Protein AF-A0A448YYV8-F1 (afdb_monomer)

Sequence (631 aa):
MNRRPPDSERPSLRMTTKNAIMIGSCMLLAFLQLKFAPPSPFLSDPEQTLPLPLTSSMMFEQYENGGLYKTHFEAPYTEYPCQPRKIHLSPSSDVDPGSNVFNATVSFNLDAKGVVQHSDVVTTVEYGLGNNTEGKIVIRYDNLNNNTITDDFTILRFNYTNPETGEFYQSDLIHHVLLKDLKAGRERYWYHIKVELVEQRLFSESAMIQPSVHSILLSQTNPNNNAPLRGSPLRDLERYGHATRSTNRMEEQPQSKTSGGDAAATVVVGETPVYEFTTPPLYGQPTSIALVGDLGQTKNSTRTMARILDAAKGVDHDDLSSDEPQGVGLVTNLFIAGDLSYSDGDPHRWDSWLDLAEPLLREVPFASIPGNHEIECNKVTRETFVPYESYFRNPNRIEKPIMIPPSEDYINHNYCTTPSEFLEGHYDYGNAYYSYKQGLVHAIFLNSYTSLMEGSRQRKWLVETALPSVDRSLTPWLVVVFHTPLYTTFLNHFNELNPTVMKESGLREVFQNHKVNLVLSGHDHAYLRTKPLMPDGSVAADGKVAPVFWTLGAGGNREGHATYINPFWQEKWVAKRNNDEFGFGLFFAPNRTHAHLRWMRDDDNGPTDGAASTKSMVVRDSVWIENYSLE

Solvent-accessible surface area (backbone atoms only — not comparable to full-atom values): 36597 Å² total; per-residue (Å²): 138,89,83,86,88,88,90,88,83,86,86,86,88,80,88,80,89,84,89,84,90,79,91,81,87,90,89,79,88,84,88,82,89,83,79,92,79,82,89,81,80,87,82,85,82,80,91,82,89,80,88,85,83,88,78,97,66,92,63,71,69,85,65,97,72,95,51,82,76,58,68,64,68,82,56,90,68,87,81,48,50,39,42,74,39,53,34,30,32,15,45,38,43,48,59,38,89,89,77,43,28,26,30,32,30,47,26,32,32,31,42,43,82,46,50,67,77,45,83,37,41,35,41,36,44,38,31,24,53,85,94,44,80,74,47,75,49,78,46,71,49,90,61,87,86,60,72,45,80,58,100,52,37,37,39,39,67,54,77,44,32,22,58,85,82,61,48,79,44,67,58,45,38,34,37,38,37,57,46,69,80,37,60,46,53,57,37,61,35,37,37,36,46,40,25,28,38,52,53,77,81,77,85,65,94,78,79,92,74,81,83,81,82,80,80,86,76,92,74,86,88,85,88,83,88,85,89,82,90,87,83,87,85,90,88,85,90,84,88,85,89,86,88,89,86,83,87,87,77,95,76,92,78,80,85,78,82,72,88,68,79,84,72,70,56,68,46,83,46,19,64,54,71,81,41,51,33,47,30,45,40,41,69,65,35,38,32,22,35,36,34,29,6,23,26,27,72,36,76,50,14,53,32,23,46,50,52,54,41,36,44,43,70,52,75,67,53,90,81,58,64,93,85,60,68,91,71,54,73,35,33,36,36,35,40,37,24,11,26,58,40,64,29,54,40,42,70,68,36,46,55,49,28,35,59,70,43,21,81,38,28,50,37,39,29,37,43,62,33,52,26,44,37,37,38,28,37,22,63,82,80,37,44,50,28,54,67,59,54,66,76,52,65,40,32,59,38,43,85,71,56,46,70,43,48,45,52,71,64,53,55,75,74,42,66,44,24,50,36,84,64,59,81,70,34,39,52,42,40,19,52,31,40,36,51,47,46,47,10,31,35,32,38,38,39,41,32,55,56,27,63,57,41,84,86,29,69,61,32,44,43,41,68,73,45,56,59,73,67,63,49,57,90,48,26,46,40,34,36,38,36,27,12,55,49,76,73,79,65,35,50,85,66,61,85,39,60,44,33,48,52,45,53,71,43,58,46,45,50,52,39,48,77,68,43,32,49,35,37,38,15,5,70,53,22,16,39,37,32,40,40,21,37,38,66,91,65,47,63,39,92,81,60,53,78,35,30,29,45,39,33,28,8,15,12,23,30,87,86,55,60,36,46,59,67,55,83,87,59,82,59,89,50,52,67,46,72,50,46,85,62,43,18,36,33,38,41,36,29,73,49,72,51,42,34,38,43,34,34,34,41,37,63,54,72,51,100,82,47,66,96,66,78,50,101,53,82,41,74,76,42,80,46,80,46,70,46,44,68,80,112

Structure (mmCIF, N/CA/C/O backbone):
data_AF-A0A448YYV8-F1
#
_entry.id   AF-A0A448YYV8-F1
#
loop_
_atom_site.group_PDB
_atom_site.id
_atom_site.type_symbol
_atom_site.label_atom_id
_atom_site.label_alt_id
_atom_site.label_comp_id
_atom_site.label_asym_id
_atom_site.label_entity_id
_atom_site.label_seq_id
_atom_site.pdbx_PDB_ins_code
_atom_site.Cartn_x
_atom_site.Cartn_y
_atom_site.Cartn_z
_atom_site.occupancy
_atom_site.B_iso_or_equiv
_atom_site.auth_seq_id
_atom_site.auth_comp_id
_atom_site.auth_asym_id
_atom_site.auth_atom_id
_atom_site.pdbx_PDB_model_num
ATOM 1 N N . MET A 1 1 ? 73.181 9.636 2.636 1.00 35.00 1 MET A N 1
ATOM 2 C CA . MET A 1 1 ? 73.584 10.063 1.275 1.00 35.00 1 MET A CA 1
ATOM 3 C C . MET A 1 1 ? 72.300 10.258 0.471 1.00 35.00 1 MET A C 1
ATOM 5 O O . MET A 1 1 ? 71.634 9.280 0.203 1.00 35.00 1 MET A O 1
ATOM 9 N N . ASN A 1 2 ? 71.698 11.445 0.503 1.00 34.28 2 ASN A N 1
ATOM 10 C CA . ASN A 1 2 ? 71.888 12.599 -0.391 1.00 34.28 2 ASN A CA 1
ATOM 11 C C . ASN A 1 2 ? 71.207 12.488 -1.777 1.00 34.28 2 ASN A C 1
ATOM 13 O O . ASN A 1 2 ? 71.717 11.798 -2.649 1.00 34.28 2 ASN A O 1
ATOM 17 N N . ARG A 1 3 ? 70.180 13.351 -1.936 1.00 32.91 3 ARG A N 1
ATOM 18 C CA . ARG A 1 3 ? 69.810 14.207 -3.095 1.00 32.91 3 ARG A CA 1
ATOM 19 C C . ARG A 1 3 ? 68.605 13.827 -3.988 1.00 32.91 3 ARG A C 1
ATOM 21 O O . ARG A 1 3 ? 68.630 12.850 -4.720 1.00 32.91 3 ARG A O 1
ATOM 28 N N . ARG A 1 4 ? 67.601 14.727 -3.964 1.00 35.47 4 ARG A N 1
ATOM 29 C CA . ARG A 1 4 ? 66.734 15.169 -5.092 1.00 35.47 4 ARG A CA 1
ATOM 30 C C . ARG A 1 4 ? 67.510 16.180 -5.999 1.00 35.47 4 ARG A C 1
ATOM 32 O O . ARG A 1 4 ? 68.612 16.552 -5.592 1.00 35.47 4 ARG A O 1
ATOM 39 N N . PRO A 1 5 ? 66.865 16.889 -6.961 1.00 63.84 5 PRO A N 1
ATOM 40 C CA . PRO A 1 5 ? 66.404 16.567 -8.331 1.00 63.84 5 PRO A CA 1
ATOM 41 C C . PRO A 1 5 ? 67.203 17.408 -9.386 1.00 63.84 5 PRO A C 1
ATOM 43 O O . PRO A 1 5 ? 68.310 17.826 -9.036 1.00 63.84 5 PRO A O 1
ATOM 46 N N . PRO A 1 6 ? 66.734 17.658 -10.643 1.00 55.56 6 PRO A N 1
ATOM 47 C CA . PRO A 1 6 ? 65.939 18.886 -10.914 1.00 55.56 6 PRO A CA 1
ATOM 48 C C . PRO A 1 6 ? 64.946 18.872 -12.120 1.00 55.56 6 PRO A C 1
ATOM 50 O O . PRO A 1 6 ? 64.943 17.956 -12.938 1.00 55.56 6 PRO A O 1
ATOM 53 N N . ASP A 1 7 ? 64.140 19.945 -12.196 1.00 39.94 7 ASP A N 1
ATOM 54 C CA . ASP A 1 7 ? 63.282 20.431 -13.302 1.00 39.94 7 ASP A CA 1
ATOM 55 C C . ASP A 1 7 ? 64.058 21.161 -14.426 1.00 39.94 7 ASP A C 1
ATOM 57 O O . ASP A 1 7 ? 65.080 21.782 -14.137 1.00 39.94 7 ASP A O 1
ATOM 61 N N . SER A 1 8 ? 63.489 21.202 -15.647 1.00 31.97 8 SER A N 1
ATOM 62 C CA . SER A 1 8 ? 63.403 22.338 -16.616 1.00 31.97 8 SER A CA 1
ATOM 63 C C . SER A 1 8 ? 62.790 21.808 -17.946 1.00 31.97 8 SER A C 1
ATOM 65 O O . SER A 1 8 ? 62.883 20.616 -18.207 1.00 31.97 8 SER A O 1
ATOM 67 N N . GLU A 1 9 ? 62.099 22.510 -18.858 1.00 32.16 9 GLU A N 1
ATOM 68 C CA . GLU A 1 9 ? 61.943 23.934 -19.180 1.00 32.16 9 GLU A CA 1
ATOM 69 C C . GLU A 1 9 ? 60.792 24.114 -20.220 1.00 32.16 9 GLU A C 1
ATOM 71 O O . GLU A 1 9 ? 60.531 23.224 -21.030 1.00 32.16 9 GLU A O 1
ATOM 76 N N . ARG A 1 10 ? 60.122 25.281 -20.237 1.00 30.75 10 ARG A N 1
ATOM 77 C CA . ARG A 1 10 ? 59.312 25.784 -21.379 1.00 30.75 10 ARG A CA 1
ATOM 78 C C . ARG A 1 10 ? 60.225 26.498 -22.391 1.00 30.75 10 ARG A C 1
ATOM 80 O O . ARG A 1 10 ? 61.291 26.963 -22.000 1.00 30.75 10 ARG A O 1
ATOM 87 N N . PRO A 1 11 ? 59.718 26.814 -23.600 1.00 38.25 11 PRO A N 1
ATOM 88 C CA . PRO A 1 11 ? 59.562 28.245 -23.876 1.00 38.25 11 PRO A CA 1
ATOM 89 C C . PRO A 1 11 ? 58.252 28.634 -24.577 1.00 38.25 11 PRO A C 1
ATOM 91 O O . PRO A 1 11 ? 57.704 27.944 -25.430 1.00 38.25 11 PRO A O 1
ATOM 94 N N . SER A 1 12 ? 57.788 29.820 -24.197 1.00 27.91 12 SER A N 1
ATOM 95 C CA . SER A 1 12 ? 56.799 30.660 -24.868 1.00 27.91 12 SER A CA 1
ATOM 96 C C . SER A 1 12 ? 57.452 31.522 -25.953 1.00 27.91 12 SER A C 1
ATOM 98 O O . SER A 1 12 ? 58.533 32.055 -25.707 1.00 27.91 12 SER A O 1
ATOM 100 N N . LEU A 1 13 ? 56.737 31.820 -27.043 1.00 27.06 13 LEU A N 1
ATOM 101 C CA . LEU A 1 13 ? 56.920 33.081 -27.767 1.00 27.06 13 LEU A CA 1
ATOM 102 C C . LEU A 1 13 ? 55.612 33.879 -27.754 1.00 27.06 13 LEU A C 1
ATOM 104 O O . LEU A 1 13 ? 54.529 33.353 -28.003 1.00 27.06 13 LEU A O 1
ATOM 108 N N . ARG A 1 14 ? 55.740 35.153 -27.391 1.00 27.31 14 ARG A N 1
ATOM 109 C CA . ARG A 1 14 ? 54.688 36.147 -27.175 1.00 27.31 14 ARG A CA 1
ATOM 110 C C . ARG A 1 14 ? 54.960 37.340 -28.100 1.00 27.31 14 ARG A C 1
ATOM 112 O O . ARG A 1 14 ? 56.117 37.597 -28.408 1.00 27.31 14 ARG A O 1
ATOM 119 N N . MET A 1 15 ? 53.900 38.127 -28.319 1.00 27.33 15 MET A N 1
ATOM 120 C CA . MET A 1 15 ? 53.893 39.583 -28.575 1.00 27.33 15 MET A CA 1
ATOM 121 C C . MET A 1 15 ? 54.168 40.051 -30.026 1.00 27.33 15 MET A C 1
ATOM 123 O O . MET A 1 15 ? 55.025 39.512 -30.702 1.00 27.33 15 MET A O 1
ATOM 127 N N . THR A 1 16 ? 53.471 41.052 -30.594 1.00 27.03 16 THR A N 1
ATOM 128 C CA . THR A 1 16 ? 52.740 42.180 -29.970 1.00 27.03 16 THR A CA 1
ATOM 129 C C . THR A 1 16 ? 51.878 42.965 -30.986 1.00 27.03 16 THR A C 1
ATOM 131 O O . THR A 1 16 ? 52.383 43.294 -32.047 1.00 27.03 16 THR A O 1
ATOM 134 N N . THR A 1 17 ? 50.635 43.312 -30.590 1.00 28.36 17 THR A N 1
ATOM 135 C CA . THR A 1 17 ? 49.956 44.650 -30.583 1.00 28.36 17 THR A CA 1
ATOM 136 C C . THR A 1 17 ? 50.016 45.587 -31.819 1.00 28.36 17 THR A C 1
ATOM 138 O O . THR A 1 17 ? 51.079 45.762 -32.386 1.00 28.36 17 THR A O 1
ATOM 141 N N . LYS A 1 18 ? 49.000 46.392 -32.199 1.00 28.38 18 LYS A N 1
ATOM 142 C CA . LYS A 1 18 ? 48.063 47.210 -31.388 1.00 28.38 18 LYS A CA 1
ATOM 143 C C . LYS A 1 18 ? 47.052 47.984 -32.279 1.00 28.38 18 LYS A C 1
ATOM 145 O O . LYS A 1 18 ? 47.373 48.291 -33.421 1.00 28.38 18 LYS A O 1
ATOM 150 N N . ASN A 1 19 ? 45.978 48.447 -31.617 1.00 26.48 19 ASN A N 1
ATOM 151 C CA . ASN A 1 19 ? 45.050 49.568 -31.903 1.00 26.48 19 ASN A CA 1
ATOM 152 C C . ASN A 1 19 ? 43.838 49.301 -32.820 1.00 26.48 19 ASN A C 1
ATOM 154 O O . ASN A 1 19 ? 44.006 48.704 -33.869 1.00 26.48 19 ASN A O 1
ATOM 158 N N . ALA A 1 20 ? 42.629 49.843 -32.616 1.00 26.48 20 ALA A N 1
ATOM 159 C CA . ALA A 1 20 ? 41.797 50.367 -31.507 1.00 26.48 20 ALA A CA 1
ATOM 160 C C . ALA A 1 20 ? 40.607 51.120 -32.175 1.00 26.48 20 ALA A C 1
ATOM 162 O O . ALA A 1 20 ? 40.745 51.500 -33.334 1.00 26.48 20 ALA A O 1
ATOM 163 N N . ILE A 1 21 ? 39.548 51.442 -31.400 1.00 24.80 21 ILE A N 1
ATOM 164 C CA . ILE A 1 21 ? 38.368 52.319 -31.686 1.00 24.80 21 ILE A CA 1
ATOM 165 C C . ILE A 1 21 ? 37.128 51.547 -32.196 1.00 24.80 21 ILE A C 1
ATOM 167 O O . ILE A 1 21 ? 37.267 50.739 -33.099 1.00 24.80 21 ILE A O 1
ATOM 171 N N . MET A 1 22 ? 35.868 51.780 -31.797 1.00 23.11 22 MET A N 1
ATOM 172 C CA . MET A 1 22 ? 35.141 52.260 -30.599 1.00 23.11 22 MET A CA 1
ATOM 173 C C . MET A 1 22 ? 33.631 52.173 -30.982 1.00 23.11 22 MET A C 1
ATOM 175 O O . MET A 1 22 ? 33.326 52.459 -32.135 1.00 23.11 22 MET A O 1
ATOM 179 N N . ILE A 1 23 ? 32.721 51.907 -30.019 1.00 23.66 23 ILE A N 1
ATOM 180 C CA . ILE A 1 23 ? 31.241 52.151 -30.055 1.00 23.66 23 ILE A CA 1
ATOM 181 C C . ILE A 1 23 ? 30.440 51.170 -30.958 1.00 23.66 23 ILE A C 1
ATOM 183 O O . ILE A 1 23 ? 30.859 50.879 -32.064 1.00 23.66 23 ILE A O 1
ATOM 187 N N . GLY A 1 24 ? 29.289 50.569 -30.628 1.00 22.03 24 GLY A N 1
ATOM 188 C CA . GLY A 1 24 ? 28.259 50.775 -29.606 1.00 22.03 24 GLY A CA 1
ATOM 189 C C . GLY A 1 24 ? 26.872 50.820 -30.287 1.00 22.03 24 GLY A C 1
ATOM 190 O O . GLY A 1 24 ? 26.624 51.744 -31.046 1.00 22.03 24 GLY A O 1
ATOM 191 N N . SER A 1 25 ? 26.003 49.847 -29.976 1.00 24.53 25 SER A N 1
ATOM 192 C CA . SER A 1 25 ? 24.521 49.845 -30.065 1.00 24.53 25 SER A CA 1
ATOM 193 C C . SER A 1 25 ? 23.761 50.079 -31.396 1.00 24.53 25 SER A C 1
ATOM 195 O O . SER A 1 25 ? 24.148 50.857 -32.255 1.00 24.53 25 SER A O 1
ATOM 197 N N . CYS A 1 26 ? 22.561 49.470 -31.431 1.00 21.34 26 CYS A N 1
ATOM 198 C CA . CYS A 1 26 ? 21.371 49.747 -32.262 1.00 21.34 26 CYS A CA 1
ATOM 199 C C . CYS A 1 26 ? 21.236 49.072 -33.644 1.00 21.34 26 CYS A C 1
ATOM 201 O O . CYS A 1 26 ? 21.791 49.525 -34.638 1.00 21.34 26 CYS A O 1
ATOM 203 N N . MET A 1 27 ? 20.295 48.121 -33.738 1.00 24.91 27 MET A N 1
ATOM 204 C CA . MET A 1 27 ? 19.340 48.088 -34.852 1.00 24.91 27 MET A CA 1
ATOM 205 C C . MET A 1 27 ? 17.918 47.836 -34.345 1.00 24.91 27 MET A C 1
ATOM 207 O O . MET A 1 27 ? 17.693 47.187 -33.328 1.00 24.91 27 MET A O 1
ATOM 211 N N . LEU A 1 28 ? 16.997 48.473 -35.055 1.00 24.36 28 LEU A N 1
ATOM 212 C CA . LEU A 1 28 ? 15.723 49.017 -34.622 1.00 24.36 28 LEU A CA 1
ATOM 213 C C . LEU A 1 28 ? 14.558 48.209 -35.220 1.00 24.36 28 LEU A C 1
ATOM 215 O O . LEU A 1 28 ? 14.632 47.770 -36.362 1.00 24.36 28 LEU A O 1
ATOM 219 N N . LEU A 1 29 ? 13.493 48.093 -34.425 1.00 23.33 29 LEU A N 1
ATOM 220 C CA . LEU A 1 29 ? 12.059 48.084 -34.754 1.00 23.33 29 LEU A CA 1
ATOM 221 C C . LEU A 1 29 ? 11.612 47.947 -36.225 1.00 23.33 29 LEU A C 1
ATOM 223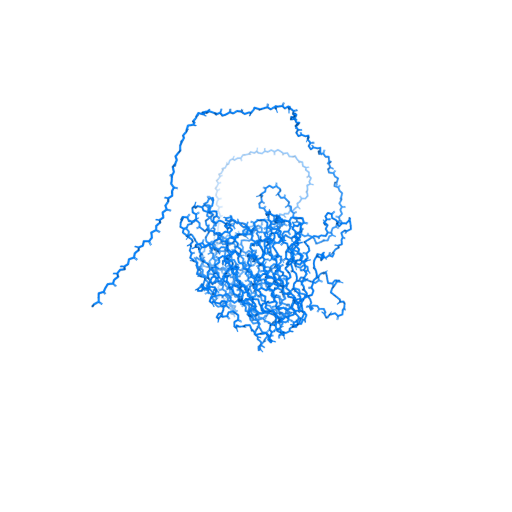 O O . LEU A 1 29 ? 11.897 48.801 -37.060 1.00 23.33 29 LEU A O 1
ATOM 227 N N . ALA A 1 30 ? 10.655 47.038 -36.435 1.00 24.75 30 ALA A N 1
ATOM 228 C CA . ALA A 1 30 ? 9.483 47.310 -37.265 1.00 24.75 30 ALA A CA 1
ATOM 229 C C . ALA A 1 30 ? 8.224 46.703 -36.613 1.00 24.75 30 ALA A C 1
ATOM 231 O O . ALA A 1 30 ? 8.079 45.490 -36.497 1.00 24.75 30 ALA A O 1
ATOM 232 N N . PHE A 1 31 ? 7.337 47.590 -36.155 1.00 24.31 31 PHE A N 1
ATOM 233 C CA . PHE A 1 31 ? 5.960 47.318 -35.743 1.00 24.31 31 PHE A CA 1
ATOM 234 C C . PHE A 1 31 ? 5.097 46.981 -36.966 1.00 24.31 31 PHE A C 1
ATOM 236 O O . PHE A 1 31 ? 5.187 47.692 -37.963 1.00 24.31 31 PHE A O 1
ATOM 243 N N . LEU A 1 32 ? 4.149 46.048 -36.836 1.00 23.88 32 LEU A N 1
ATOM 244 C CA . LEU A 1 32 ? 2.789 46.276 -37.332 1.00 23.88 32 LEU A CA 1
ATOM 245 C C . LEU A 1 32 ? 1.761 45.469 -36.521 1.00 23.88 32 LEU A C 1
ATOM 247 O O . LEU A 1 32 ? 1.995 44.339 -36.108 1.00 23.88 32 LEU A O 1
ATOM 251 N N . GLN A 1 33 ? 0.644 46.140 -36.263 1.00 25.89 33 GLN A N 1
ATOM 252 C CA . GLN A 1 33 ? -0.443 45.824 -35.343 1.00 25.89 33 GLN A CA 1
ATOM 253 C C . GLN A 1 33 ? -1.254 44.582 -35.728 1.00 25.89 33 GLN A C 1
ATOM 255 O O . GLN A 1 33 ? -1.593 44.431 -36.897 1.00 25.89 33 GLN A O 1
ATOM 260 N N . LEU A 1 34 ? -1.739 43.829 -34.733 1.00 25.61 34 LEU A N 1
ATOM 261 C CA . LEU A 1 34 ? -3.039 43.154 -34.801 1.00 25.61 34 LEU A CA 1
ATOM 262 C C . LEU A 1 34 ? -3.724 43.182 -33.426 1.00 25.61 34 LEU A C 1
ATOM 264 O O . LEU A 1 34 ? -3.087 43.156 -32.378 1.00 25.61 34 LEU A O 1
ATOM 268 N N . LYS A 1 35 ? -5.035 43.391 -33.494 1.00 25.50 35 LYS A N 1
ATOM 269 C CA . LYS A 1 35 ? -5.922 43.963 -32.481 1.00 25.50 35 LYS A CA 1
ATOM 270 C C . LYS A 1 35 ? -6.350 42.947 -31.419 1.00 25.50 35 LYS A C 1
ATOM 272 O O . LYS A 1 35 ? -6.603 41.790 -31.732 1.00 25.50 35 LYS A O 1
ATOM 277 N N . PHE A 1 36 ? -6.541 43.449 -30.200 1.00 26.28 36 PHE A N 1
ATOM 278 C CA . PHE A 1 36 ? -7.329 42.823 -29.141 1.00 26.28 36 PHE A CA 1
ATOM 279 C C . PHE A 1 36 ? -8.766 42.546 -29.612 1.00 26.28 36 PHE A C 1
ATOM 281 O O . PHE A 1 36 ? -9.425 43.445 -30.141 1.00 26.28 36 PHE A O 1
ATOM 288 N N . ALA A 1 37 ? -9.254 41.330 -29.363 1.00 26.22 37 ALA A N 1
ATOM 289 C CA . ALA A 1 37 ? -10.671 40.977 -29.385 1.00 26.22 37 ALA A CA 1
ATOM 290 C C . ALA A 1 37 ? -11.067 40.457 -27.983 1.00 26.22 37 ALA A C 1
ATOM 292 O O . ALA A 1 37 ? -10.312 39.667 -27.412 1.00 26.22 37 ALA A O 1
ATOM 293 N N . PRO A 1 38 ? -12.182 40.928 -27.394 1.00 29.38 38 PRO A N 1
ATOM 294 C CA . PRO A 1 38 ? -12.630 40.532 -26.056 1.00 29.38 38 PRO A CA 1
ATOM 295 C C . PRO A 1 38 ? -13.290 39.138 -26.050 1.00 29.38 38 PRO A C 1
ATOM 297 O O . PRO A 1 38 ? -13.708 38.662 -27.108 1.00 29.38 38 PRO A O 1
ATOM 300 N N . PRO A 1 39 ? -13.416 38.486 -24.876 1.00 29.52 39 PRO A N 1
ATOM 301 C CA . PRO A 1 39 ? -14.053 37.178 -24.759 1.00 29.52 39 PRO A CA 1
ATOM 302 C C . PRO A 1 39 ? -15.560 37.288 -25.024 1.00 29.52 39 PRO A C 1
ATOM 304 O O . PRO A 1 39 ? -16.235 38.165 -24.483 1.00 29.52 39 PRO A O 1
ATOM 307 N N . SER A 1 40 ? -16.092 36.405 -25.868 1.00 26.67 40 SER A N 1
ATOM 308 C CA . SER A 1 40 ? -17.534 36.268 -26.083 1.00 26.67 40 SER A CA 1
ATOM 309 C C . SER A 1 40 ? -18.197 35.495 -24.931 1.00 26.67 40 SER A C 1
ATOM 311 O O . SER A 1 40 ? -17.562 34.605 -24.363 1.00 26.67 40 SER A O 1
ATOM 313 N N . PRO A 1 41 ? -19.459 35.808 -24.586 1.00 28.66 41 PRO A N 1
ATOM 314 C CA . PRO A 1 41 ? -20.112 35.320 -23.380 1.00 28.66 41 PRO A CA 1
ATOM 315 C C . PRO A 1 41 ? -20.686 33.911 -23.556 1.00 28.66 41 PRO A C 1
ATOM 317 O O . PRO A 1 41 ? -21.188 33.556 -24.623 1.00 28.66 41 PRO A O 1
ATOM 320 N N . PHE A 1 42 ? -20.651 33.146 -22.465 1.00 25.80 42 PHE A N 1
ATOM 321 C CA . PHE A 1 42 ? -21.425 31.924 -22.272 1.00 25.80 42 PHE A CA 1
ATOM 322 C C . PHE A 1 42 ? -22.918 32.204 -22.497 1.00 25.80 42 PHE A C 1
ATOM 324 O O . PHE A 1 42 ? -23.508 33.052 -21.828 1.00 25.80 42 PHE A O 1
ATOM 331 N N . LEU A 1 43 ? -23.517 31.476 -23.439 1.00 24.58 43 LEU A N 1
ATOM 332 C CA . LEU A 1 43 ? -24.962 31.334 -23.567 1.00 24.58 43 LEU A CA 1
ATOM 333 C C . LEU A 1 43 ? -25.389 30.153 -22.695 1.00 24.58 43 LEU A C 1
ATOM 335 O O . LEU A 1 43 ? -25.079 29.002 -22.988 1.00 24.58 43 LEU A O 1
ATOM 339 N N . SER A 1 44 ? -26.066 30.483 -21.603 1.00 30.44 44 SER A N 1
ATOM 340 C CA . SER A 1 44 ? -26.916 29.593 -20.823 1.00 30.44 44 SER A CA 1
ATOM 341 C C . SER A 1 44 ? -28.192 29.284 -21.606 1.00 30.44 44 SER A C 1
ATOM 343 O O . SER A 1 44 ? -28.847 30.221 -22.061 1.00 30.44 44 SER A O 1
ATOM 345 N N . ASP A 1 45 ? -28.577 28.015 -21.696 1.00 24.95 45 ASP A N 1
ATOM 346 C CA . ASP A 1 45 ? -29.961 27.607 -21.961 1.00 24.95 45 ASP A CA 1
ATOM 347 C C . ASP A 1 45 ? -30.213 26.221 -21.327 1.00 24.95 45 ASP A C 1
ATOM 349 O O . ASP A 1 45 ? -29.248 25.536 -20.974 1.00 24.95 45 ASP A O 1
ATOM 353 N N . PRO A 1 46 ? -31.471 25.835 -21.047 1.00 27.89 46 PRO A N 1
ATOM 354 C CA . PRO A 1 46 ? -31.910 25.576 -19.685 1.00 27.89 46 PRO A CA 1
ATOM 355 C C . PRO A 1 46 ? -32.278 24.109 -19.441 1.00 27.89 46 PRO A C 1
ATOM 357 O O . PRO A 1 46 ? -32.385 23.291 -20.353 1.00 27.89 46 PRO A O 1
ATOM 360 N N . GLU A 1 47 ? -32.498 23.819 -18.161 1.00 32.09 47 GLU A N 1
ATOM 361 C CA . GLU A 1 47 ? -33.092 22.606 -17.606 1.00 32.09 47 GLU A CA 1
ATOM 362 C C . GLU A 1 47 ? -34.131 21.931 -18.520 1.00 32.09 47 GLU A C 1
ATOM 364 O O . GLU A 1 47 ? -35.176 22.496 -18.849 1.00 32.09 47 GLU A O 1
ATOM 369 N N . GLN A 1 48 ? -33.900 20.652 -18.813 1.00 25.08 48 GLN A N 1
ATOM 370 C CA . GLN A 1 48 ? -34.983 19.691 -18.992 1.00 25.08 48 GLN A CA 1
ATOM 371 C C . GLN A 1 48 ? -34.794 18.553 -17.997 1.00 25.08 48 GLN A C 1
ATOM 373 O O . GLN A 1 48 ? -34.073 17.586 -18.224 1.00 25.08 48 GLN A O 1
ATOM 378 N N . THR A 1 49 ? -35.464 18.708 -16.862 1.00 31.52 49 THR A N 1
ATOM 379 C CA . THR A 1 49 ? -35.735 17.657 -15.893 1.00 31.52 49 THR A CA 1
ATOM 380 C C . THR A 1 49 ? -36.858 16.770 -16.425 1.00 31.52 49 THR A C 1
ATOM 382 O O . THR A 1 49 ? -37.990 17.220 -16.576 1.00 31.52 49 THR A O 1
ATOM 385 N N . LEU A 1 50 ? -36.575 15.488 -16.668 1.00 24.67 50 LEU A N 1
ATOM 386 C CA . LEU A 1 50 ? -37.592 14.435 -16.625 1.00 24.67 50 LEU A CA 1
ATOM 387 C C . LEU A 1 50 ? -37.009 13.152 -16.003 1.00 24.67 50 LEU A C 1
ATOM 389 O O . LEU A 1 50 ? -35.823 12.875 -16.178 1.00 24.67 50 LEU A O 1
ATOM 393 N N . PRO A 1 51 ? -37.818 12.389 -15.245 1.00 34.50 51 PRO A N 1
ATOM 394 C CA . PRO A 1 51 ? -37.327 11.467 -14.229 1.00 34.50 51 PRO A CA 1
ATOM 395 C C . PRO A 1 51 ? -37.326 10.022 -14.729 1.00 34.50 51 PRO A C 1
ATOM 397 O O . PRO A 1 51 ? -38.308 9.598 -15.334 1.00 34.50 51 PRO A O 1
ATOM 400 N N . LEU A 1 52 ? -36.306 9.227 -14.391 1.00 24.67 52 LEU A N 1
ATOM 401 C CA . LEU A 1 52 ? -36.426 7.765 -14.415 1.00 24.67 52 LEU A CA 1
ATOM 402 C C . LEU A 1 52 ? -35.639 7.085 -13.274 1.00 24.67 52 LEU A C 1
ATOM 404 O O . LEU A 1 52 ? -34.682 7.661 -12.760 1.00 24.67 52 LEU A O 1
ATOM 408 N N . PRO A 1 53 ? -36.091 5.894 -12.831 1.00 27.02 53 PRO A N 1
ATOM 409 C CA . PRO A 1 53 ? -35.893 5.392 -11.476 1.00 27.02 53 PRO A CA 1
ATOM 410 C C . PRO A 1 53 ? -34.820 4.291 -11.347 1.00 27.02 53 PRO A C 1
ATOM 412 O O . PRO A 1 53 ? -34.611 3.510 -12.266 1.00 27.02 53 PRO A O 1
ATOM 415 N N . LEU A 1 54 ? -34.255 4.214 -10.132 1.00 32.59 54 LEU A N 1
ATOM 416 C CA . LEU A 1 54 ? -33.729 3.049 -9.389 1.00 32.59 54 LEU A CA 1
ATOM 417 C C . LEU A 1 54 ? -32.778 2.059 -10.097 1.00 32.59 54 LEU A C 1
ATOM 419 O O . LEU A 1 54 ? -33.235 1.217 -10.856 1.00 32.59 54 LEU A O 1
ATOM 423 N N . THR A 1 55 ? -31.512 2.020 -9.646 1.00 26.42 55 THR A N 1
ATOM 424 C CA . THR A 1 55 ? -30.920 0.904 -8.860 1.00 26.42 55 THR A CA 1
ATOM 425 C C . THR A 1 55 ? -29.568 1.326 -8.255 1.00 26.42 55 THR A C 1
ATOM 427 O O . THR A 1 55 ? -28.688 1.732 -9.001 1.00 26.42 55 THR A O 1
ATOM 430 N N . SER A 1 56 ? -29.419 1.207 -6.925 1.00 33.88 56 SER A N 1
ATOM 431 C CA . SER A 1 56 ? -28.164 1.173 -6.136 1.00 33.88 56 SER A CA 1
ATOM 432 C C . SER A 1 56 ? -26.943 1.907 -6.727 1.00 33.88 56 SER A C 1
ATOM 434 O O . SER A 1 56 ? -25.989 1.274 -7.174 1.00 33.88 56 SER A O 1
ATOM 436 N N . SER A 1 57 ? -26.935 3.237 -6.673 1.00 31.22 57 SER A N 1
ATOM 437 C CA . SER A 1 57 ? -25.744 4.050 -6.937 1.00 31.22 57 SER A CA 1
ATOM 438 C C . SER A 1 57 ? -25.515 4.993 -5.761 1.00 31.22 57 SER A C 1
ATOM 440 O O . SER A 1 57 ? -26.449 5.678 -5.340 1.00 31.22 57 SER A O 1
ATOM 442 N N . MET A 1 58 ? -24.289 5.036 -5.230 1.00 35.34 58 MET A N 1
ATOM 443 C CA . MET A 1 58 ? -23.863 6.127 -4.352 1.00 35.34 58 MET A CA 1
ATOM 444 C C . MET A 1 58 ? -24.150 7.456 -5.068 1.00 35.34 58 MET A C 1
ATOM 446 O O . MET A 1 58 ? -23.699 7.662 -6.194 1.00 35.34 58 MET A O 1
ATOM 450 N N . MET A 1 59 ? -24.944 8.328 -4.452 1.00 28.56 59 MET A N 1
ATOM 451 C CA . MET A 1 59 ? -25.213 9.670 -4.970 1.00 28.56 59 MET A CA 1
ATOM 452 C C . MET A 1 59 ? -24.225 10.626 -4.297 1.00 28.56 59 MET A C 1
ATOM 454 O O . MET A 1 59 ? -24.129 10.637 -3.074 1.00 28.56 59 MET A O 1
ATOM 458 N N . PHE A 1 60 ? -23.490 11.418 -5.077 1.00 40.22 60 PHE A N 1
ATOM 459 C CA . PHE A 1 60 ? -22.543 12.418 -4.574 1.00 40.22 60 PHE A CA 1
ATOM 460 C C . PHE A 1 60 ? -22.845 13.772 -5.226 1.00 40.22 60 PHE A C 1
ATOM 462 O O . PHE A 1 60 ? -22.928 13.851 -6.452 1.00 40.22 60 PHE A O 1
ATOM 469 N N . GLU A 1 61 ? -23.007 14.832 -4.429 1.00 30.94 61 GLU A N 1
ATOM 470 C CA . GLU A 1 61 ? -23.132 16.205 -4.941 1.00 30.94 61 GLU A CA 1
ATOM 471 C C . GLU A 1 61 ? -21.774 16.916 -5.011 1.00 30.94 61 GLU A C 1
ATOM 473 O O . GLU A 1 61 ? -20.830 16.626 -4.281 1.00 30.94 61 GLU A O 1
ATOM 478 N N . GLN A 1 62 ? -21.683 17.841 -5.962 1.00 35.47 62 GLN A N 1
ATOM 479 C CA . GLN A 1 62 ? -20.478 18.526 -6.412 1.00 35.47 62 GLN A CA 1
ATOM 480 C C . GLN A 1 62 ? -20.326 19.881 -5.717 1.00 35.47 62 GLN A C 1
ATOM 482 O O . GLN A 1 62 ? -21.260 20.676 -5.718 1.00 35.47 62 GLN A O 1
ATOM 487 N N . TYR A 1 63 ? -19.119 20.198 -5.244 1.00 34.66 63 TYR A N 1
ATOM 488 C CA . TYR A 1 63 ? -18.691 21.587 -5.071 1.00 34.66 63 TYR A CA 1
ATOM 489 C C . TYR A 1 63 ? -17.513 21.869 -6.008 1.00 34.66 63 TYR A C 1
ATOM 491 O O . TYR A 1 63 ? -16.365 21.526 -5.733 1.00 34.66 63 TYR A O 1
ATOM 499 N N . GLU A 1 64 ? -17.804 22.496 -7.148 1.00 34.59 64 GLU A N 1
ATOM 500 C CA . GLU A 1 64 ? -16.792 23.144 -7.984 1.00 34.59 64 GLU A CA 1
ATOM 501 C C . GLU A 1 64 ? -16.314 24.417 -7.283 1.00 34.59 64 GLU A C 1
ATOM 503 O O . GLU A 1 64 ? -16.995 25.438 -7.326 1.00 34.59 64 GLU A O 1
ATOM 508 N N . ASN A 1 65 ? -15.188 24.306 -6.570 1.00 30.58 65 ASN A N 1
ATOM 509 C CA . ASN A 1 65 ? -14.195 25.350 -6.258 1.00 30.58 65 ASN A CA 1
ATOM 510 C C . ASN A 1 65 ? -13.450 24.973 -4.973 1.00 30.58 65 ASN A C 1
ATOM 512 O O . ASN A 1 65 ? -13.725 25.528 -3.914 1.00 30.58 65 ASN A O 1
ATOM 516 N N . GLY A 1 66 ? -12.529 24.004 -5.046 1.00 36.88 66 GLY A N 1
ATOM 517 C CA . GLY A 1 66 ? -11.587 23.718 -3.951 1.00 36.88 66 GLY A CA 1
ATOM 518 C C . GLY A 1 66 ? -12.207 23.381 -2.585 1.00 36.88 66 GLY A C 1
ATOM 519 O O . GLY A 1 66 ? -11.499 23.420 -1.585 1.00 36.88 66 GLY A O 1
ATOM 520 N N . GLY A 1 67 ? -13.506 23.076 -2.526 1.00 30.94 67 GLY A N 1
ATOM 521 C CA . GLY A 1 67 ? -14.210 22.717 -1.301 1.00 30.94 67 GLY A CA 1
ATOM 522 C C . GLY A 1 67 ? -14.045 21.237 -0.968 1.00 30.94 67 GLY A C 1
ATOM 523 O O . GLY A 1 67 ? -13.938 20.404 -1.868 1.00 30.94 67 GLY A O 1
ATOM 524 N N . LEU A 1 68 ? -14.041 20.922 0.330 1.00 38.31 68 LEU A N 1
ATOM 525 C CA . LEU A 1 68 ? -14.157 19.561 0.861 1.00 38.31 68 LEU A CA 1
ATOM 526 C C . LEU A 1 68 ? -15.291 18.812 0.141 1.00 38.31 68 LEU A C 1
ATOM 528 O O . LEU A 1 68 ? -16.421 19.305 0.085 1.00 38.31 68 LEU A O 1
ATOM 532 N N . TYR A 1 69 ? -15.003 17.619 -0.389 1.00 42.09 69 TYR A N 1
ATOM 533 C CA . TYR A 1 69 ? -16.052 16.718 -0.858 1.00 42.09 69 TYR A CA 1
ATOM 534 C C . TYR A 1 69 ? -16.873 16.288 0.357 1.00 42.09 69 TYR A C 1
ATOM 536 O O . TYR A 1 69 ? -16.426 15.488 1.174 1.00 42.09 69 TYR A O 1
ATOM 544 N N . LYS A 1 70 ? -18.087 16.825 0.483 1.00 32.94 70 LYS A N 1
ATOM 545 C CA . LYS A 1 70 ? -19.098 16.222 1.345 1.00 32.94 70 LYS A CA 1
ATOM 546 C C . LYS A 1 70 ? -19.646 15.012 0.608 1.00 32.94 70 LYS A C 1
ATOM 548 O O . LYS A 1 70 ? -20.272 15.149 -0.441 1.00 32.94 70 LYS A O 1
ATOM 553 N N . THR A 1 71 ? -19.402 13.824 1.141 1.00 34.88 71 THR A N 1
ATOM 554 C CA . THR A 1 71 ? -20.177 12.657 0.741 1.00 34.88 71 THR A CA 1
ATOM 555 C C . THR A 1 71 ? -21.643 12.940 1.085 1.00 34.88 71 THR A C 1
ATOM 557 O O . THR A 1 71 ? -21.945 13.450 2.165 1.00 34.88 71 THR A O 1
ATOM 560 N N . HIS A 1 72 ? -22.579 12.622 0.185 1.00 30.92 72 HIS A N 1
ATOM 561 C CA . HIS A 1 72 ? -24.008 12.561 0.525 1.00 30.92 72 HIS A CA 1
ATOM 562 C C . HIS A 1 72 ? -24.271 11.282 1.330 1.00 30.92 72 HIS A C 1
ATOM 564 O O . HIS A 1 72 ? -25.047 10.409 0.963 1.00 30.92 72 HIS A O 1
ATOM 570 N N . PHE A 1 73 ? -23.569 11.169 2.452 1.00 34.12 73 PHE A N 1
ATOM 571 C CA . PHE A 1 73 ? -24.040 10.472 3.629 1.00 34.12 73 PHE A CA 1
ATOM 572 C C . PHE A 1 73 ? -24.391 11.541 4.670 1.00 34.12 73 PHE A C 1
ATOM 574 O O . PHE A 1 73 ? -23.915 11.516 5.800 1.00 34.12 73 PHE A O 1
ATOM 581 N N . GLU A 1 74 ? -25.346 12.420 4.343 1.00 29.95 74 GLU A N 1
ATOM 582 C CA . GLU A 1 74 ? -26.356 12.768 5.350 1.00 29.95 74 GLU A CA 1
ATOM 583 C C . GLU A 1 74 ? -27.245 11.536 5.563 1.00 29.95 74 GLU A C 1
ATOM 585 O O . GLU A 1 74 ? -28.447 11.518 5.313 1.00 29.95 74 GLU A O 1
ATOM 590 N N . ALA A 1 75 ? -26.637 10.446 6.022 1.00 29.64 75 ALA A N 1
ATOM 591 C CA . ALA A 1 75 ? -27.399 9.549 6.847 1.00 29.64 75 ALA A CA 1
ATOM 592 C C . ALA A 1 75 ? -27.710 10.318 8.146 1.00 29.64 75 ALA A C 1
ATOM 594 O O . ALA A 1 75 ? -26.927 11.189 8.538 1.00 29.64 75 ALA A O 1
ATOM 595 N N . PRO A 1 76 ? -28.843 10.054 8.810 1.00 30.25 76 PRO A N 1
ATOM 596 C CA . PRO A 1 76 ? -29.336 10.830 9.952 1.00 30.25 76 PRO A CA 1
ATOM 597 C C . PRO A 1 76 ? -28.472 10.679 11.229 1.00 30.25 76 PRO A C 1
ATOM 599 O O . PRO A 1 76 ? -28.972 10.746 12.344 1.00 30.25 76 PRO A O 1
ATOM 602 N N . TYR A 1 77 ? -27.163 10.459 11.097 1.00 41.38 77 TYR A N 1
ATOM 603 C CA . TYR A 1 77 ? -26.211 10.156 12.163 1.00 41.38 77 TYR A CA 1
ATOM 604 C C . TYR A 1 77 ? -25.624 11.400 12.841 1.00 41.38 77 TYR A C 1
ATOM 606 O O . TYR A 1 77 ? -24.521 11.342 13.380 1.00 41.38 77 TYR A O 1
ATOM 614 N N . THR A 1 78 ? -26.331 12.530 12.829 1.00 36.56 78 THR A N 1
ATOM 615 C CA . THR A 1 78 ? -25.933 13.736 13.571 1.00 36.56 78 THR A CA 1
ATOM 616 C C . THR A 1 78 ? -26.257 13.666 15.068 1.00 36.56 78 THR A C 1
ATOM 618 O O . THR A 1 78 ? -25.901 14.592 15.790 1.00 36.56 78 THR A O 1
ATOM 621 N N . GLU A 1 79 ? -26.876 12.587 15.566 1.00 44.81 79 GLU A N 1
ATOM 622 C CA . GLU A 1 79 ? -27.306 12.504 16.974 1.00 44.81 79 GLU A CA 1
ATOM 623 C C . GLU A 1 79 ? -26.458 11.607 17.894 1.00 44.81 79 GLU A C 1
ATOM 625 O O . GLU A 1 79 ? -26.629 11.700 19.109 1.00 44.81 79 GLU A O 1
ATOM 630 N N . TYR A 1 80 ? -25.512 10.799 17.388 1.00 53.53 80 TYR A N 1
ATOM 631 C CA . TYR A 1 80 ? -24.768 9.855 18.241 1.00 53.53 80 TYR A CA 1
ATOM 632 C C . TYR A 1 80 ? -23.239 10.027 18.168 1.00 53.53 80 TYR A C 1
ATOM 634 O O . TYR A 1 80 ? -22.620 9.598 17.193 1.00 53.53 80 TYR A O 1
ATOM 642 N N . PRO A 1 81 ? -22.613 10.608 19.213 1.00 61.22 81 PRO A N 1
ATOM 643 C CA . PRO A 1 81 ? -21.175 10.874 19.259 1.00 61.22 81 PRO A CA 1
ATOM 644 C C . PRO A 1 81 ? -20.270 9.634 19.147 1.00 61.22 81 PRO A C 1
ATOM 646 O O . PRO A 1 81 ? -19.074 9.768 18.951 1.00 61.22 81 PRO A O 1
ATOM 649 N N . CYS A 1 82 ? -20.785 8.418 19.321 1.00 76.12 82 CYS A N 1
ATOM 650 C CA . CYS A 1 82 ? -19.948 7.227 19.500 1.00 76.12 82 CYS A CA 1
ATOM 651 C C . CYS A 1 82 ? -20.019 6.237 18.326 1.00 76.12 82 CYS A C 1
ATOM 653 O O . CYS A 1 82 ? -19.647 5.077 18.491 1.00 76.12 82 CYS A O 1
ATOM 655 N N . GLN A 1 83 ? -20.501 6.659 17.154 1.00 87.12 83 GLN A N 1
ATOM 656 C CA . GLN A 1 83 ? -20.598 5.793 15.977 1.00 87.12 83 GLN A CA 1
ATOM 657 C C . GLN A 1 83 ? -19.203 5.471 15.397 1.00 87.12 83 GLN A C 1
ATOM 659 O O . GLN A 1 83 ? -18.497 6.409 15.022 1.00 87.12 83 GLN A O 1
ATOM 664 N N . PRO A 1 84 ? -18.817 4.185 15.248 1.00 92.56 84 PRO A N 1
ATOM 665 C CA . PRO A 1 84 ? -17.597 3.806 14.532 1.00 92.56 84 PRO A CA 1
ATOM 666 C C . PRO A 1 84 ? -17.626 4.270 13.072 1.00 92.56 84 PRO A C 1
ATOM 668 O O . PRO A 1 84 ? -18.628 4.072 12.379 1.00 92.56 84 PRO A O 1
ATOM 671 N N . ARG A 1 85 ? -16.528 4.886 12.620 1.00 93.12 85 ARG A N 1
ATOM 672 C CA . ARG A 1 85 ? -16.327 5.414 11.256 1.00 93.12 85 ARG A CA 1
ATOM 673 C C . ARG A 1 85 ? -14.882 5.227 10.804 1.00 93.12 85 ARG A C 1
ATOM 675 O O . ARG A 1 85 ? -14.042 4.837 11.614 1.00 93.12 85 ARG A O 1
ATOM 682 N N . LYS A 1 86 ? -14.584 5.554 9.543 1.00 95.69 86 LYS A N 1
ATOM 683 C CA . LYS A 1 86 ? -13.239 5.492 8.944 1.00 95.69 86 LYS A CA 1
ATOM 684 C C . LYS A 1 86 ? -12.683 4.065 8.998 1.00 95.69 86 LYS A C 1
ATOM 686 O O . LYS A 1 86 ? -11.493 3.844 9.232 1.00 95.69 86 LYS A O 1
ATOM 691 N N . ILE A 1 87 ? -13.586 3.092 8.848 1.00 98.25 87 ILE A N 1
ATOM 692 C CA . ILE A 1 87 ? -13.300 1.676 9.077 1.00 98.25 87 ILE A CA 1
ATOM 693 C C . ILE A 1 87 ? -12.426 1.147 7.947 1.00 98.25 87 ILE A C 1
ATOM 695 O O . ILE A 1 87 ? -12.752 1.300 6.771 1.00 98.25 87 ILE A O 1
ATOM 699 N N . HIS A 1 88 ? -11.325 0.495 8.303 1.00 98.31 88 HIS A N 1
ATOM 700 C CA . HIS A 1 88 ? -10.432 -0.109 7.328 1.00 98.31 88 HIS A CA 1
ATOM 701 C C . HIS A 1 88 ? -9.699 -1.336 7.877 1.00 98.31 88 HIS A C 1
ATOM 703 O O . HIS A 1 88 ? -9.456 -1.453 9.081 1.00 98.31 88 HIS A O 1
ATOM 709 N N . LEU A 1 89 ? -9.357 -2.259 6.978 1.00 97.81 89 LEU A N 1
ATOM 710 C CA . LEU A 1 89 ? -8.713 -3.532 7.287 1.00 97.81 89 LEU A CA 1
ATOM 711 C C . LEU A 1 89 ? -7.299 -3.601 6.720 1.00 97.81 89 LEU A C 1
ATOM 713 O O . LEU A 1 89 ? -7.054 -3.236 5.571 1.00 97.81 89 LEU A O 1
ATOM 717 N N . SER A 1 90 ? -6.387 -4.184 7.487 1.00 97.38 90 SER A N 1
ATOM 718 C CA . SER A 1 90 ? -5.057 -4.559 7.011 1.00 97.38 90 SER A CA 1
ATOM 719 C C . SER A 1 90 ? -4.689 -5.965 7.489 1.00 97.38 90 SER A C 1
ATOM 721 O O . SER A 1 90 ? -5.078 -6.366 8.590 1.00 97.38 90 SER A O 1
ATOM 723 N N . PRO A 1 91 ? -3.932 -6.753 6.707 1.00 96.38 91 PRO A N 1
ATOM 724 C CA . PRO A 1 91 ? -3.279 -7.936 7.251 1.00 96.38 91 PRO A CA 1
ATOM 725 C C . PRO A 1 91 ? -2.295 -7.516 8.352 1.00 96.38 91 PRO A C 1
ATOM 727 O O . PRO A 1 91 ? -1.575 -6.533 8.195 1.00 96.38 91 PRO A O 1
ATOM 730 N N . SER A 1 92 ? -2.228 -8.263 9.453 1.00 95.00 92 SER A N 1
ATOM 731 C CA . SER A 1 92 ? -1.266 -8.002 10.537 1.00 95.00 92 SER A CA 1
ATOM 732 C C . SER A 1 92 ? -0.072 -8.947 10.472 1.00 95.00 92 SER A C 1
ATOM 734 O O . SER A 1 92 ? 1.038 -8.547 10.820 1.00 95.00 92 SER A O 1
ATOM 736 N N . SER A 1 93 ? -0.289 -10.189 10.027 1.00 95.38 93 SER A N 1
ATOM 737 C CA . SER A 1 93 ? 0.738 -11.228 9.938 1.00 95.38 93 SER A CA 1
ATOM 738 C C . SER A 1 93 ? 0.676 -11.991 8.622 1.00 95.38 93 SER A C 1
ATOM 740 O O . SER A 1 93 ? -0.379 -12.079 7.993 1.00 95.38 93 SER A O 1
ATOM 742 N N . ASP A 1 94 ? 1.793 -12.626 8.267 1.00 96.06 94 ASP A N 1
ATOM 743 C CA . ASP A 1 94 ? 1.828 -13.695 7.265 1.00 96.06 94 ASP A CA 1
ATOM 744 C C . ASP A 1 94 ? 0.867 -14.843 7.639 1.00 96.06 94 ASP A C 1
ATOM 746 O O . ASP A 1 94 ? 0.525 -15.032 8.812 1.00 96.06 94 ASP A O 1
ATOM 750 N N . VAL A 1 95 ? 0.457 -15.626 6.637 1.00 95.00 95 VAL A N 1
ATOM 751 C CA . VAL A 1 95 ? -0.214 -16.914 6.869 1.00 95.00 95 VAL A CA 1
ATOM 752 C C . VAL A 1 95 ? 0.799 -17.897 7.450 1.00 95.00 95 VAL A C 1
ATOM 754 O O . VAL A 1 95 ? 1.831 -18.157 6.842 1.00 95.00 95 VAL A O 1
ATOM 757 N N . ASP A 1 96 ? 0.517 -18.486 8.605 1.00 93.00 96 ASP A N 1
ATOM 758 C CA . ASP A 1 96 ? 1.368 -19.523 9.175 1.00 93.00 96 ASP A CA 1
ATOM 759 C C . ASP A 1 96 ? 1.278 -20.809 8.323 1.00 93.00 96 ASP A C 1
ATOM 761 O O . ASP A 1 96 ? 0.184 -21.355 8.144 1.00 93.00 96 ASP A O 1
ATOM 765 N N . PRO A 1 97 ? 2.400 -21.333 7.789 1.00 87.88 97 PRO A N 1
ATOM 766 C CA . PRO A 1 97 ? 2.380 -22.474 6.872 1.00 87.88 97 PRO A CA 1
ATOM 767 C C . PRO A 1 97 ? 1.987 -23.798 7.547 1.00 87.88 97 PRO A C 1
ATOM 769 O O . PRO A 1 97 ? 1.658 -24.756 6.848 1.00 87.88 97 PRO A O 1
ATOM 772 N N . GLY A 1 98 ? 2.059 -23.890 8.880 1.00 88.94 98 GLY A N 1
ATOM 773 C CA . GLY A 1 98 ? 1.725 -25.104 9.625 1.00 88.94 98 GLY A CA 1
ATOM 774 C C . GLY A 1 98 ? 0.254 -25.175 10.030 1.00 88.94 98 GLY A C 1
ATOM 775 O O . GLY A 1 98 ? -0.348 -26.247 9.987 1.00 88.94 98 GLY A O 1
ATOM 776 N N . SER A 1 99 ? -0.326 -24.040 10.415 1.00 92.69 99 SER A N 1
ATOM 777 C CA . SER A 1 99 ? -1.694 -23.934 10.932 1.00 92.69 99 SER A CA 1
ATOM 778 C C . SER A 1 99 ? -2.693 -23.333 9.940 1.00 92.69 99 SER A C 1
ATOM 780 O O . SER A 1 99 ? -3.893 -23.509 10.133 1.00 92.69 99 SER A O 1
ATOM 782 N N . ASN A 1 100 ? -2.230 -22.696 8.855 1.00 94.69 100 ASN A N 1
ATOM 783 C CA . ASN A 1 100 ? -3.051 -21.936 7.899 1.00 94.69 100 ASN A CA 1
ATOM 784 C C . ASN A 1 100 ? -3.813 -20.765 8.538 1.00 94.69 100 ASN A C 1
ATOM 786 O O . ASN A 1 100 ? -4.888 -20.378 8.074 1.00 94.69 100 ASN A O 1
ATOM 790 N N . VAL A 1 101 ? -3.259 -20.220 9.613 1.00 95.69 101 VAL A N 1
ATOM 791 C CA . VAL A 1 101 ? -3.840 -19.127 10.384 1.00 95.69 101 VAL A CA 1
ATOM 792 C C . VAL A 1 101 ? -3.102 -17.827 10.084 1.00 95.69 101 VAL A C 1
ATOM 794 O O . VAL A 1 101 ? -1.896 -17.839 9.852 1.00 95.69 101 VAL A O 1
ATOM 797 N N . PHE A 1 102 ? -3.808 -16.702 10.093 1.00 95.75 102 PHE A N 1
ATOM 798 C CA . PHE A 1 102 ? -3.209 -15.370 10.038 1.00 95.75 102 PHE A CA 1
ATOM 799 C C . PHE A 1 102 ? -3.989 -14.392 10.926 1.00 95.75 102 PHE A C 1
ATOM 801 O O . PHE A 1 102 ? -5.103 -14.683 11.359 1.00 95.75 102 PHE A O 1
ATOM 808 N N . ASN A 1 103 ? -3.410 -13.221 11.174 1.00 97.06 103 ASN A N 1
ATOM 809 C CA . ASN A 1 103 ? -4.058 -12.144 11.913 1.00 97.06 103 ASN A CA 1
ATOM 810 C C . ASN A 1 103 ? -4.348 -10.952 10.993 1.00 97.06 103 ASN A C 1
ATOM 812 O O . ASN A 1 103 ? -3.586 -10.678 10.058 1.00 97.06 103 ASN A O 1
ATOM 816 N N . ALA A 1 104 ? -5.415 -10.216 11.294 1.00 97.69 104 ALA A N 1
ATOM 817 C CA . ALA A 1 104 ? -5.786 -8.975 10.616 1.00 97.69 104 ALA A CA 1
ATOM 818 C C . ALA A 1 104 ? -6.098 -7.876 11.636 1.00 97.69 104 ALA A C 1
ATOM 820 O O . ALA A 1 104 ? -6.519 -8.160 12.752 1.00 97.69 104 ALA A O 1
ATOM 821 N N . THR A 1 105 ? -5.920 -6.616 11.257 1.00 98.06 105 THR A N 1
ATOM 822 C CA . THR A 1 105 ? -6.256 -5.467 12.094 1.00 98.06 105 THR A CA 1
ATOM 823 C C . THR A 1 105 ? -7.481 -4.792 11.503 1.00 98.06 105 THR A C 1
ATOM 825 O O . THR A 1 105 ? -7.455 -4.387 10.341 1.00 98.06 105 THR A O 1
ATOM 828 N N . VAL A 1 106 ? -8.529 -4.621 12.308 1.00 98.44 106 VAL A N 1
ATOM 829 C CA . VAL A 1 106 ? -9.602 -3.671 12.000 1.00 98.44 106 VAL A CA 1
ATOM 830 C C . VAL A 1 106 ? -9.308 -2.358 12.700 1.00 98.44 106 VAL A C 1
ATOM 832 O O . VAL A 1 106 ? -9.081 -2.320 13.911 1.00 98.44 106 VAL A O 1
ATOM 835 N N . SER A 1 107 ? -9.284 -1.283 11.924 1.00 98.44 107 SER A N 1
ATOM 836 C CA . SER A 1 107 ? -9.052 0.063 12.426 1.00 98.44 107 SER A CA 1
ATOM 837 C C . SER A 1 107 ? -10.277 0.930 12.197 1.00 98.44 107 SER A C 1
ATOM 839 O O . SER A 1 107 ? -10.967 0.760 11.195 1.00 98.44 107 SER A O 1
ATOM 841 N N . PHE A 1 108 ? -10.572 1.821 13.136 1.00 97.12 108 PHE A N 1
ATOM 842 C CA . PHE A 1 108 ? -11.719 2.725 13.074 1.00 97.12 108 PHE A CA 1
ATOM 843 C C . PHE A 1 108 ? -11.522 3.903 14.023 1.00 97.12 108 PHE A C 1
ATOM 845 O O . PHE A 1 108 ? -10.667 3.872 14.908 1.00 97.12 108 PHE A O 1
ATOM 852 N N . ASN A 1 109 ? -12.356 4.921 13.863 1.00 93.62 109 ASN A N 1
ATOM 853 C CA . ASN A 1 109 ? -12.335 6.120 14.677 1.00 93.62 109 ASN A CA 1
ATOM 854 C C . ASN A 1 109 ? -13.621 6.258 15.490 1.00 93.62 109 ASN A C 1
ATOM 856 O O . ASN A 1 109 ? -14.707 5.920 15.012 1.00 93.62 109 ASN A O 1
ATOM 860 N N . LEU A 1 110 ? -13.490 6.822 16.692 1.00 88.94 110 LEU A N 1
ATOM 861 C CA . LEU A 1 110 ? -14.603 7.297 17.515 1.00 88.94 110 LEU A CA 1
ATOM 862 C C . LEU A 1 110 ? -14.399 8.773 17.868 1.00 88.94 110 LEU A C 1
ATOM 864 O O . LEU A 1 110 ? -13.298 9.151 18.283 1.00 88.94 110 LEU A O 1
ATOM 868 N N . ASP A 1 111 ? -15.455 9.591 17.766 1.00 82.12 111 ASP A N 1
ATOM 869 C CA . ASP A 1 111 ? -15.381 11.014 18.125 1.00 82.12 111 ASP A CA 1
ATOM 870 C C . ASP A 1 111 ? -14.969 11.159 19.592 1.00 82.12 111 ASP A C 1
ATOM 872 O O . ASP A 1 111 ? -15.668 10.771 20.536 1.00 82.12 111 ASP A O 1
ATOM 876 N N . ALA A 1 112 ? -13.798 11.754 19.783 1.00 66.88 112 ALA A N 1
ATOM 877 C CA . ALA A 1 112 ? -13.225 11.928 21.099 1.00 66.88 112 ALA A CA 1
ATOM 878 C C . ALA A 1 112 ? -14.070 12.865 21.975 1.00 66.88 112 ALA A C 1
ATOM 880 O O . ALA A 1 112 ? -14.150 12.652 23.179 1.00 66.88 112 ALA A O 1
ATOM 881 N N . LYS A 1 113 ? -14.737 13.886 21.421 1.00 64.94 113 LYS A N 1
ATOM 882 C CA . LYS A 1 113 ? -15.574 14.804 22.218 1.00 64.94 113 LYS A CA 1
ATOM 883 C C . LYS A 1 113 ? -16.810 14.108 22.779 1.00 64.94 113 LYS A C 1
ATOM 885 O O . LYS A 1 113 ? -17.285 14.499 23.846 1.00 64.94 113 LYS A O 1
ATOM 890 N N . GLY A 1 114 ? -17.287 13.094 22.065 1.00 59.16 114 GLY A N 1
ATOM 891 C CA . GLY A 1 114 ? -18.365 12.204 22.457 1.00 59.16 114 GLY A CA 1
ATOM 892 C C . GLY A 1 114 ? -17.971 11.184 23.514 1.00 59.16 114 GLY A C 1
ATOM 893 O O . GLY A 1 114 ? -18.602 11.084 24.561 1.00 59.16 114 GLY A O 1
ATOM 894 N N . VAL A 1 115 ? -16.885 10.457 23.255 1.00 58.16 115 VAL A N 1
ATOM 895 C CA . VAL A 1 115 ? -16.410 9.363 24.113 1.00 58.16 115 VAL A CA 1
ATOM 896 C C . VAL A 1 115 ? -15.783 9.890 25.412 1.00 58.16 115 VAL A C 1
ATOM 898 O O . VAL A 1 115 ? -16.003 9.311 26.471 1.00 58.16 115 VAL A O 1
ATOM 901 N N . VAL A 1 116 ? -15.047 11.012 25.370 1.00 55.28 116 VAL A N 1
ATOM 902 C CA . VAL A 1 116 ? -14.293 11.546 26.527 1.00 55.28 116 VAL A CA 1
ATOM 903 C C . VAL A 1 116 ? -15.197 12.106 27.638 1.00 55.28 116 VAL A C 1
ATOM 905 O O . VAL A 1 116 ? -14.766 12.224 28.784 1.00 55.28 116 VAL A O 1
ATOM 908 N N . GLN A 1 117 ? -16.459 12.432 27.336 1.00 55.03 117 GLN A N 1
ATOM 909 C CA . GLN A 1 117 ? -17.414 12.941 28.332 1.00 55.03 117 GLN A CA 1
ATOM 910 C C . GLN A 1 117 ? -18.013 11.854 29.234 1.00 55.03 117 GLN A C 1
ATOM 912 O O . GLN A 1 117 ? -18.648 12.185 30.236 1.00 55.03 117 GLN A O 1
ATOM 917 N N . HIS A 1 118 ? -17.806 10.575 28.916 1.00 57.38 118 HIS A N 1
ATOM 918 C CA . HIS A 1 118 ? -18.362 9.460 29.672 1.00 57.38 118 HIS A CA 1
ATOM 919 C C . HIS A 1 118 ? -17.245 8.660 30.346 1.00 57.38 118 HIS A C 1
ATOM 921 O O . HIS A 1 118 ? -16.290 8.238 29.702 1.00 57.38 118 HIS A O 1
ATOM 927 N N . SER A 1 119 ? -17.368 8.442 31.658 1.00 55.78 119 SER A N 1
ATOM 928 C CA . SER A 1 119 ? -16.372 7.729 32.468 1.00 55.78 119 SER A CA 1
ATOM 929 C C . SER A 1 119 ? -16.292 6.228 32.181 1.00 55.78 119 SER A C 1
ATOM 931 O O . SER A 1 119 ? -15.378 5.582 32.676 1.00 55.78 119 SER A O 1
ATOM 933 N N . ASP A 1 120 ? -17.229 5.671 31.403 1.00 72.94 120 ASP A N 1
ATOM 934 C CA . ASP A 1 120 ? -17.396 4.224 31.257 1.00 72.94 120 ASP A CA 1
ATOM 935 C C . ASP A 1 120 ? -17.902 3.830 29.857 1.00 72.94 120 ASP A C 1
ATOM 937 O O . ASP A 1 120 ? -18.978 3.249 29.694 1.00 72.94 120 ASP A O 1
ATOM 941 N N . VAL A 1 121 ? -17.131 4.161 28.819 1.00 79.00 121 VAL A N 1
ATOM 942 C CA . VAL A 1 121 ? -17.372 3.630 27.467 1.00 79.00 121 VAL A CA 1
ATOM 943 C C . VAL A 1 121 ? -16.824 2.204 27.376 1.00 79.00 121 VAL 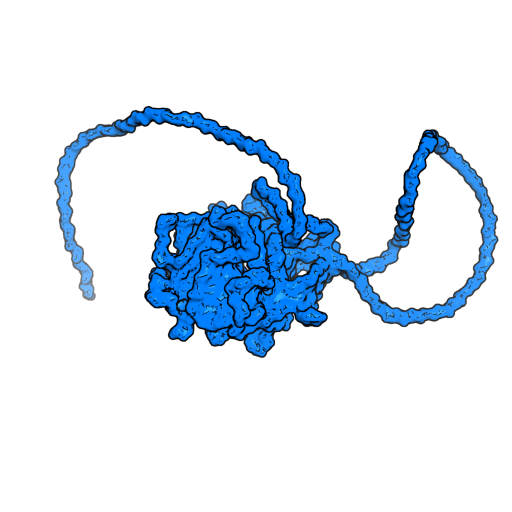A C 1
ATOM 945 O O . VAL A 1 121 ? -15.795 1.872 27.969 1.00 79.00 121 VAL A O 1
ATOM 948 N N . VAL A 1 122 ? -17.513 1.339 26.641 1.00 86.44 122 VAL A N 1
ATOM 949 C CA . VAL A 1 122 ? -17.068 -0.011 26.304 1.00 86.44 122 VAL A CA 1
ATOM 950 C C . VAL A 1 122 ? -17.224 -0.212 24.808 1.00 86.44 122 VAL A C 1
ATOM 952 O O . VAL A 1 122 ? -18.330 -0.131 24.283 1.00 86.44 122 VAL A O 1
ATOM 955 N N . THR A 1 123 ? -16.122 -0.516 24.132 1.00 90.06 123 THR A N 1
ATOM 956 C CA . THR A 1 123 ? -16.128 -0.854 22.706 1.00 90.06 123 THR A CA 1
ATOM 957 C C . THR A 1 123 ? -15.893 -2.344 22.548 1.00 90.06 123 THR A C 1
ATOM 959 O O . THR A 1 123 ? -14.918 -2.885 23.063 1.00 90.06 123 THR A O 1
ATOM 962 N N . THR A 1 124 ? -16.792 -3.016 21.844 1.00 94.62 124 THR A N 1
ATOM 963 C CA . THR A 1 124 ? -16.724 -4.442 21.552 1.00 94.62 124 THR A CA 1
ATOM 964 C C . THR A 1 124 ? -16.539 -4.644 20.055 1.00 94.62 124 THR A C 1
ATOM 966 O O . THR A 1 124 ? -17.326 -4.129 19.265 1.00 94.62 124 THR A O 1
ATOM 969 N N . VAL A 1 125 ? -15.530 -5.425 19.675 1.00 97.56 125 VAL A N 1
ATOM 970 C CA . VAL A 1 125 ? -15.348 -5.923 18.307 1.00 97.56 125 VAL A CA 1
ATOM 971 C C . VAL A 1 125 ? -15.562 -7.428 18.320 1.00 97.56 125 VAL A C 1
ATOM 973 O O . VAL A 1 125 ? -14.830 -8.153 18.993 1.00 97.56 125 VAL A O 1
ATOM 976 N N . GLU A 1 126 ? -16.568 -7.891 17.591 1.00 97.69 126 GLU A N 1
ATOM 977 C CA . GLU A 1 126 ? -16.871 -9.310 17.400 1.00 97.69 126 GLU A CA 1
ATOM 978 C C . GLU A 1 126 ? -16.593 -9.704 15.957 1.00 97.69 126 GLU A C 1
ATOM 980 O O . GLU A 1 126 ? -16.828 -8.920 15.039 1.00 97.69 126 GLU A O 1
ATOM 985 N N . TYR A 1 127 ? -16.094 -10.919 15.758 1.00 98.06 127 TYR A N 1
ATOM 986 C CA . TYR A 1 127 ? -15.855 -11.478 14.435 1.00 98.06 127 TYR A CA 1
ATOM 987 C C . TYR A 1 127 ? -16.037 -12.988 14.441 1.00 98.06 127 TYR A C 1
ATOM 989 O O . TYR A 1 127 ? -15.961 -13.653 15.482 1.00 98.06 127 TYR A O 1
ATOM 997 N N . GLY A 1 128 ? -16.280 -13.539 13.260 1.00 97.25 128 GLY A N 1
ATOM 998 C CA . GLY A 1 128 ? -16.549 -14.954 13.139 1.00 97.25 128 GLY A CA 1
ATOM 999 C C . GLY A 1 128 ? -16.669 -15.456 11.713 1.00 97.25 128 GLY A C 1
ATOM 1000 O O . GLY A 1 128 ? -16.641 -14.690 10.750 1.00 97.25 128 GLY A O 1
ATOM 1001 N N . LEU A 1 129 ? -16.814 -16.774 11.606 1.00 95.44 129 LEU A N 1
ATOM 1002 C CA . LEU A 1 129 ? -16.942 -17.498 10.350 1.00 95.44 129 LEU A CA 1
ATOM 1003 C C . LEU A 1 129 ? -18.301 -18.204 10.295 1.00 95.44 129 LEU A C 1
ATOM 1005 O O . LEU A 1 129 ? -18.702 -18.927 11.215 1.00 95.44 129 LEU A O 1
ATOM 1009 N N . GLY A 1 130 ? -19.035 -17.996 9.200 1.00 91.69 130 GLY A N 1
ATOM 1010 C CA . GLY A 1 130 ? -20.413 -18.473 9.081 1.00 91.69 130 GLY A CA 1
ATOM 1011 C C . GLY A 1 130 ? -21.296 -17.896 10.192 1.00 91.69 130 GLY A C 1
ATOM 1012 O O . GLY A 1 130 ? -21.316 -16.692 10.403 1.00 91.69 130 GLY A O 1
ATOM 1013 N N . ASN A 1 131 ? -22.003 -18.751 10.934 1.00 88.69 131 ASN A N 1
ATOM 1014 C CA . ASN A 1 131 ? -22.877 -18.315 12.035 1.00 88.69 131 ASN A CA 1
ATOM 1015 C C . ASN A 1 131 ? -22.187 -18.317 13.411 1.00 88.69 131 ASN A C 1
ATOM 1017 O O . ASN A 1 131 ? -22.845 -18.064 14.419 1.00 88.69 131 ASN A O 1
ATOM 1021 N N . ASN A 1 132 ? -20.897 -18.656 13.477 1.00 90.94 132 ASN A N 1
ATOM 1022 C CA . ASN A 1 132 ? -20.173 -18.795 14.737 1.00 90.94 132 ASN A CA 1
ATOM 1023 C C . ASN A 1 132 ? -19.391 -17.521 15.040 1.00 90.94 132 ASN A C 1
ATOM 1025 O O . ASN A 1 132 ? -18.660 -17.040 14.180 1.00 90.94 132 ASN A O 1
ATOM 1029 N N . THR A 1 133 ? -19.487 -17.018 16.269 1.00 93.38 133 THR A N 1
ATOM 1030 C CA . THR A 1 133 ? -18.549 -16.019 16.796 1.00 93.38 133 THR A CA 1
ATOM 1031 C C . THR A 1 133 ? -17.251 -16.724 17.174 1.00 93.38 133 THR A C 1
ATOM 1033 O O . THR A 1 133 ? -17.266 -17.611 18.028 1.00 93.38 133 THR A O 1
ATOM 1036 N N . GLU A 1 134 ? -16.140 -16.346 16.545 1.00 92.38 134 GLU A N 1
ATOM 1037 C CA . GLU A 1 134 ? -14.819 -16.929 16.820 1.00 92.38 134 GLU A CA 1
ATOM 1038 C C . GLU A 1 134 ? -14.006 -16.064 17.785 1.00 92.38 134 GLU A C 1
ATOM 1040 O O . GLU A 1 134 ? -13.260 -16.596 18.605 1.00 92.38 134 GLU A O 1
ATOM 1045 N N . GLY A 1 135 ? -14.209 -14.745 17.760 1.00 93.75 135 GLY A N 1
ATOM 1046 C CA . GLY A 1 135 ? -13.515 -13.832 18.655 1.00 93.75 135 GLY A CA 1
ATOM 1047 C C . GLY A 1 135 ? -14.348 -12.629 19.074 1.00 93.75 135 GLY A C 1
ATOM 1048 O O . GLY A 1 135 ? -15.272 -12.192 18.385 1.00 93.75 135 GLY A O 1
ATOM 1049 N N . LYS A 1 136 ? -14.003 -12.107 20.252 1.00 95.00 136 LYS A N 1
ATOM 1050 C CA . LYS A 1 136 ? -14.608 -10.926 20.865 1.00 95.00 136 LYS A CA 1
ATOM 1051 C C . LYS A 1 136 ? -13.547 -10.162 21.647 1.00 95.00 136 LYS A C 1
ATOM 1053 O O . LYS A 1 136 ? -13.044 -10.671 22.647 1.00 95.00 136 LYS A O 1
ATOM 1058 N N . ILE A 1 137 ? -13.240 -8.941 21.223 1.00 94.38 137 ILE A N 1
ATOM 1059 C CA . ILE A 1 137 ? -12.362 -8.020 21.949 1.00 94.38 137 ILE A CA 1
ATOM 1060 C C . ILE A 1 137 ? -13.246 -6.987 22.637 1.00 94.38 137 ILE A C 1
ATOM 1062 O O . ILE A 1 137 ? -14.115 -6.395 22.002 1.00 94.38 137 ILE A O 1
ATOM 1066 N N . VAL A 1 138 ? -13.021 -6.772 23.933 1.00 90.50 138 VAL A N 1
ATOM 1067 C CA . VAL A 1 138 ? -13.731 -5.770 24.736 1.00 90.50 138 VAL A CA 1
ATOM 1068 C C . VAL A 1 138 ? -12.724 -4.754 25.254 1.00 90.50 138 VAL A C 1
ATOM 1070 O O . VAL A 1 138 ? -11.801 -5.099 25.988 1.00 90.50 138 VAL A O 1
ATOM 1073 N N . ILE A 1 139 ? -12.932 -3.495 24.897 1.00 87.94 139 ILE A N 1
ATOM 1074 C CA . ILE A 1 139 ? -12.076 -2.364 25.236 1.00 87.94 139 ILE A CA 1
ATOM 1075 C C . ILE A 1 139 ? -12.820 -1.501 26.250 1.00 87.94 139 ILE A C 1
ATOM 1077 O O . ILE A 1 139 ? -13.906 -1.000 25.959 1.00 87.94 139 ILE A O 1
ATOM 1081 N N . ARG A 1 140 ? -12.241 -1.333 27.442 1.00 82.19 140 ARG A N 1
ATOM 1082 C CA . ARG A 1 140 ? -12.753 -0.446 28.498 1.00 82.19 140 ARG A CA 1
ATOM 1083 C C . ARG A 1 140 ? -11.861 0.784 28.596 1.00 82.19 140 ARG A C 1
ATOM 1085 O O . ARG A 1 140 ? -10.638 0.655 28.585 1.00 82.19 140 ARG A O 1
ATOM 1092 N N . TYR A 1 141 ? -12.466 1.964 28.670 1.00 74.31 141 TYR A N 1
ATOM 1093 C CA . TYR A 1 141 ? -11.731 3.227 28.706 1.00 74.31 141 TYR A CA 1
ATOM 1094 C C . TYR A 1 141 ? -11.602 3.701 30.155 1.00 74.31 141 TYR A C 1
ATOM 1096 O O . TYR A 1 141 ? -12.412 4.488 30.624 1.00 74.31 141 TYR A O 1
ATOM 1104 N N . ASP A 1 142 ? -10.567 3.244 30.861 1.00 60.09 142 ASP A N 1
ATOM 1105 C CA . ASP A 1 142 ? -10.391 3.587 32.283 1.00 60.09 142 ASP A CA 1
ATOM 1106 C C . ASP A 1 142 ? -9.716 4.963 32.494 1.00 60.09 142 ASP A C 1
ATOM 1108 O O . ASP A 1 142 ? -9.671 5.479 33.612 1.00 60.09 142 ASP A O 1
ATOM 1112 N N . ASN A 1 143 ? -9.174 5.584 31.434 1.00 53.06 143 ASN A N 1
ATOM 1113 C CA . ASN A 1 143 ? -8.679 6.967 31.439 1.00 53.06 143 ASN A CA 1
ATOM 1114 C C . ASN A 1 143 ? -8.360 7.439 30.006 1.00 53.06 143 ASN A C 1
ATOM 1116 O O . ASN A 1 143 ? -7.360 7.035 29.416 1.00 53.06 143 ASN A O 1
ATOM 1120 N N . LEU A 1 144 ? -9.187 8.315 29.435 1.00 53.59 144 LEU A N 1
ATOM 1121 C CA . LEU A 1 144 ? -9.157 8.694 28.009 1.00 53.59 144 LEU A CA 1
ATOM 1122 C C . LEU A 1 144 ? -7.984 9.600 27.581 1.00 53.59 144 LEU A C 1
ATOM 1124 O O . LEU A 1 144 ? -7.918 10.033 26.432 1.00 53.59 144 LEU A O 1
ATOM 1128 N N . ASN A 1 145 ? -7.065 9.906 28.498 1.00 50.59 145 ASN A N 1
ATOM 1129 C CA . ASN A 1 145 ? -6.014 10.899 28.280 1.00 50.59 145 ASN A CA 1
ATOM 1130 C C . ASN A 1 145 ? -4.695 10.328 27.734 1.00 50.59 145 ASN A C 1
ATOM 1132 O O . ASN A 1 145 ? -3.831 11.117 27.364 1.00 50.59 145 ASN A O 1
ATOM 1136 N N . ASN A 1 146 ? -4.528 9.001 27.662 1.00 56.69 146 ASN A N 1
ATOM 1137 C CA . ASN A 1 146 ? -3.270 8.377 27.239 1.00 56.69 146 ASN A CA 1
ATOM 1138 C C . ASN A 1 146 ? -3.463 7.328 26.138 1.00 56.69 146 ASN A C 1
ATOM 1140 O O . ASN A 1 146 ? -4.416 6.546 26.158 1.00 56.69 146 ASN A O 1
ATOM 1144 N N . ASN A 1 147 ? -2.485 7.261 25.228 1.00 70.69 147 ASN A N 1
ATOM 1145 C CA . ASN A 1 147 ? -2.360 6.165 24.273 1.00 70.69 147 ASN A CA 1
ATOM 1146 C C . ASN A 1 147 ? -2.257 4.838 25.037 1.00 70.69 147 ASN A C 1
ATOM 1148 O O . ASN A 1 147 ? -1.438 4.696 25.948 1.00 70.69 147 ASN A O 1
ATOM 1152 N N . THR A 1 148 ? -3.089 3.873 24.661 1.00 78.38 148 THR A N 1
ATOM 1153 C CA . THR A 1 148 ? -3.145 2.548 25.284 1.00 78.38 148 THR A CA 1
ATOM 1154 C C . THR A 1 148 ? -2.696 1.522 24.262 1.00 78.38 148 THR A C 1
ATOM 1156 O O . THR A 1 148 ? -3.259 1.461 23.177 1.00 78.38 148 THR A O 1
ATOM 1159 N N . ILE A 1 149 ? -1.685 0.725 24.596 1.00 77.38 149 ILE A N 1
ATOM 1160 C CA . ILE A 1 149 ? -1.171 -0.347 23.739 1.00 77.38 149 ILE A CA 1
ATOM 1161 C C . ILE A 1 149 ? -1.246 -1.643 24.540 1.00 77.38 149 ILE A C 1
ATOM 1163 O O . ILE A 1 149 ? -0.705 -1.723 25.643 1.00 77.38 149 ILE A O 1
ATOM 1167 N N . THR A 1 150 ? -1.928 -2.639 23.985 1.00 85.06 150 THR A N 1
ATOM 1168 C CA . THR A 1 150 ? -2.043 -4.001 24.519 1.00 85.06 150 THR A CA 1
ATOM 1169 C C . THR A 1 150 ? -1.696 -5.010 23.424 1.00 85.06 150 THR A C 1
ATOM 1171 O O . THR A 1 150 ? -1.492 -4.630 22.271 1.00 85.06 150 THR A O 1
ATOM 1174 N N . ASP A 1 151 ? -1.676 -6.299 23.763 1.00 81.12 151 ASP A N 1
ATOM 1175 C CA . ASP A 1 151 ? -1.469 -7.375 22.785 1.00 81.12 151 ASP A CA 1
ATOM 1176 C C . ASP A 1 151 ? -2.663 -7.571 21.828 1.00 81.12 151 ASP A C 1
ATOM 1178 O O . ASP A 1 151 ? -2.536 -8.289 20.836 1.00 81.12 151 ASP A O 1
ATOM 1182 N N . ASP A 1 152 ? -3.829 -6.992 22.137 1.00 86.75 152 ASP A N 1
ATOM 1183 C CA . ASP A 1 152 ? -5.081 -7.178 21.386 1.00 86.75 152 ASP A CA 1
ATOM 1184 C C . ASP A 1 152 ? -5.532 -5.909 20.661 1.00 86.75 152 ASP A C 1
ATOM 1186 O O . ASP A 1 152 ? -6.241 -5.977 19.659 1.00 86.75 152 ASP A O 1
ATOM 1190 N N . PHE A 1 153 ? -5.155 -4.737 21.166 1.00 90.88 153 PHE A N 1
ATOM 1191 C CA . PHE A 1 153 ? -5.555 -3.469 20.578 1.00 90.88 153 PHE A CA 1
ATOM 1192 C C . PHE A 1 153 ? -4.610 -2.322 20.930 1.00 90.88 153 PHE A C 1
ATOM 1194 O O . PHE A 1 153 ? -3.956 -2.311 21.977 1.00 90.88 153 PHE A O 1
ATOM 1201 N N . THR A 1 154 ? -4.615 -1.306 20.072 1.00 91.19 154 THR A N 1
ATOM 1202 C CA . THR A 1 154 ? -4.048 0.013 20.344 1.00 91.19 154 THR A CA 1
ATOM 1203 C C . THR A 1 154 ? -5.127 1.085 20.232 1.00 91.19 154 THR A C 1
ATOM 1205 O O . THR A 1 154 ? -5.943 1.051 19.316 1.00 91.19 154 THR A O 1
ATOM 1208 N N . ILE A 1 155 ? -5.107 2.050 21.150 1.00 89.50 155 ILE A N 1
ATOM 1209 C CA . ILE A 1 155 ? -5.865 3.299 21.066 1.00 89.50 155 ILE A CA 1
ATOM 1210 C C . ILE A 1 155 ? -4.874 4.446 21.098 1.00 89.50 155 ILE A C 1
ATOM 1212 O O . ILE A 1 155 ? -4.048 4.521 22.012 1.00 89.50 155 ILE A O 1
ATOM 1216 N N . LEU A 1 156 ? -4.970 5.349 20.131 1.00 90.69 156 LEU A N 1
ATOM 1217 C CA . LEU A 1 156 ? -4.125 6.531 20.085 1.00 90.69 156 LEU A CA 1
ATOM 1218 C C . LEU A 1 156 ? -4.879 7.760 19.591 1.00 90.69 156 LEU A C 1
ATOM 1220 O O . LEU A 1 156 ? -5.952 7.670 18.995 1.00 90.69 156 LEU A O 1
ATOM 1224 N N . ARG A 1 157 ? -4.282 8.920 19.850 1.00 88.56 157 ARG A N 1
ATOM 1225 C CA . ARG A 1 157 ? -4.604 10.190 19.198 1.00 88.56 157 ARG A CA 1
ATOM 1226 C C . ARG A 1 157 ? -3.305 10.893 18.869 1.00 88.56 157 ARG A C 1
ATOM 1228 O O . ARG A 1 157 ? -2.317 10.735 19.591 1.00 88.56 157 ARG A O 1
ATOM 1235 N N . PHE A 1 158 ? -3.327 11.713 17.834 1.00 89.62 158 PHE A N 1
ATOM 1236 C CA . PHE A 1 158 ? -2.205 12.583 17.525 1.00 89.62 158 PHE A CA 1
ATOM 1237 C C . PHE A 1 158 ? -2.655 14.037 17.458 1.00 89.62 158 PHE A C 1
ATOM 1239 O O . PHE A 1 158 ? -3.816 14.355 17.192 1.00 89.62 158 PHE A O 1
ATOM 1246 N N . ASN A 1 159 ? -1.699 14.918 17.728 1.00 90.06 159 ASN A N 1
ATOM 1247 C CA . ASN A 1 159 ? -1.846 16.343 17.511 1.00 90.06 159 ASN A CA 1
ATOM 1248 C C . ASN A 1 159 ? -1.041 16.707 16.270 1.00 90.06 159 ASN A C 1
ATOM 1250 O O . ASN A 1 159 ? 0.112 16.297 16.127 1.00 90.06 159 ASN A O 1
ATOM 1254 N N . TYR A 1 160 ? -1.629 17.520 15.410 1.00 87.88 160 TYR A N 1
ATOM 1255 C CA . TYR A 1 160 ? -0.981 18.022 14.217 1.00 87.88 160 TYR A CA 1
ATOM 1256 C C . TYR A 1 160 ? -1.192 19.525 14.138 1.00 87.88 160 TYR A C 1
ATOM 1258 O O . TYR A 1 160 ? -2.276 20.024 14.420 1.00 87.88 160 TYR A O 1
ATOM 1266 N N . THR A 1 161 ? -0.137 20.263 13.813 1.00 86.38 161 THR A N 1
ATOM 1267 C CA . THR A 1 161 ? -0.255 21.699 13.554 1.00 86.38 161 THR A CA 1
ATOM 1268 C C . THR A 1 161 ? 0.036 21.926 12.089 1.00 86.38 161 THR A C 1
ATOM 1270 O O . THR A 1 161 ? 1.163 21.662 11.661 1.00 86.38 161 THR A O 1
ATOM 1273 N N . ASN A 1 162 ? -0.964 22.422 11.359 1.00 81.88 162 ASN A N 1
ATOM 1274 C CA . ASN A 1 162 ? -0.837 22.742 9.946 1.00 81.88 162 ASN A CA 1
ATOM 1275 C C . ASN A 1 162 ? 0.362 23.696 9.758 1.00 81.88 162 ASN A C 1
ATOM 1277 O O . ASN A 1 162 ? 0.407 24.763 10.388 1.00 81.88 162 ASN A O 1
ATOM 1281 N N . PRO A 1 163 ? 1.360 23.324 8.942 1.00 72.00 163 PRO A N 1
ATOM 1282 C CA . PRO A 1 163 ? 2.581 24.109 8.787 1.00 72.00 163 PRO A CA 1
ATOM 1283 C C . PRO A 1 163 ? 2.342 25.474 8.134 1.00 72.00 163 PRO A C 1
ATOM 1285 O O . PRO A 1 163 ? 3.006 26.454 8.498 1.00 72.00 163 PRO A O 1
ATOM 1288 N N . GLU A 1 164 ? 1.352 25.572 7.251 1.00 76.19 164 GLU A N 1
ATOM 1289 C CA . GLU A 1 164 ? 1.006 26.788 6.519 1.00 76.19 164 GLU A CA 1
ATOM 1290 C C . GLU A 1 164 ? 0.145 27.730 7.362 1.00 76.19 164 GLU A C 1
ATOM 1292 O O . GLU A 1 164 ? 0.512 28.886 7.589 1.00 76.19 164 GLU A O 1
ATOM 1297 N N . THR A 1 165 ? -0.986 27.236 7.869 1.00 81.25 165 THR A N 1
ATOM 1298 C CA . THR A 1 165 ? -1.987 28.068 8.556 1.00 81.25 165 THR A CA 1
ATOM 1299 C C . THR A 1 165 ? -1.708 28.222 10.050 1.00 81.25 165 THR A C 1
ATOM 1301 O O . THR A 1 165 ? -2.176 29.176 10.672 1.00 81.25 165 THR A O 1
ATOM 1304 N N . GLY A 1 166 ? -0.936 27.304 10.644 1.00 81.25 166 GLY A N 1
ATOM 1305 C CA . GLY A 1 166 ? -0.769 27.202 12.094 1.00 81.25 166 GLY A CA 1
ATOM 1306 C C . GLY A 1 166 ? -2.001 26.651 12.816 1.00 81.25 166 GLY A C 1
ATOM 1307 O O . GLY A 1 166 ? -2.046 26.700 14.045 1.00 81.25 166 GLY A O 1
ATOM 1308 N N . GLU A 1 167 ? -3.002 26.155 12.083 1.00 84.88 167 GLU A N 1
ATOM 1309 C CA . GLU A 1 167 ? -4.184 25.530 12.668 1.00 84.88 167 GLU A CA 1
ATOM 1310 C C . GLU A 1 167 ? -3.788 24.307 13.494 1.00 84.88 167 GLU A C 1
ATOM 1312 O O . GLU A 1 167 ? -3.073 23.420 13.026 1.00 84.88 167 GLU A O 1
ATOM 1317 N N . PHE A 1 168 ? -4.270 24.266 14.734 1.00 89.00 168 PHE A N 1
ATOM 1318 C CA . PHE A 1 168 ? -4.125 23.104 15.591 1.00 89.00 168 PHE A CA 1
ATOM 1319 C C . PHE A 1 168 ? -5.259 22.117 15.327 1.00 89.00 168 PHE A C 1
ATOM 1321 O O . PHE A 1 168 ? -6.435 22.458 15.456 1.00 89.00 168 PHE A O 1
ATOM 1328 N N . TYR A 1 169 ? -4.881 20.878 15.056 1.00 89.44 169 TYR A N 1
ATOM 1329 C CA . TYR A 1 169 ? -5.771 19.746 14.894 1.00 89.44 169 TYR A CA 1
ATOM 1330 C C . TYR A 1 169 ? -5.419 18.654 15.897 1.00 89.44 169 TYR A C 1
ATOM 1332 O O . TYR A 1 169 ? -4.252 18.384 16.191 1.00 89.44 169 TYR A O 1
ATOM 1340 N N . GLN A 1 170 ? -6.454 17.988 16.388 1.00 89.81 170 GLN A N 1
ATOM 1341 C CA . GLN A 1 170 ? -6.326 16.782 17.182 1.00 89.81 170 GLN A CA 1
ATOM 1342 C C . GLN A 1 170 ? -7.283 15.743 16.617 1.00 89.81 170 GLN A C 1
ATOM 1344 O O . GLN A 1 170 ? -8.477 16.018 16.505 1.00 89.81 170 GLN A O 1
ATOM 1349 N N . SER A 1 171 ? -6.760 14.557 16.313 1.00 90.69 171 SER A N 1
ATOM 1350 C CA . SER A 1 171 ? -7.554 13.479 15.727 1.00 90.69 171 SER A CA 1
ATOM 1351 C C . SER A 1 171 ? -8.664 13.002 16.664 1.00 90.69 171 SER A C 1
ATOM 1353 O O . SER A 1 171 ? -8.603 13.179 17.889 1.00 90.69 171 SER A O 1
ATOM 1355 N N . ASP A 1 172 ? -9.639 12.299 16.101 1.00 88.88 172 ASP A N 1
ATOM 1356 C CA . ASP A 1 172 ? -10.508 11.386 16.850 1.00 88.88 172 ASP A CA 1
ATOM 1357 C C . ASP A 1 172 ? -9.690 10.290 17.562 1.00 88.88 172 ASP A C 1
ATOM 1359 O O . ASP A 1 172 ? -8.480 10.152 17.339 1.00 88.88 172 ASP A O 1
ATOM 1363 N N . LEU A 1 173 ? -10.333 9.513 18.442 1.00 89.31 173 LEU A N 1
ATOM 1364 C CA . LEU A 1 173 ? -9.718 8.304 18.995 1.00 89.31 173 LEU A CA 1
ATOM 1365 C C . LEU A 1 173 ? -9.587 7.276 17.874 1.00 89.31 173 LEU A C 1
ATOM 1367 O O . LEU A 1 173 ? -10.602 6.861 17.326 1.00 89.31 173 LEU A O 1
ATOM 1371 N N . ILE A 1 174 ? -8.356 6.876 17.565 1.00 93.38 174 ILE A N 1
ATOM 1372 C CA . ILE A 1 174 ? -8.056 5.857 16.560 1.00 93.38 174 ILE A CA 1
ATOM 1373 C C . ILE A 1 174 ? -7.881 4.525 17.280 1.00 93.38 174 ILE A C 1
ATOM 1375 O O . ILE A 1 174 ? -7.042 4.397 18.177 1.00 93.38 174 ILE A O 1
ATOM 1379 N N . HIS A 1 175 ? -8.677 3.542 16.882 1.00 94.56 175 HIS A N 1
ATOM 1380 C CA . HIS A 1 175 ? -8.643 2.170 17.364 1.00 94.56 175 HIS A CA 1
ATOM 1381 C C . HIS A 1 175 ? -7.974 1.296 16.323 1.00 94.56 175 HIS A C 1
ATOM 1383 O O . HIS A 1 175 ? -8.320 1.360 15.151 1.00 94.56 175 HIS A O 1
ATOM 1389 N N . HIS A 1 176 ? -7.073 0.431 16.770 1.00 96.94 176 HIS A N 1
ATOM 1390 C CA . HIS A 1 176 ? -6.563 -0.689 15.993 1.00 96.94 176 HIS A CA 1
ATOM 1391 C C . HIS A 1 176 ? -6.806 -1.953 16.796 1.00 96.94 176 HIS A C 1
ATOM 1393 O O . HIS A 1 176 ? -6.228 -2.103 17.873 1.00 96.94 176 HIS A O 1
ATOM 1399 N N . VAL A 1 177 ? -7.662 -2.840 16.307 1.00 97.69 177 VAL A N 1
ATOM 1400 C CA . VAL A 1 177 ? -8.061 -4.058 17.013 1.00 97.69 177 VAL A CA 1
ATOM 1401 C C . VAL A 1 177 ? -7.595 -5.270 16.226 1.00 97.69 177 VAL A C 1
ATOM 1403 O O . VAL A 1 177 ? -7.920 -5.422 15.049 1.00 97.69 177 VAL A O 1
ATOM 1406 N N . LEU A 1 178 ? -6.813 -6.120 16.884 1.00 97.25 178 LEU A N 1
ATOM 1407 C CA . LEU A 1 178 ? -6.229 -7.314 16.298 1.00 97.25 178 LEU A CA 1
ATOM 1408 C C . LEU A 1 178 ? -7.251 -8.456 16.313 1.00 97.25 178 LEU A C 1
ATOM 1410 O O . LEU A 1 178 ? -7.638 -8.961 17.367 1.00 97.25 178 LEU A O 1
ATOM 1414 N N . LEU A 1 179 ? -7.665 -8.873 15.124 1.00 97.75 179 LEU A N 1
ATOM 1415 C CA . LEU A 1 179 ? -8.429 -10.086 14.873 1.00 97.75 179 LEU A CA 1
ATOM 1416 C C . LEU A 1 179 ? -7.430 -11.243 14.779 1.00 97.75 179 LEU A C 1
ATOM 1418 O O . LEU A 1 179 ? -6.574 -11.264 13.888 1.00 97.75 179 LEU A O 1
ATOM 1422 N N . LYS A 1 180 ? -7.499 -12.163 15.740 1.00 95.56 180 LYS A N 1
ATOM 1423 C CA . LYS A 1 180 ? -6.528 -13.242 15.917 1.00 95.56 180 LYS A CA 1
ATOM 1424 C C . LYS A 1 180 ? -7.068 -14.554 15.387 1.00 95.56 180 LYS A C 1
ATOM 1426 O O . LYS A 1 180 ? -8.275 -14.770 15.335 1.00 95.56 180 LYS A O 1
ATOM 1431 N N . ASP A 1 181 ? -6.137 -15.431 15.053 1.00 95.75 181 ASP A N 1
ATOM 1432 C CA . ASP A 1 181 ? -6.404 -16.832 14.769 1.00 95.75 181 ASP A CA 1
ATOM 1433 C C . ASP A 1 181 ? -7.378 -17.069 13.596 1.00 95.75 181 ASP A C 1
ATOM 1435 O O . ASP A 1 181 ? -8.106 -18.061 13.556 1.00 95.75 181 ASP A O 1
ATOM 1439 N N . LEU A 1 182 ? -7.375 -16.166 12.608 1.00 97.31 182 LEU A N 1
ATOM 1440 C CA . LEU A 1 182 ? -8.260 -16.242 11.449 1.00 97.31 182 LEU A CA 1
ATOM 1441 C C . LEU A 1 182 ? -7.796 -17.330 10.486 1.00 97.31 182 LEU A C 1
ATOM 1443 O O . LEU A 1 182 ? -6.621 -17.404 10.116 1.00 97.31 182 LEU A O 1
ATOM 1447 N N . LYS A 1 183 ? -8.737 -18.128 9.987 1.00 96.69 183 LYS A N 1
ATOM 1448 C CA . LYS A 1 183 ? -8.447 -19.138 8.974 1.00 96.69 183 LYS A CA 1
ATOM 1449 C C . LYS A 1 183 ? -8.210 -18.485 7.607 1.00 96.69 183 LYS A C 1
ATOM 1451 O O . LYS A 1 183 ? -9.088 -17.829 7.041 1.00 96.69 183 LYS A O 1
ATOM 1456 N N . ALA A 1 184 ? -7.022 -18.691 7.048 1.00 95.50 184 ALA A N 1
ATOM 1457 C CA . ALA A 1 184 ? -6.711 -18.296 5.679 1.00 95.50 184 ALA A CA 1
ATOM 1458 C C . ALA A 1 184 ? -7.345 -19.261 4.656 1.00 95.50 184 ALA A C 1
ATOM 1460 O O . ALA A 1 184 ? -7.848 -20.333 4.996 1.00 95.50 184 ALA A O 1
ATOM 1461 N N . GLY A 1 185 ? -7.289 -18.898 3.375 1.00 93.12 185 GLY A N 1
ATOM 1462 C CA . GLY A 1 185 ? -7.800 -19.713 2.272 1.00 93.12 185 GLY A CA 1
ATOM 1463 C C . GLY A 1 185 ? -9.090 -19.202 1.641 1.00 93.12 185 GLY A C 1
ATOM 1464 O O . GLY A 1 185 ? -9.882 -20.020 1.182 1.00 93.12 185 GLY A O 1
ATOM 1465 N N . ARG A 1 186 ? -9.269 -17.876 1.555 1.00 92.44 186 ARG A N 1
ATOM 1466 C CA . ARG A 1 186 ? -10.475 -17.223 1.005 1.00 92.44 186 ARG A CA 1
ATOM 1467 C C . ARG A 1 186 ? -11.747 -17.485 1.812 1.00 92.44 186 ARG A C 1
ATOM 1469 O O . ARG A 1 186 ? -12.841 -17.572 1.259 1.00 92.44 186 ARG A O 1
ATOM 1476 N N . GLU A 1 187 ? -11.603 -17.603 3.122 1.00 93.31 187 GLU A N 1
ATOM 1477 C CA . GLU A 1 187 ? -12.745 -17.673 4.028 1.00 93.31 187 GLU A CA 1
ATOM 1478 C C . GLU A 1 187 ? -13.394 -16.288 4.134 1.00 93.31 187 GLU A C 1
ATOM 1480 O O . GLU A 1 187 ? -12.701 -15.269 4.122 1.00 93.31 187 GLU A O 1
ATOM 1485 N N . ARG A 1 188 ? -14.726 -16.240 4.231 1.00 93.81 188 ARG A N 1
ATOM 1486 C CA . ARG A 1 188 ? -15.474 -14.985 4.395 1.00 93.81 188 ARG A CA 1
ATOM 1487 C C . ARG A 1 188 ? -15.786 -14.778 5.869 1.00 93.81 188 ARG A C 1
ATOM 1489 O O . ARG A 1 188 ? -16.688 -15.423 6.403 1.00 93.81 188 ARG A O 1
ATOM 1496 N N . TYR A 1 189 ? -15.028 -13.898 6.508 1.00 97.12 189 TYR A N 1
ATOM 1497 C CA . TYR A 1 189 ? -15.230 -13.535 7.904 1.00 97.12 189 TYR A CA 1
ATOM 1498 C C . TYR A 1 189 ? -16.175 -12.352 8.004 1.00 97.12 189 TYR A C 1
ATOM 1500 O O . TYR A 1 189 ? -16.029 -11.380 7.262 1.00 97.12 189 TYR A O 1
ATOM 1508 N N . TRP A 1 190 ? -17.109 -12.425 8.947 1.00 97.81 190 TRP A N 1
ATOM 1509 C CA . TRP A 1 190 ? -17.901 -11.275 9.349 1.00 97.81 190 TRP A CA 1
ATOM 1510 C C . TRP A 1 190 ? -17.265 -10.587 10.555 1.00 97.81 190 TRP A C 1
ATOM 1512 O O . TRP A 1 190 ? -16.603 -11.235 11.369 1.00 97.81 190 TRP A O 1
ATOM 1522 N N . TYR A 1 191 ? -17.487 -9.282 10.688 1.00 98.25 191 TYR A N 1
ATOM 1523 C CA . TYR A 1 191 ? -17.149 -8.530 11.891 1.00 98.25 191 TYR A CA 1
ATOM 1524 C C . TYR A 1 191 ? -18.169 -7.427 12.178 1.00 98.25 191 TYR A C 1
ATOM 1526 O O . TYR A 1 191 ? -18.911 -6.977 11.300 1.00 98.25 191 TYR A O 1
ATOM 1534 N N . HIS A 1 192 ? -18.219 -7.019 13.441 1.00 96.25 192 HIS A N 1
ATOM 1535 C CA . HIS A 1 192 ? -19.195 -6.083 13.972 1.00 96.25 192 HIS A CA 1
ATOM 1536 C C . HIS A 1 192 ? -18.584 -5.271 15.120 1.00 96.25 192 HIS A C 1
ATOM 1538 O O . HIS A 1 192 ? -17.900 -5.831 15.981 1.00 96.25 192 HIS A O 1
ATOM 1544 N N . ILE A 1 193 ? -18.827 -3.957 15.136 1.00 96.75 193 ILE A N 1
ATOM 1545 C CA . ILE A 1 193 ? -18.303 -3.040 16.152 1.00 96.75 193 ILE A CA 1
ATOM 1546 C C . ILE A 1 193 ? -19.475 -2.409 16.897 1.00 96.75 193 ILE A C 1
ATOM 1548 O O . ILE A 1 193 ? -20.327 -1.755 16.297 1.00 96.75 193 ILE A O 1
ATOM 1552 N N . LYS A 1 194 ? -19.476 -2.563 18.220 1.00 93.06 194 LYS A N 1
ATOM 1553 C CA . LYS A 1 194 ? -20.507 -2.048 19.120 1.00 93.06 194 LYS A CA 1
ATOM 1554 C C . LYS A 1 194 ? -19.885 -1.173 20.200 1.00 93.06 194 LYS A C 1
ATOM 1556 O O . LYS A 1 194 ? -18.912 -1.576 20.831 1.00 93.06 194 LYS A O 1
ATOM 1561 N N . VAL A 1 195 ? -20.464 -0.006 20.447 1.00 89.00 195 VAL A N 1
ATOM 1562 C CA . VAL A 1 195 ? -20.028 0.951 21.467 1.00 89.00 195 VAL A CA 1
ATOM 1563 C C . VAL A 1 195 ? -21.163 1.184 22.455 1.00 89.00 195 VAL A C 1
ATOM 1565 O O . VAL A 1 195 ? -22.283 1.543 22.084 1.00 89.00 195 VAL A O 1
ATOM 1568 N N . GLU A 1 196 ? -20.871 0.968 23.732 1.00 86.56 196 GLU A N 1
ATOM 1569 C CA . GLU A 1 196 ? -21.838 0.997 24.823 1.00 86.56 196 GLU A CA 1
ATOM 1570 C C . GLU A 1 196 ? -21.368 1.923 25.947 1.00 86.56 196 GLU A C 1
ATOM 1572 O O . GLU A 1 196 ? -20.185 1.972 26.272 1.00 86.56 196 GLU A O 1
ATOM 1577 N N . LEU A 1 197 ? -22.304 2.629 26.577 1.00 79.69 197 LEU A N 1
ATOM 1578 C CA . LEU A 1 197 ? -22.085 3.290 27.861 1.00 79.69 197 LEU A CA 1
ATOM 1579 C C . LEU A 1 197 ? -22.501 2.345 28.979 1.00 79.69 197 LEU A C 1
ATOM 1581 O O . LEU A 1 197 ? -23.624 1.836 28.968 1.00 79.69 197 LEU A O 1
ATOM 1585 N N . VAL A 1 198 ? -21.622 2.128 29.952 1.00 74.00 198 VAL A N 1
ATOM 1586 C CA . VAL A 1 198 ? -21.966 1.416 31.184 1.00 74.00 198 VAL A CA 1
ATOM 1587 C C . VAL A 1 198 ? -22.502 2.444 32.168 1.00 74.00 198 VAL A C 1
ATOM 1589 O O . VAL A 1 198 ? -21.780 3.326 32.623 1.00 74.00 198 VAL A O 1
ATOM 1592 N N . GLU A 1 199 ? -23.784 2.351 32.504 1.00 63.81 199 GLU A N 1
ATOM 1593 C CA . GLU A 1 199 ? -24.383 3.259 33.471 1.00 63.81 199 GLU A CA 1
ATOM 1594 C C . GLU A 1 199 ? -23.854 2.911 34.874 1.00 63.81 199 GLU A C 1
ATOM 1596 O O . GLU A 1 199 ? -24.256 1.916 35.488 1.00 63.81 199 GLU A O 1
ATOM 1601 N N . GLN A 1 200 ? -22.925 3.714 35.404 1.00 52.66 200 GLN A N 1
ATOM 1602 C CA . GLN A 1 200 ? -22.622 3.667 36.831 1.00 52.66 200 GLN A CA 1
ATOM 1603 C C . GLN A 1 200 ? -23.871 4.136 37.576 1.00 52.66 200 GLN A C 1
ATOM 1605 O O . GLN A 1 200 ? -24.246 5.306 37.504 1.00 52.66 200 GLN A O 1
ATOM 1610 N N . ARG A 1 201 ? -24.540 3.231 38.303 1.00 41.50 201 ARG A N 1
ATOM 1611 C CA . ARG A 1 201 ? -25.632 3.621 39.202 1.00 41.50 201 ARG A CA 1
ATOM 1612 C C . ARG A 1 201 ? -25.088 4.605 40.241 1.00 41.50 201 ARG A C 1
ATOM 1614 O O . ARG A 1 201 ? -24.553 4.192 41.268 1.00 41.50 201 ARG A O 1
ATOM 1621 N N . LEU A 1 202 ? -25.297 5.901 40.025 1.00 34.62 202 LEU A N 1
ATOM 1622 C CA . LEU A 1 202 ? -25.302 6.897 41.090 1.00 34.62 202 LEU A CA 1
ATOM 1623 C C . LEU A 1 202 ? -26.545 6.648 41.954 1.00 34.62 202 LEU A C 1
ATOM 1625 O O . LEU A 1 202 ? -27.533 7.372 41.892 1.00 34.62 202 LEU A O 1
ATOM 1629 N N . PHE A 1 203 ? -26.509 5.611 42.790 1.00 36.31 203 PHE A N 1
ATOM 1630 C CA . PHE A 1 203 ? -27.346 5.598 43.982 1.00 36.31 203 PHE A CA 1
ATOM 1631 C C . PHE A 1 203 ? -26.729 6.565 44.994 1.00 36.31 203 PHE A C 1
ATOM 1633 O O . PHE A 1 203 ? -26.048 6.165 45.933 1.00 36.31 203 PHE A O 1
ATOM 1640 N N . SER A 1 204 ? -26.982 7.858 44.809 1.00 30.06 204 SER A N 1
ATOM 1641 C CA . SER A 1 204 ? -27.079 8.772 45.940 1.00 30.06 204 SER A CA 1
ATOM 1642 C C . SER A 1 204 ? -28.509 9.283 45.983 1.00 30.06 204 SER A C 1
ATOM 1644 O O . SER A 1 204 ? -28.975 9.934 45.050 1.00 30.06 204 SER A O 1
ATOM 1646 N N . GLU A 1 205 ? -29.209 8.932 47.054 1.00 40.72 205 GLU A N 1
ATOM 1647 C CA . GLU A 1 205 ? -30.522 9.445 47.419 1.00 40.72 205 GLU A CA 1
ATOM 1648 C C . GLU A 1 205 ? -30.636 10.952 47.145 1.00 40.72 205 GLU A C 1
ATOM 1650 O O . GLU A 1 205 ? -29.931 11.740 47.773 1.00 40.72 205 GLU A O 1
ATOM 1655 N N . SER A 1 206 ? -31.534 11.363 46.243 1.00 34.00 206 SER A N 1
ATOM 1656 C CA . SER A 1 206 ? -32.500 12.459 46.447 1.00 34.00 206 SER A CA 1
ATOM 1657 C C . SER A 1 206 ? -33.211 12.857 45.150 1.00 34.00 206 SER A C 1
ATOM 1659 O O . SER A 1 206 ? -32.593 13.019 44.107 1.00 34.00 206 SER A O 1
ATOM 1661 N N . ALA A 1 207 ? -34.513 13.118 45.299 1.00 29.73 207 ALA A N 1
ATOM 1662 C CA . ALA A 1 207 ? -35.455 13.714 44.348 1.00 29.73 207 ALA A CA 1
ATOM 1663 C C . ALA A 1 207 ? -36.065 12.785 43.280 1.00 29.73 207 ALA A C 1
ATOM 1665 O O . ALA A 1 207 ? -35.675 12.749 42.118 1.00 29.73 207 ALA A O 1
ATOM 1666 N N . MET A 1 208 ? -37.166 12.137 43.681 1.00 28.67 208 MET A N 1
ATOM 1667 C CA . MET A 1 208 ? -38.283 11.855 42.780 1.00 28.67 208 MET A CA 1
ATOM 1668 C C . MET A 1 208 ? -38.659 13.124 41.999 1.00 28.67 208 MET A C 1
ATOM 1670 O O . MET A 1 208 ? -39.181 14.074 42.580 1.00 28.67 208 MET A O 1
ATOM 1674 N N . ILE A 1 209 ? -38.483 13.101 40.682 1.00 30.06 209 ILE A N 1
ATOM 1675 C CA . ILE A 1 209 ? -39.302 13.888 39.761 1.00 30.06 209 ILE A CA 1
ATOM 1676 C C . ILE A 1 209 ? -39.957 12.878 38.823 1.00 30.06 209 ILE A C 1
ATOM 1678 O O . ILE A 1 209 ? -39.304 12.287 37.968 1.00 30.06 209 ILE A O 1
ATOM 1682 N N . GLN A 1 210 ? -41.250 12.631 39.029 1.00 25.97 210 GLN A N 1
ATOM 1683 C CA . GLN A 1 210 ? -42.059 11.888 38.067 1.00 25.97 210 GLN A CA 1
ATOM 1684 C C . GLN A 1 210 ? -42.231 12.736 36.795 1.00 25.97 210 GLN A C 1
ATOM 1686 O O . GLN A 1 210 ? -42.621 13.901 36.913 1.00 25.97 210 GLN A O 1
ATOM 1691 N N . PRO A 1 211 ? -42.015 12.188 35.588 1.00 29.12 211 PRO A N 1
ATOM 1692 C CA . PRO A 1 211 ? -42.401 12.869 34.363 1.00 29.12 211 PRO A CA 1
ATOM 1693 C C . PRO A 1 211 ? -43.919 12.747 34.175 1.00 29.12 211 PRO A C 1
ATOM 1695 O O . PRO A 1 211 ? -44.474 11.650 34.096 1.00 29.12 211 PRO A O 1
ATOM 1698 N N . SER A 1 212 ? -44.607 13.885 34.102 1.00 27.12 212 SER A N 1
ATOM 1699 C CA . SER A 1 212 ? -45.987 13.943 33.632 1.00 27.12 212 SER A CA 1
ATOM 1700 C C . SER A 1 212 ? -46.011 13.664 32.129 1.00 27.12 212 SER A C 1
ATOM 1702 O O . SER A 1 212 ? -45.531 14.447 31.311 1.00 27.12 212 SER A O 1
ATOM 1704 N N . VAL A 1 213 ? -46.578 12.520 31.758 1.00 28.64 213 VAL A N 1
ATOM 1705 C CA . VAL A 1 213 ? -46.850 12.157 30.367 1.00 28.64 213 VAL A CA 1
ATOM 1706 C C . VAL A 1 213 ? -47.902 13.125 29.814 1.00 28.64 213 VAL A C 1
ATOM 1708 O O . VAL A 1 213 ? -49.071 13.062 30.187 1.00 28.64 213 VAL A O 1
ATOM 1711 N N . HIS A 1 214 ? -47.494 14.035 28.926 1.00 27.00 214 HIS A N 1
ATOM 1712 C CA . HIS A 1 214 ? -48.417 14.758 28.052 1.00 27.00 214 HIS A CA 1
ATOM 1713 C C . HIS A 1 214 ? -48.844 13.817 26.920 1.00 27.00 214 HIS A C 1
ATOM 1715 O O . HIS A 1 214 ? -48.116 13.608 25.954 1.00 27.00 214 HIS A O 1
ATOM 1721 N N . SER A 1 215 ? -50.039 13.241 27.035 1.00 28.70 215 SER A N 1
ATOM 1722 C CA . SER A 1 215 ? -50.716 12.588 25.917 1.00 28.70 215 SER A CA 1
ATOM 1723 C C . SER A 1 215 ? -51.239 13.654 24.950 1.00 28.70 215 SER A C 1
ATOM 1725 O O . SER A 1 215 ? -52.194 14.367 25.265 1.00 28.70 215 SER A O 1
ATOM 1727 N N . ILE A 1 216 ? -50.626 13.762 23.771 1.00 26.77 216 ILE A N 1
ATOM 1728 C CA .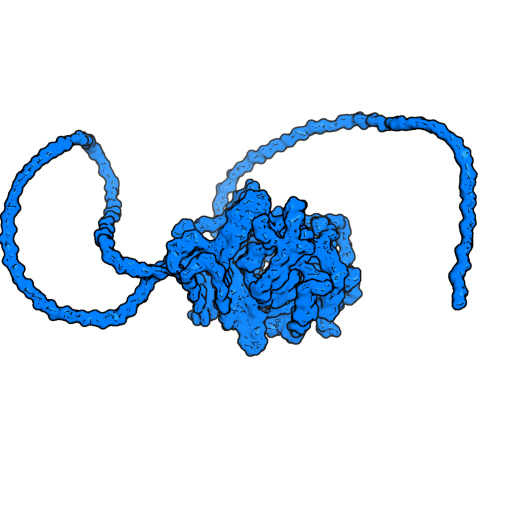 ILE A 1 216 ? -51.162 14.526 22.640 1.00 26.77 216 ILE A CA 1
ATOM 1729 C C . ILE A 1 216 ? -52.301 13.700 22.035 1.00 26.77 216 ILE A C 1
ATOM 1731 O O . ILE A 1 216 ? -52.068 12.702 21.357 1.00 26.77 216 ILE A O 1
ATOM 1735 N N . LEU A 1 217 ? -53.542 14.106 22.306 1.00 27.67 217 LEU A N 1
ATOM 1736 C CA . LEU A 1 217 ? -54.721 13.613 21.600 1.00 27.67 217 LEU A CA 1
ATOM 1737 C C . LEU A 1 217 ? -55.022 14.570 20.440 1.00 27.67 217 LEU A C 1
ATOM 1739 O O . LEU A 1 217 ? -55.370 15.731 20.648 1.00 27.67 217 LEU A O 1
ATOM 1743 N N . LEU A 1 218 ? -54.876 14.069 19.214 1.00 26.28 218 LEU A N 1
ATOM 1744 C CA . LEU A 1 218 ? -55.353 14.710 17.991 1.00 26.28 218 LEU A CA 1
ATOM 1745 C C . LEU A 1 218 ? -56.887 14.797 18.030 1.00 26.28 218 LEU A C 1
ATOM 1747 O O . LEU A 1 218 ? -57.563 13.777 17.909 1.00 26.28 218 LEU A O 1
ATOM 1751 N N . SER A 1 219 ? -57.442 16.005 18.158 1.00 27.28 219 SER A N 1
ATOM 1752 C CA . SER A 1 219 ? -58.858 16.265 17.876 1.00 27.28 219 SER A CA 1
ATOM 1753 C C . SER A 1 219 ? -58.997 17.152 16.644 1.00 27.28 219 SER A C 1
ATOM 1755 O O . SER A 1 219 ? -58.422 18.239 16.579 1.00 27.28 219 SER A O 1
ATOM 1757 N N . GLN A 1 220 ? -59.777 16.668 15.681 1.00 28.53 220 GLN A N 1
ATOM 1758 C CA . GLN A 1 220 ? -60.132 17.354 14.445 1.00 28.53 220 GLN A CA 1
ATOM 1759 C C . GLN A 1 220 ? -60.807 18.711 14.693 1.00 28.53 220 GLN A C 1
ATOM 1761 O O . GLN A 1 220 ? -61.557 18.911 15.647 1.00 28.53 220 GLN A O 1
ATOM 1766 N N . THR A 1 221 ? -60.526 19.631 13.780 1.00 26.45 221 THR A N 1
ATOM 1767 C CA . THR A 1 221 ? -61.011 21.005 13.695 1.00 26.45 221 THR A CA 1
ATOM 1768 C C . THR A 1 221 ? -62.471 21.099 13.235 1.00 26.45 221 THR A C 1
ATOM 1770 O O . THR A 1 221 ? -62.863 20.440 12.277 1.00 26.45 221 THR A O 1
ATOM 1773 N N . ASN A 1 222 ? -63.250 22.003 13.845 1.00 27.47 222 ASN A N 1
ATOM 1774 C CA . ASN A 1 222 ? -64.044 23.028 13.140 1.00 27.47 222 ASN A CA 1
ATOM 1775 C C . ASN A 1 222 ? -64.570 24.097 14.133 1.00 27.47 222 ASN A C 1
ATOM 1777 O O . ASN A 1 222 ? -64.652 23.811 15.326 1.00 27.47 222 ASN A O 1
ATOM 1781 N N . PRO A 1 223 ? -64.873 25.340 13.700 1.00 43.88 223 PRO A N 1
ATOM 1782 C CA . PRO A 1 223 ? -64.479 26.539 14.427 1.00 43.88 223 PRO A CA 1
ATOM 1783 C C . PRO A 1 223 ? -65.695 27.365 14.878 1.00 43.88 223 PRO A C 1
ATOM 1785 O O . PRO A 1 223 ? -66.806 27.186 14.382 1.00 43.88 223 PRO A O 1
ATOM 1788 N N . ASN A 1 224 ? -65.473 28.303 15.801 1.00 28.31 224 ASN A N 1
ATOM 1789 C CA . ASN A 1 224 ? -65.884 29.713 15.692 1.00 28.31 224 ASN A CA 1
ATOM 1790 C C . ASN A 1 224 ? -65.989 30.397 17.067 1.00 28.31 224 ASN A C 1
ATOM 1792 O O . ASN A 1 224 ? -66.762 29.990 17.925 1.00 28.31 224 ASN A O 1
ATOM 1796 N N . ASN A 1 225 ? -65.263 31.518 17.165 1.00 28.92 225 ASN A N 1
ATOM 1797 C CA . ASN A 1 225 ? -65.683 32.805 17.732 1.00 28.92 225 ASN A CA 1
ATOM 1798 C C . ASN A 1 225 ? -66.161 32.873 19.196 1.00 28.92 225 ASN A C 1
ATOM 1800 O O . ASN A 1 225 ? -67.318 32.604 19.490 1.00 28.92 225 ASN A O 1
ATOM 1804 N N . ASN A 1 226 ? -65.345 33.453 20.088 1.00 29.36 226 ASN A N 1
ATOM 1805 C CA . ASN A 1 226 ? -65.321 34.905 20.369 1.00 29.36 226 ASN A CA 1
ATOM 1806 C C . ASN A 1 226 ? -64.800 35.238 21.787 1.00 29.36 226 ASN A C 1
ATOM 1808 O O . ASN A 1 226 ? -65.379 34.825 22.783 1.00 29.36 226 ASN A O 1
ATOM 1812 N N . ALA A 1 227 ? -63.830 36.161 21.806 1.00 31.22 227 ALA A N 1
ATOM 1813 C CA . ALA A 1 227 ? -63.648 37.268 22.760 1.00 31.22 227 ALA A CA 1
ATOM 1814 C C . ALA A 1 227 ? -63.102 37.027 24.198 1.00 31.22 227 ALA A C 1
ATOM 1816 O O . ALA A 1 227 ? -63.267 35.954 24.770 1.00 31.22 227 ALA A O 1
ATOM 1817 N N . PRO A 1 228 ? -62.412 38.041 24.785 1.00 33.31 228 PRO A N 1
ATOM 1818 C CA . PRO A 1 228 ? -61.339 37.815 25.758 1.00 33.31 228 PRO A CA 1
ATOM 1819 C C . PRO A 1 228 ? -61.510 38.505 27.135 1.00 33.31 228 PRO A C 1
ATOM 1821 O O . PRO A 1 228 ? -62.223 39.491 27.274 1.00 33.31 228 PRO A O 1
ATOM 1824 N N . LEU A 1 229 ? -60.714 38.021 28.102 1.00 27.42 229 LEU A N 1
ATOM 1825 C CA . LEU A 1 229 ? -60.055 38.736 29.219 1.00 27.42 229 LEU A CA 1
ATOM 1826 C C . LEU A 1 229 ? -60.893 39.579 30.210 1.00 27.42 229 LEU A C 1
ATOM 1828 O O . LEU A 1 229 ? -61.415 40.629 29.851 1.00 27.42 229 LEU A O 1
ATOM 1832 N N . ARG A 1 230 ? -60.773 39.260 31.515 1.00 26.69 230 ARG A N 1
ATOM 1833 C CA . ARG A 1 230 ? -60.196 40.128 32.584 1.00 26.69 230 ARG A CA 1
ATOM 1834 C C . ARG A 1 230 ? -60.572 39.650 33.996 1.00 26.69 230 ARG A C 1
ATOM 1836 O O . ARG A 1 230 ? -61.715 39.287 34.230 1.00 26.69 230 ARG A O 1
ATOM 1843 N N . GLY A 1 231 ? -59.646 39.829 34.947 1.00 26.70 231 GLY A N 1
ATOM 1844 C CA . GLY A 1 231 ? -59.993 40.137 36.344 1.00 26.70 231 GLY A CA 1
ATOM 1845 C C . GLY A 1 231 ? -59.339 39.271 37.425 1.00 26.70 231 GLY A C 1
ATOM 1846 O O . GLY A 1 231 ? -59.907 38.283 37.864 1.00 26.70 231 GLY A O 1
ATOM 1847 N N . SER A 1 232 ? -58.167 39.692 37.891 1.00 24.53 232 SER A N 1
ATOM 1848 C CA . SER A 1 232 ? -57.578 39.410 39.214 1.00 24.53 232 SER A CA 1
ATOM 1849 C C . SER A 1 232 ? -58.376 40.109 40.352 1.00 24.53 232 SER A C 1
ATOM 1851 O O . SER A 1 232 ? -59.244 40.922 40.035 1.00 24.53 232 SER A O 1
ATOM 1853 N N . PRO A 1 233 ? -58.007 40.024 41.654 1.00 42.88 233 PRO A N 1
ATOM 1854 C CA . PRO A 1 233 ? -57.554 38.899 42.495 1.00 42.88 233 PRO A CA 1
ATOM 1855 C C . PRO A 1 233 ? -58.213 38.904 43.920 1.00 42.88 233 PRO A C 1
ATOM 1857 O O . PRO A 1 233 ? -59.034 39.760 44.228 1.00 42.88 233 PRO A O 1
ATOM 1860 N N . LEU A 1 234 ? -57.716 38.025 44.811 1.00 25.80 234 LEU A N 1
ATOM 1861 C CA . LEU A 1 234 ? -57.669 38.108 46.294 1.00 25.80 234 LEU A CA 1
ATOM 1862 C C . LEU A 1 234 ? -58.823 37.551 47.171 1.00 25.80 234 LEU A C 1
ATOM 1864 O O . LEU A 1 234 ? -59.932 38.069 47.189 1.00 25.80 234 LEU A O 1
ATOM 1868 N N . ARG A 1 235 ? -58.370 36.659 48.076 1.00 25.84 235 ARG A N 1
ATOM 1869 C CA . ARG A 1 235 ? -58.550 36.616 49.548 1.00 25.84 235 ARG A CA 1
ATOM 1870 C C . ARG A 1 235 ? -59.594 35.690 50.205 1.00 25.84 235 ARG A C 1
ATOM 1872 O O . ARG A 1 235 ? -60.788 35.786 49.974 1.00 25.84 235 ARG A O 1
ATOM 1879 N N . ASP A 1 236 ? -59.028 34.944 51.164 1.00 25.52 236 ASP A N 1
ATOM 1880 C CA . ASP A 1 236 ? -59.485 34.709 52.542 1.00 25.52 236 ASP A CA 1
ATOM 1881 C C . ASP A 1 236 ? -60.400 33.506 52.886 1.00 25.52 236 ASP A C 1
ATOM 1883 O O . ASP A 1 236 ? -61.594 33.490 52.632 1.00 25.52 236 ASP A O 1
ATOM 1887 N N . LEU A 1 237 ? -59.763 32.573 53.621 1.00 25.33 237 LEU A N 1
ATOM 1888 C CA . LEU A 1 237 ? -60.104 32.104 54.980 1.00 25.33 237 LEU A CA 1
ATOM 1889 C C . LEU A 1 237 ? -61.221 31.057 55.238 1.00 25.33 237 LEU A C 1
ATOM 1891 O O . LEU A 1 237 ? -62.384 31.226 54.907 1.00 25.33 237 LEU A O 1
ATOM 1895 N N . GLU A 1 238 ? -60.796 30.070 56.047 1.00 25.30 238 GLU A N 1
ATOM 1896 C CA . GLU A 1 238 ? -61.503 29.327 57.116 1.00 25.30 238 GLU A CA 1
ATOM 1897 C C . GLU A 1 238 ? -62.043 27.884 56.920 1.00 25.30 238 GLU A C 1
ATOM 1899 O O . GLU A 1 238 ? -63.109 27.645 56.372 1.00 25.30 238 GLU A O 1
ATOM 1904 N N . ARG A 1 239 ? -61.335 26.977 57.631 1.00 24.67 239 ARG A N 1
ATOM 1905 C CA . ARG A 1 239 ? -61.779 26.034 58.697 1.00 24.67 239 ARG A CA 1
ATOM 1906 C C . ARG A 1 239 ? -62.509 24.712 58.385 1.00 24.67 239 ARG A C 1
ATOM 1908 O O . ARG A 1 239 ? -63.258 24.569 57.435 1.00 24.67 239 ARG A O 1
ATOM 1915 N N . TYR A 1 240 ? -62.326 23.826 59.385 1.00 26.58 240 TYR A N 1
ATOM 1916 C CA . TYR A 1 240 ? -62.831 22.465 59.661 1.00 26.58 240 TYR A CA 1
ATOM 1917 C C . TYR A 1 240 ? -61.958 21.346 59.058 1.00 26.58 240 TYR A C 1
ATOM 1919 O O . TYR A 1 240 ? -61.849 21.232 57.852 1.00 26.58 240 TYR A O 1
ATOM 1927 N N . GLY A 1 241 ? -61.238 20.485 59.788 1.00 22.70 241 GLY A N 1
ATOM 1928 C CA . GLY A 1 241 ? -61.279 20.082 61.194 1.00 22.70 241 GLY A CA 1
ATOM 1929 C C . GLY A 1 241 ? -62.022 18.753 61.353 1.00 22.70 241 GLY A C 1
ATOM 1930 O O . GLY A 1 241 ? -63.238 18.786 61.413 1.00 22.70 241 GLY A O 1
ATOM 1931 N N . HIS A 1 242 ? -61.305 17.621 61.431 1.00 26.48 242 HIS A N 1
ATOM 1932 C CA . HIS A 1 242 ? -61.590 16.492 62.338 1.00 26.48 242 HIS A CA 1
ATOM 1933 C C . HIS A 1 242 ? -60.500 15.407 62.255 1.00 26.48 242 HIS A C 1
ATOM 1935 O O . HIS A 1 242 ? -60.094 14.974 61.182 1.00 26.48 242 HIS A O 1
ATOM 1941 N N . ALA A 1 243 ? -60.037 14.976 63.428 1.00 24.70 243 ALA A N 1
ATOM 1942 C CA . ALA A 1 243 ? -59.130 13.855 63.637 1.00 24.70 243 ALA A CA 1
ATOM 1943 C C . ALA A 1 243 ? -59.907 12.537 63.785 1.00 24.70 243 ALA A C 1
ATOM 1945 O O . ALA A 1 243 ? -60.999 12.537 64.351 1.00 24.70 243 ALA A O 1
ATOM 1946 N N . THR A 1 244 ? -59.303 11.407 63.410 1.00 25.97 244 THR A N 1
ATOM 1947 C CA . THR A 1 244 ? -59.346 10.171 64.216 1.00 25.97 244 THR A CA 1
ATOM 1948 C C . THR A 1 244 ? -58.272 9.176 63.778 1.00 25.97 244 THR A C 1
ATOM 1950 O O . THR A 1 244 ? -57.886 9.086 62.619 1.00 25.97 244 THR A O 1
ATOM 1953 N N . ARG A 1 245 ? -57.753 8.476 64.784 1.00 25.83 245 ARG A N 1
ATOM 1954 C CA . ARG A 1 245 ? -56.615 7.558 64.801 1.00 25.83 245 ARG A CA 1
ATOM 1955 C C . ARG A 1 245 ? -57.164 6.129 64.772 1.00 25.83 245 ARG A C 1
ATOM 1957 O O . ARG A 1 245 ? -58.049 5.836 65.572 1.00 25.83 245 ARG A O 1
ATOM 1964 N N . SER A 1 246 ? -56.599 5.227 63.971 1.00 24.42 246 SER A N 1
ATOM 1965 C CA . SER A 1 246 ? -56.683 3.786 64.250 1.00 24.42 246 SER A CA 1
ATOM 1966 C C . SER A 1 246 ? -55.374 3.082 63.908 1.00 24.42 246 SER A C 1
ATOM 1968 O O . SER A 1 246 ? -54.812 3.254 62.832 1.00 24.42 246 SER A O 1
ATOM 1970 N N . THR A 1 247 ? -54.899 2.323 64.885 1.00 28.09 247 THR A N 1
ATOM 1971 C CA . THR A 1 247 ? -53.717 1.460 64.905 1.00 28.09 247 THR A CA 1
ATOM 1972 C C . THR A 1 247 ? -53.956 0.122 64.198 1.00 28.09 247 THR A C 1
ATOM 1974 O O . THR A 1 247 ? -55.111 -0.243 63.989 1.00 28.09 247 THR A O 1
ATOM 1977 N N . ASN A 1 248 ? -52.853 -0.626 64.009 1.00 25.36 248 ASN A N 1
ATOM 1978 C CA . ASN A 1 248 ? -52.695 -2.066 63.691 1.00 25.36 248 ASN A CA 1
ATOM 1979 C C . ASN A 1 248 ? -52.172 -2.300 62.264 1.00 25.36 248 ASN A C 1
ATOM 1981 O O . ASN A 1 248 ? -52.670 -1.685 61.336 1.00 25.36 248 ASN A O 1
ATOM 1985 N N . ARG A 1 249 ? -51.216 -3.187 61.972 1.00 25.02 249 ARG A N 1
ATOM 1986 C CA . ARG A 1 249 ? -50.350 -4.115 62.728 1.00 25.02 249 ARG A CA 1
ATOM 1987 C C . ARG A 1 249 ? -49.368 -4.660 61.673 1.00 25.02 249 ARG A C 1
ATOM 1989 O O . ARG A 1 249 ? -49.785 -4.871 60.540 1.00 25.02 249 ARG A O 1
ATOM 1996 N N . MET A 1 250 ? -48.094 -4.844 62.018 1.00 27.64 250 MET A N 1
ATOM 1997 C CA . MET A 1 250 ? -47.132 -5.523 61.141 1.00 27.64 250 MET A CA 1
ATOM 1998 C C . MET A 1 250 ? -47.522 -6.996 60.984 1.00 27.64 250 MET A C 1
ATOM 2000 O O . MET A 1 250 ? -47.697 -7.681 61.991 1.00 27.64 250 MET A O 1
ATOM 2004 N N . GLU A 1 251 ? -47.596 -7.468 59.743 1.00 26.50 251 GLU A N 1
ATOM 2005 C CA . GLU A 1 251 ? -47.448 -8.878 59.382 1.00 26.50 251 GLU A CA 1
ATOM 2006 C C . GLU A 1 251 ? -46.401 -8.964 58.265 1.00 26.50 251 GLU A C 1
ATOM 2008 O O . GLU A 1 251 ? -46.592 -8.456 57.162 1.00 26.50 251 GLU A O 1
ATOM 2013 N N . GLU A 1 252 ? -45.258 -9.561 58.605 1.00 31.48 252 GLU A N 1
ATOM 2014 C CA . GLU A 1 252 ? -44.259 -10.061 57.664 1.00 31.48 252 GLU A CA 1
ATOM 2015 C C . GLU A 1 252 ? -44.861 -11.202 56.841 1.00 31.48 252 GLU A C 1
ATOM 2017 O O . GLU A 1 252 ? -45.396 -12.144 57.420 1.00 31.48 252 GLU A O 1
ATOM 2022 N N . GLN A 1 253 ? -44.692 -11.159 55.516 1.00 24.30 253 GLN A N 1
ATOM 2023 C CA . GLN A 1 253 ? -44.717 -12.318 54.616 1.00 24.30 253 GLN A CA 1
ATOM 2024 C C . GLN A 1 253 ? -43.754 -12.071 53.433 1.00 24.30 253 GLN A C 1
ATOM 2026 O O . GLN A 1 253 ? -43.396 -10.928 53.156 1.00 24.30 253 GLN A O 1
ATOM 2031 N N . PRO A 1 254 ? -43.207 -13.138 52.828 1.00 27.25 254 PRO A N 1
ATOM 2032 C CA . PRO A 1 254 ? -41.765 -13.370 52.800 1.00 27.25 254 PRO A CA 1
ATOM 2033 C C . PRO A 1 254 ? -41.045 -12.724 51.614 1.00 27.25 254 PRO A C 1
ATOM 2035 O O . PRO A 1 254 ? -41.528 -12.723 50.484 1.00 27.25 254 PRO A O 1
ATOM 2038 N N . GLN A 1 255 ? -39.811 -12.277 51.869 1.00 24.84 255 GLN A N 1
ATOM 2039 C CA . GLN A 1 255 ? -38.830 -11.983 50.829 1.00 24.84 255 GLN A CA 1
ATOM 2040 C C . GLN A 1 255 ? -38.575 -13.237 49.982 1.00 24.84 255 GLN A C 1
ATOM 2042 O O . GLN A 1 255 ? -37.889 -14.166 50.417 1.00 24.84 255 GLN A O 1
ATOM 2047 N N . SER A 1 256 ? -39.046 -13.240 48.735 1.00 25.48 256 SER A N 1
ATOM 2048 C CA . SER A 1 256 ? -38.401 -14.032 47.695 1.00 25.48 256 SER A CA 1
ATOM 2049 C C . SER A 1 256 ? -37.040 -13.395 47.421 1.00 25.48 256 SER A C 1
ATOM 2051 O O . SER A 1 256 ? -36.946 -12.361 46.760 1.00 25.48 256 SER A O 1
ATOM 2053 N N . LYS A 1 257 ? -35.971 -13.997 47.948 1.00 28.34 257 LYS A N 1
ATOM 2054 C CA . LYS A 1 257 ? -34.609 -13.744 47.471 1.00 28.34 257 LYS A CA 1
ATOM 2055 C C . LYS A 1 257 ? -34.513 -14.236 46.028 1.00 28.34 257 LYS A C 1
ATOM 2057 O O . LYS A 1 257 ? -34.127 -15.373 45.780 1.00 28.34 257 LYS A O 1
ATOM 2062 N N . THR A 1 258 ? -34.856 -13.382 45.074 1.00 26.91 258 THR A N 1
ATOM 2063 C CA . THR A 1 258 ? -34.289 -13.488 43.734 1.00 26.91 258 THR A CA 1
ATOM 2064 C C . THR A 1 258 ? -32.846 -13.025 43.843 1.00 26.91 258 THR A C 1
ATOM 2066 O O . THR A 1 258 ? -32.571 -11.839 44.008 1.00 26.91 258 THR A O 1
ATOM 2069 N N . SER A 1 259 ? -31.919 -13.976 43.793 1.00 32.78 259 SER A N 1
ATOM 2070 C CA . SER A 1 259 ? -30.524 -13.727 43.446 1.00 32.78 259 SER A CA 1
ATOM 2071 C C . SER A 1 259 ? -30.463 -13.267 41.984 1.00 32.78 259 SER A C 1
ATOM 2073 O O . SER A 1 259 ? -30.132 -14.045 41.093 1.00 32.78 259 SER A O 1
ATOM 2075 N N . GLY A 1 260 ? -30.877 -12.030 41.724 1.00 29.70 260 GLY A N 1
ATOM 2076 C CA . GLY A 1 260 ? -30.578 -11.333 40.484 1.00 29.70 260 GLY A CA 1
ATOM 2077 C C . GLY A 1 260 ? -29.246 -10.634 40.684 1.00 29.70 260 GLY A C 1
ATOM 2078 O O . GLY A 1 260 ? -29.166 -9.706 41.483 1.00 29.70 260 GLY A O 1
ATOM 2079 N N . GLY A 1 261 ? -28.193 -11.120 40.030 1.00 33.00 261 GLY A N 1
ATOM 2080 C CA . GLY A 1 261 ? -26.972 -10.336 39.896 1.00 33.00 261 GLY A CA 1
ATOM 2081 C C . GLY A 1 261 ? -27.329 -9.028 39.199 1.00 33.00 261 GLY A C 1
ATOM 2082 O O . GLY A 1 261 ? -27.939 -9.052 38.132 1.00 33.00 261 GLY A O 1
ATOM 2083 N N . ASP A 1 262 ? -27.002 -7.905 39.830 1.00 37.62 262 ASP A N 1
ATOM 2084 C CA . ASP A 1 262 ? -27.117 -6.575 39.240 1.00 37.62 262 ASP A CA 1
ATOM 2085 C C . ASP A 1 262 ? -26.175 -6.493 38.028 1.00 37.62 262 ASP A C 1
ATOM 2087 O O . ASP A 1 262 ? -24.999 -6.154 38.156 1.00 37.62 262 ASP A O 1
ATOM 2091 N N . ALA A 1 263 ? -26.670 -6.842 36.840 1.00 49.66 263 ALA A N 1
ATOM 2092 C CA . ALA A 1 263 ? -26.017 -6.457 35.599 1.00 49.66 263 ALA A CA 1
ATOM 2093 C C . ALA A 1 263 ? -26.170 -4.936 35.464 1.00 49.66 263 ALA A C 1
ATOM 2095 O O . ALA A 1 263 ? -27.290 -4.419 35.497 1.00 49.66 263 ALA A O 1
ATOM 2096 N N . ALA A 1 264 ? -25.051 -4.214 35.373 1.00 58.03 264 ALA A N 1
ATOM 2097 C CA . ALA A 1 264 ? -25.070 -2.797 35.030 1.00 58.03 264 ALA A CA 1
ATOM 2098 C C . ALA A 1 264 ? -25.839 -2.622 33.711 1.00 58.03 264 ALA A C 1
ATOM 2100 O O . ALA A 1 264 ? -25.623 -3.387 32.769 1.00 58.03 264 ALA A O 1
ATOM 2101 N N . ALA A 1 265 ? -26.763 -1.663 33.659 1.00 66.69 265 ALA A N 1
ATOM 2102 C CA . ALA A 1 265 ? -27.463 -1.356 32.421 1.00 66.69 265 ALA A CA 1
ATOM 2103 C C . ALA A 1 265 ? -26.450 -0.772 31.426 1.00 66.69 265 ALA A C 1
ATOM 2105 O O . ALA A 1 265 ? -25.681 0.124 31.781 1.00 66.69 265 ALA A O 1
ATOM 2106 N N . THR A 1 266 ? -26.423 -1.305 30.205 1.00 74.50 266 THR A N 1
ATOM 2107 C CA . THR A 1 266 ? -25.633 -0.742 29.108 1.00 74.50 266 THR A CA 1
ATOM 2108 C C . THR A 1 266 ? -26.553 -0.068 28.100 1.00 74.50 266 THR A C 1
ATOM 2110 O O . THR A 1 266 ? -27.637 -0.571 27.797 1.00 74.50 266 THR A O 1
ATOM 2113 N N . VAL A 1 267 ? -26.131 1.086 27.587 1.00 81.75 267 VAL A N 1
ATOM 2114 C CA . VAL A 1 267 ? -26.833 1.817 26.525 1.00 81.75 267 VAL A CA 1
ATOM 2115 C C . VAL A 1 267 ? -25.964 1.798 25.279 1.00 81.75 267 VAL A C 1
ATOM 2117 O O . VAL A 1 267 ? -24.818 2.238 25.326 1.00 81.75 267 VAL A O 1
ATOM 2120 N N . VAL A 1 268 ? -26.500 1.295 24.166 1.00 84.81 268 VAL A N 1
ATOM 2121 C CA . VAL A 1 268 ? -25.802 1.318 22.874 1.00 84.81 268 VAL A CA 1
ATOM 2122 C C . VAL A 1 268 ? -25.796 2.747 22.346 1.00 84.81 268 VAL A C 1
ATOM 2124 O O . VAL A 1 268 ? -26.851 3.361 22.204 1.00 84.81 268 VAL A O 1
ATOM 2127 N N . VAL A 1 269 ? -24.604 3.270 22.078 1.00 82.50 269 VAL A N 1
ATOM 2128 C CA . VAL A 1 269 ? -24.379 4.651 21.616 1.00 82.50 269 VAL A CA 1
ATOM 2129 C C . VAL A 1 269 ? -23.678 4.724 20.260 1.00 82.50 269 VAL A C 1
ATOM 2131 O O . VAL A 1 269 ? -23.516 5.810 19.712 1.00 82.50 269 VAL A O 1
ATOM 2134 N N . GLY A 1 270 ? -23.275 3.580 19.714 1.00 87.50 270 GLY A N 1
ATOM 2135 C CA . GLY A 1 270 ? -22.772 3.437 18.354 1.00 87.50 270 GLY A CA 1
ATOM 2136 C C . GLY A 1 270 ? -22.709 1.965 17.978 1.00 87.50 270 GLY A C 1
ATOM 2137 O O . GLY A 1 270 ? -22.358 1.129 18.807 1.00 87.50 270 GLY A O 1
ATOM 2138 N N . GLU A 1 271 ? -23.081 1.627 16.750 1.00 92.06 271 GLU A N 1
ATOM 2139 C CA . GLU A 1 271 ? -23.112 0.235 16.296 1.00 92.06 271 GLU A CA 1
ATOM 2140 C C . GLU A 1 271 ? -22.990 0.180 14.773 1.00 92.06 271 GLU A C 1
ATOM 2142 O O . GLU A 1 271 ? -23.639 0.950 14.060 1.00 92.06 271 GLU A O 1
ATOM 2147 N N . THR A 1 272 ? -22.127 -0.687 14.251 1.00 94.69 272 THR A N 1
ATOM 2148 C CA . THR A 1 272 ? -22.015 -0.896 12.802 1.00 94.69 272 THR A CA 1
ATOM 2149 C C . THR A 1 272 ? -23.050 -1.916 12.330 1.00 94.69 272 THR A C 1
ATOM 2151 O O . THR A 1 272 ? -23.488 -2.757 13.105 1.00 94.69 272 THR A O 1
ATOM 2154 N N . PRO A 1 273 ? -23.429 -1.948 11.043 1.00 94.56 273 PRO A N 1
ATOM 2155 C CA . PRO A 1 273 ? -23.933 -3.193 10.477 1.00 94.56 273 PRO A CA 1
ATOM 2156 C C . PRO A 1 273 ? -22.840 -4.279 10.523 1.00 94.56 273 PRO A C 1
ATOM 2158 O O . PRO A 1 273 ? -21.668 -4.009 10.810 1.00 94.56 273 PRO A O 1
ATOM 2161 N N . VAL A 1 274 ? -23.226 -5.518 10.223 1.00 95.31 274 VAL A N 1
ATOM 2162 C CA . VAL A 1 274 ? -22.265 -6.604 10.013 1.00 95.31 274 VAL A CA 1
ATOM 2163 C C . VAL A 1 274 ? -21.560 -6.382 8.677 1.00 95.31 274 VAL A C 1
ATOM 2165 O O . VAL A 1 274 ? -22.214 -6.273 7.638 1.00 95.31 274 VAL A O 1
ATOM 2168 N N . TYR A 1 275 ? -20.235 -6.320 8.717 1.00 96.50 275 TYR A N 1
ATOM 2169 C CA . TYR A 1 275 ? -19.377 -6.244 7.539 1.00 96.50 275 TYR A CA 1
ATOM 2170 C C . TYR A 1 275 ? -18.699 -7.583 7.284 1.00 96.50 275 TYR A C 1
ATOM 2172 O O . TYR A 1 275 ? -18.601 -8.411 8.186 1.00 96.50 275 TYR A O 1
ATOM 2180 N N . GLU A 1 276 ? -18.213 -7.788 6.061 1.00 95.06 276 GLU A N 1
ATOM 2181 C CA . GLU A 1 276 ? -17.515 -9.008 5.667 1.00 95.06 276 GLU A CA 1
ATOM 2182 C C . GLU A 1 276 ? -16.229 -8.683 4.906 1.00 95.06 276 GLU A C 1
ATOM 2184 O O . GLU A 1 276 ? -16.173 -7.710 4.156 1.00 95.06 276 GLU A O 1
ATOM 2189 N N . PHE A 1 277 ? -15.220 -9.538 5.056 1.00 95.38 277 PHE A N 1
ATOM 2190 C CA . PHE A 1 277 ? -14.007 -9.519 4.241 1.00 95.38 277 PHE A CA 1
ATOM 2191 C C . PHE A 1 277 ? -13.556 -10.944 3.912 1.00 95.38 277 PHE A C 1
ATOM 2193 O O . PHE A 1 277 ? -13.947 -11.911 4.571 1.00 95.38 277 PHE A O 1
ATOM 2200 N N . THR A 1 278 ? -12.731 -11.075 2.873 1.00 94.00 278 THR A N 1
ATOM 2201 C CA . THR A 1 278 ? -12.197 -12.371 2.429 1.00 94.00 278 THR A CA 1
ATOM 2202 C C . THR A 1 278 ? -10.744 -12.525 2.868 1.00 94.00 278 THR A C 1
ATOM 2204 O O . THR A 1 278 ? -9.921 -11.647 2.616 1.00 94.00 278 THR A O 1
ATOM 2207 N N . THR A 1 279 ? -10.413 -13.642 3.516 1.00 95.25 279 THR A N 1
ATOM 2208 C CA . THR A 1 279 ? -9.054 -13.924 4.003 1.00 95.25 279 THR A CA 1
ATOM 2209 C C . THR A 1 279 ? -8.092 -14.249 2.851 1.00 95.25 279 THR A C 1
ATOM 2211 O O . THR A 1 279 ? -8.526 -14.719 1.793 1.00 95.25 279 THR A O 1
ATOM 2214 N N . PRO A 1 280 ? -6.773 -14.010 3.003 1.00 94.69 280 PRO A N 1
ATOM 2215 C CA . PRO A 1 280 ? -5.807 -14.248 1.937 1.00 94.69 280 PRO A CA 1
ATOM 2216 C C . PRO A 1 280 ? -5.776 -15.724 1.504 1.00 94.69 280 PRO A C 1
ATOM 2218 O O . PRO A 1 280 ? -6.103 -16.619 2.290 1.00 94.69 280 PRO A O 1
ATOM 2221 N N . PRO A 1 281 ? -5.356 -16.017 0.262 1.00 94.50 281 PRO A N 1
ATOM 2222 C CA . PRO A 1 281 ? -5.129 -17.384 -0.196 1.00 94.50 281 PRO A CA 1
ATOM 2223 C C . PRO A 1 281 ? -4.016 -18.081 0.602 1.00 94.50 281 PRO A C 1
ATOM 2225 O O . PRO A 1 281 ? -3.046 -17.449 1.032 1.00 94.50 281 PRO A O 1
ATOM 2228 N N . LEU A 1 282 ? -4.122 -19.408 0.737 1.00 95.00 282 LEU A N 1
ATOM 2229 C CA . LEU A 1 282 ? -3.050 -20.230 1.314 1.00 95.00 282 LEU A CA 1
ATOM 2230 C C . LEU A 1 282 ? -1.828 -20.256 0.400 1.00 95.00 282 LEU A C 1
ATOM 2232 O O . LEU A 1 282 ? -1.959 -20.123 -0.819 1.00 95.00 282 LEU A O 1
ATOM 2236 N N . TYR A 1 283 ? -0.649 -20.512 0.970 1.00 95.00 283 TYR A N 1
ATOM 2237 C CA . TYR A 1 283 ? 0.570 -20.649 0.178 1.00 95.00 283 TYR A CA 1
ATOM 2238 C C . TYR A 1 283 ? 0.424 -21.664 -0.958 1.00 95.00 283 TYR A C 1
ATOM 2240 O O . TYR A 1 283 ? -0.200 -22.716 -0.814 1.00 95.00 283 TYR A O 1
ATOM 2248 N N . GLY A 1 284 ? 0.988 -21.322 -2.116 1.00 89.44 284 GLY A N 1
ATOM 2249 C CA . GLY A 1 284 ? 0.888 -22.138 -3.326 1.00 89.44 284 GLY A CA 1
ATOM 2250 C C . GLY A 1 284 ? -0.437 -22.018 -4.092 1.00 89.44 284 GLY A C 1
ATOM 2251 O O . GLY A 1 284 ? -0.514 -22.521 -5.213 1.00 89.44 284 GLY A O 1
ATOM 2252 N N . GLN A 1 285 ? -1.462 -21.351 -3.550 1.00 92.69 285 GLN A N 1
ATOM 2253 C CA . GLN A 1 285 ? -2.724 -21.131 -4.263 1.00 92.69 285 GLN A CA 1
ATOM 2254 C C . GLN A 1 285 ? -2.665 -19.909 -5.190 1.00 92.69 285 GLN A C 1
ATOM 2256 O O . GLN A 1 285 ? -1.979 -18.933 -4.871 1.00 92.69 285 GLN A O 1
ATOM 2261 N N . PRO A 1 286 ? -3.454 -19.903 -6.286 1.00 93.62 286 PRO A N 1
ATOM 2262 C CA . PRO A 1 286 ? -3.617 -18.738 -7.150 1.00 93.62 286 PRO A CA 1
ATOM 2263 C C . PRO A 1 286 ? -3.816 -17.446 -6.355 1.00 93.62 286 PRO A C 1
ATOM 2265 O O . PRO A 1 286 ? -4.440 -17.467 -5.295 1.00 93.62 286 PRO A O 1
ATOM 2268 N N . THR A 1 287 ? -3.276 -16.326 -6.819 1.00 94.44 287 THR A N 1
ATOM 2269 C CA . THR A 1 287 ? -3.276 -15.062 -6.065 1.00 94.44 287 THR A CA 1
ATOM 2270 C C . THR A 1 287 ? -3.648 -13.903 -6.971 1.00 94.44 287 THR A C 1
ATOM 2272 O O . THR A 1 287 ? -3.040 -13.748 -8.026 1.00 94.44 287 THR A O 1
ATOM 2275 N N . SER A 1 288 ? -4.621 -13.093 -6.551 1.00 94.19 288 SER A N 1
ATOM 2276 C CA . SER A 1 288 ? -5.078 -11.898 -7.264 1.00 94.19 288 SER A CA 1
ATOM 2277 C C . SER A 1 288 ? -5.000 -10.686 -6.334 1.00 94.19 288 SER A C 1
ATOM 2279 O O . SER A 1 288 ? -5.482 -10.748 -5.201 1.00 94.19 288 SER A O 1
ATOM 2281 N N . ILE A 1 289 ? -4.349 -9.613 -6.784 1.00 96.19 289 ILE A N 1
ATOM 2282 C CA . ILE A 1 289 ? -4.075 -8.406 -5.990 1.00 96.19 289 ILE A CA 1
ATOM 2283 C C . ILE A 1 289 ? -4.371 -7.176 -6.850 1.00 96.19 289 ILE A C 1
ATOM 2285 O O . ILE A 1 289 ? -3.875 -7.076 -7.977 1.00 96.19 289 ILE A O 1
ATOM 2289 N N . ALA A 1 290 ? -5.150 -6.237 -6.311 1.00 96.94 290 ALA A N 1
ATOM 2290 C CA . ALA A 1 290 ? -5.324 -4.914 -6.902 1.00 96.94 290 ALA A CA 1
ATOM 2291 C C . ALA A 1 290 ? -4.184 -3.985 -6.467 1.00 96.94 290 ALA A C 1
ATOM 2293 O O . ALA A 1 290 ? -3.699 -4.068 -5.340 1.00 96.94 290 ALA A O 1
ATOM 2294 N N . LEU A 1 291 ? -3.745 -3.113 -7.366 1.00 97.88 291 LEU A N 1
ATOM 2295 C CA . LEU A 1 291 ? -2.556 -2.281 -7.210 1.00 97.88 291 LEU A CA 1
ATOM 2296 C C . LEU A 1 291 ? -2.876 -0.858 -7.672 1.00 97.88 291 LEU A C 1
ATOM 2298 O O . LEU A 1 291 ? -3.372 -0.677 -8.782 1.00 97.88 291 LEU A O 1
ATOM 2302 N N . VAL A 1 292 ? -2.576 0.154 -6.869 1.00 98.44 292 VAL A N 1
ATOM 2303 C CA . VAL A 1 292 ? -2.824 1.562 -7.219 1.00 98.44 292 VAL A CA 1
ATOM 2304 C C . VAL A 1 292 ? -1.846 2.462 -6.468 1.00 98.44 292 VAL A C 1
ATOM 2306 O O . VAL A 1 292 ? -1.366 2.078 -5.410 1.00 98.44 292 VAL A O 1
ATOM 2309 N N . GLY A 1 293 ? -1.527 3.638 -6.987 1.00 98.19 293 GLY A N 1
ATOM 2310 C CA . GLY A 1 293 ? -0.908 4.729 -6.231 1.00 98.19 293 GLY A CA 1
ATOM 2311 C C . GLY A 1 293 ? -1.731 5.999 -6.405 1.00 98.19 293 GLY A C 1
ATOM 2312 O O . GLY A 1 293 ? -2.585 6.050 -7.296 1.00 98.19 293 GLY A O 1
ATOM 2313 N N . ASP A 1 294 ? -1.476 7.012 -5.576 1.00 98.44 294 ASP A N 1
ATOM 2314 C CA . ASP A 1 294 ? -1.847 8.392 -5.911 1.00 98.44 294 ASP A CA 1
ATOM 2315 C C . ASP A 1 294 ? -3.371 8.568 -6.048 1.00 98.44 294 ASP A C 1
ATOM 2317 O O . ASP A 1 294 ? -3.898 9.160 -7.002 1.00 98.44 294 ASP A O 1
ATOM 2321 N N . LEU A 1 295 ? -4.108 7.969 -5.104 1.00 97.50 295 LEU A N 1
ATOM 2322 C CA . LEU A 1 295 ? -5.569 7.905 -5.132 1.00 97.50 295 LEU A CA 1
ATOM 2323 C C . LEU A 1 295 ? -6.178 9.291 -4.952 1.00 97.50 295 LEU A C 1
ATOM 2325 O O . LEU A 1 295 ? -7.012 9.703 -5.757 1.00 97.50 295 LEU A O 1
ATOM 2329 N N . GLY A 1 296 ? -5.796 10.001 -3.891 1.00 96.62 296 GLY A N 1
ATOM 2330 C CA . GLY A 1 296 ? -6.441 11.243 -3.480 1.00 96.62 296 GLY A CA 1
ATOM 2331 C C . GLY A 1 296 ? -7.945 11.097 -3.241 1.00 96.62 296 GLY A C 1
ATOM 2332 O O . GLY A 1 296 ? -8.464 10.012 -2.983 1.00 96.62 296 GLY A O 1
ATOM 2333 N N . GLN A 1 297 ? -8.651 12.225 -3.303 1.00 94.81 297 GLN A N 1
ATOM 2334 C CA . GLN A 1 297 ? -10.070 12.334 -2.948 1.00 94.81 297 GLN A CA 1
ATOM 2335 C C . GLN A 1 297 ? -10.850 13.181 -3.959 1.00 94.81 297 GLN A C 1
ATOM 2337 O O . GLN A 1 297 ? -11.276 14.304 -3.688 1.00 94.81 297 GLN A O 1
ATOM 2342 N N . THR A 1 298 ? -11.001 12.650 -5.167 1.00 90.38 298 THR A N 1
ATOM 2343 C CA . THR A 1 298 ? -11.780 13.249 -6.255 1.00 90.38 298 THR A CA 1
ATOM 2344 C C . THR A 1 298 ? -12.851 12.282 -6.760 1.00 90.38 298 THR A C 1
ATOM 2346 O O . THR A 1 298 ? -12.900 11.118 -6.364 1.00 90.38 298 THR A O 1
ATOM 2349 N N . LYS A 1 299 ? -13.681 12.740 -7.709 1.00 86.88 299 LYS A N 1
ATOM 2350 C CA . LYS A 1 299 ? -14.605 11.865 -8.447 1.00 86.88 299 LYS A CA 1
ATOM 2351 C C . LYS A 1 299 ? -13.884 10.681 -9.107 1.00 86.88 299 LYS A C 1
ATOM 2353 O O . LYS A 1 299 ? -14.425 9.581 -9.108 1.00 86.88 299 LYS A O 1
ATOM 2358 N N . ASN A 1 300 ? -12.675 10.886 -9.634 1.00 88.69 300 ASN A N 1
ATOM 2359 C CA . ASN A 1 300 ? -11.894 9.821 -10.269 1.00 88.69 300 ASN A CA 1
ATOM 2360 C C . ASN A 1 300 ? -11.405 8.816 -9.221 1.00 88.69 300 ASN A C 1
ATOM 2362 O O . ASN A 1 300 ? -11.558 7.617 -9.419 1.00 88.69 300 ASN A O 1
ATOM 2366 N N . SER A 1 301 ? -10.950 9.295 -8.057 1.00 91.56 301 SER A N 1
ATOM 2367 C CA . SER A 1 301 ? -10.591 8.441 -6.916 1.00 91.56 301 SER A CA 1
ATOM 2368 C C . SER A 1 301 ? -11.743 7.513 -6.530 1.00 91.56 301 SER A C 1
ATOM 2370 O O . SER A 1 301 ? -11.549 6.308 -6.386 1.00 91.56 301 SER A O 1
ATOM 2372 N N . THR A 1 302 ? -12.965 8.051 -6.427 1.00 87.94 302 THR A N 1
ATOM 2373 C CA . THR A 1 302 ? -14.162 7.259 -6.108 1.00 87.94 302 THR A CA 1
ATOM 2374 C C . THR A 1 302 ? -14.447 6.196 -7.164 1.00 87.94 302 THR A C 1
ATOM 2376 O O . THR A 1 302 ? -14.765 5.063 -6.811 1.00 87.94 302 THR A O 1
ATOM 2379 N N . ARG A 1 303 ? -14.321 6.534 -8.454 1.00 88.62 303 ARG A N 1
ATOM 2380 C CA . ARG A 1 303 ? -14.508 5.572 -9.549 1.00 88.62 303 ARG A CA 1
ATOM 2381 C C . ARG A 1 303 ? -13.464 4.460 -9.486 1.00 88.62 303 ARG A C 1
ATOM 2383 O O . ARG A 1 303 ? -13.843 3.292 -9.479 1.00 88.62 303 ARG A O 1
ATOM 2390 N N . THR A 1 304 ? -12.185 4.801 -9.333 1.00 92.31 304 THR A N 1
ATOM 2391 C CA . THR A 1 304 ? -11.097 3.824 -9.178 1.00 92.31 304 THR A CA 1
ATOM 2392 C C . THR A 1 304 ? -11.351 2.892 -7.990 1.00 92.31 304 THR A C 1
ATOM 2394 O O . THR A 1 304 ? -11.315 1.672 -8.149 1.00 92.31 304 THR A O 1
ATOM 2397 N N . MET A 1 305 ? -11.683 3.439 -6.814 1.00 93.88 305 MET A N 1
ATOM 2398 C CA . MET A 1 305 ? -11.984 2.650 -5.612 1.00 93.88 305 MET A CA 1
ATOM 2399 C C . MET A 1 305 ? -13.200 1.731 -5.805 1.00 93.88 305 MET A C 1
ATOM 2401 O O . MET A 1 305 ? -13.157 0.564 -5.413 1.00 93.88 305 MET A O 1
ATOM 2405 N N . ALA A 1 306 ? -14.266 2.223 -6.444 1.00 88.25 306 ALA A N 1
ATOM 2406 C CA . ALA A 1 306 ? -15.448 1.422 -6.749 1.00 88.25 306 ALA A CA 1
ATOM 2407 C C . ALA A 1 306 ? -15.117 0.255 -7.691 1.00 88.25 306 ALA A C 1
ATOM 2409 O O . ALA A 1 306 ? -15.540 -0.868 -7.437 1.00 88.25 306 ALA A O 1
ATOM 2410 N N . ARG A 1 307 ? -14.289 0.478 -8.722 1.00 86.69 307 ARG A N 1
ATOM 2411 C CA . ARG A 1 307 ? -13.864 -0.591 -9.641 1.00 86.69 307 ARG A CA 1
ATOM 2412 C C . ARG A 1 307 ? -12.962 -1.634 -8.985 1.00 86.69 307 ARG A C 1
ATOM 2414 O O . ARG A 1 307 ? -13.044 -2.812 -9.327 1.00 86.69 307 ARG A O 1
ATOM 2421 N N . ILE A 1 308 ? -12.135 -1.235 -8.020 1.00 90.69 308 ILE A N 1
ATOM 2422 C CA . ILE A 1 308 ? -11.377 -2.188 -7.196 1.00 90.69 308 ILE A CA 1
ATOM 2423 C C . ILE A 1 308 ? -12.340 -3.040 -6.358 1.00 90.69 308 ILE A C 1
ATOM 2425 O O . ILE A 1 308 ? -12.179 -4.260 -6.289 1.00 90.69 308 ILE A O 1
ATOM 2429 N N . LEU A 1 309 ? -13.363 -2.422 -5.757 1.00 89.69 309 LEU A N 1
ATOM 2430 C CA . LEU A 1 309 ? -14.373 -3.138 -4.977 1.00 89.69 309 LEU A CA 1
ATOM 2431 C C . LEU A 1 309 ? -15.186 -4.110 -5.848 1.00 89.69 309 LEU A C 1
ATOM 2433 O O . LEU A 1 309 ? -15.413 -5.246 -5.433 1.00 89.69 309 LEU A O 1
ATOM 2437 N N . ASP A 1 310 ? -15.564 -3.711 -7.066 1.00 84.00 310 ASP A N 1
ATOM 2438 C CA . ASP A 1 310 ? -16.230 -4.583 -8.045 1.00 84.00 310 ASP A CA 1
ATOM 2439 C C . ASP A 1 310 ? -15.370 -5.819 -8.367 1.00 84.00 310 ASP A C 1
ATOM 2441 O O . ASP A 1 310 ? -15.873 -6.949 -8.374 1.00 84.00 310 ASP A O 1
ATOM 2445 N N . ALA A 1 311 ? -14.058 -5.626 -8.559 1.00 82.50 311 ALA A N 1
ATOM 2446 C CA . ALA A 1 311 ? -13.104 -6.710 -8.802 1.00 82.50 311 ALA A CA 1
ATOM 2447 C C . ALA A 1 311 ? -12.947 -7.652 -7.591 1.00 82.50 311 ALA A C 1
ATOM 2449 O O . ALA A 1 311 ? -12.780 -8.861 -7.764 1.00 82.50 311 ALA A O 1
ATOM 2450 N N . ALA A 1 312 ? -13.038 -7.129 -6.365 1.00 86.44 312 ALA A N 1
ATOM 2451 C CA . ALA A 1 312 ? -13.036 -7.934 -5.141 1.00 86.44 312 ALA A CA 1
ATOM 2452 C C . ALA A 1 312 ? -14.355 -8.693 -4.920 1.00 86.44 312 ALA A C 1
ATOM 2454 O O . ALA A 1 312 ? -14.356 -9.780 -4.345 1.00 86.44 312 ALA A O 1
ATOM 2455 N N . LYS A 1 313 ? -15.476 -8.156 -5.415 1.00 82.62 313 LYS A N 1
ATOM 2456 C CA . LYS A 1 313 ? -16.802 -8.796 -5.362 1.00 82.62 313 LYS A CA 1
ATOM 2457 C C . LYS A 1 313 ? -17.067 -9.755 -6.524 1.00 82.62 313 LYS A C 1
ATOM 2459 O O . LYS A 1 313 ? -18.069 -10.466 -6.503 1.00 82.62 313 LYS A O 1
ATOM 2464 N N . GLY A 1 314 ? -16.186 -9.786 -7.524 1.00 73.44 314 GLY A N 1
ATOM 2465 C CA . GLY A 1 314 ? -16.327 -10.632 -8.709 1.00 73.44 314 GLY A CA 1
ATOM 2466 C C . GLY A 1 314 ? -17.478 -10.217 -9.628 1.00 73.44 314 GLY A C 1
ATOM 2467 O O . GLY A 1 314 ? -18.018 -11.064 -10.335 1.00 73.44 314 GLY A O 1
ATOM 2468 N N . VAL A 1 315 ? -17.865 -8.936 -9.608 1.00 56.31 315 VAL A N 1
ATOM 2469 C CA . VAL A 1 315 ? -19.034 -8.393 -10.331 1.00 56.31 315 VAL A CA 1
ATOM 2470 C C . VAL A 1 315 ? -18.818 -8.339 -11.855 1.00 56.31 315 VAL A C 1
ATOM 2472 O O . VAL A 1 315 ? -19.784 -8.185 -12.593 1.00 56.31 315 VAL A O 1
ATOM 2475 N N . ASP A 1 316 ? -17.588 -8.549 -12.336 1.00 51.31 316 ASP A N 1
ATOM 2476 C CA . ASP A 1 316 ? -17.214 -8.358 -13.747 1.00 51.31 316 ASP A CA 1
ATOM 2477 C C . ASP A 1 316 ? -16.277 -9.459 -14.294 1.00 51.31 316 ASP A C 1
ATOM 2479 O O . ASP A 1 316 ? -15.340 -9.226 -15.059 1.00 51.31 316 ASP A O 1
ATOM 2483 N N . HIS A 1 317 ? -16.482 -10.702 -13.849 1.00 52.03 317 HIS A N 1
ATOM 2484 C CA . HIS A 1 317 ? -15.663 -11.854 -14.251 1.00 52.03 317 HIS A CA 1
ATOM 2485 C C . HIS A 1 317 ? -16.021 -12.461 -15.622 1.00 52.03 317 HIS A C 1
ATOM 2487 O O . HIS A 1 317 ? -15.564 -13.562 -15.918 1.00 52.03 317 HIS A O 1
ATOM 2493 N N . ASP A 1 318 ? -16.756 -11.759 -16.489 1.00 44.25 318 ASP A N 1
ATOM 2494 C CA . ASP A 1 318 ? -17.158 -12.288 -17.805 1.00 44.25 318 ASP A CA 1
ATOM 2495 C C . ASP A 1 318 ? -15.966 -12.565 -18.757 1.00 44.25 318 ASP A C 1
ATOM 2497 O O . ASP A 1 318 ? -16.121 -13.303 -19.728 1.00 44.25 318 ASP A O 1
ATOM 2501 N N . ASP A 1 319 ? -14.763 -12.048 -18.460 1.00 43.28 319 ASP A N 1
ATOM 2502 C CA . ASP A 1 319 ? -13.538 -12.249 -19.263 1.00 43.28 319 ASP A CA 1
ATOM 2503 C C . ASP A 1 319 ? -12.450 -13.103 -18.564 1.00 43.28 319 ASP A C 1
ATOM 2505 O O . ASP A 1 319 ? -11.358 -13.310 -19.098 1.00 43.28 319 ASP A O 1
ATOM 2509 N N . LEU A 1 320 ? -12.716 -13.635 -17.359 1.00 43.97 320 LEU A N 1
ATOM 2510 C CA . LEU A 1 320 ? -11.926 -14.753 -16.829 1.00 43.97 320 LEU A CA 1
ATOM 2511 C C . LEU A 1 320 ? -12.611 -16.037 -17.283 1.00 43.97 320 LEU A C 1
ATOM 2513 O O . LEU A 1 320 ? -13.657 -16.393 -16.755 1.00 43.97 320 LEU A O 1
ATOM 2517 N N . SER A 1 321 ? -12.031 -16.686 -18.294 1.00 36.62 321 SER A N 1
ATOM 2518 C CA . SER A 1 321 ? -12.486 -17.941 -18.905 1.00 36.62 321 SER A CA 1
ATOM 2519 C C . SER A 1 321 ? -13.361 -18.803 -17.987 1.00 36.62 321 SER A C 1
ATOM 2521 O O . SER A 1 321 ? -12.920 -19.212 -16.911 1.00 36.62 321 SER A O 1
ATOM 2523 N N . SER A 1 322 ? -14.556 -19.145 -18.471 1.00 39.91 322 SER A N 1
ATOM 2524 C CA . SER A 1 322 ? -15.598 -19.975 -17.841 1.00 39.91 322 SER A CA 1
ATOM 2525 C C . SER A 1 322 ? -15.172 -21.375 -17.358 1.00 39.91 322 SER A C 1
ATOM 2527 O O . SER A 1 322 ? -16.019 -22.135 -16.894 1.00 39.91 322 SER A O 1
ATOM 2529 N N . ASP A 1 323 ? -13.891 -21.721 -17.477 1.00 41.16 323 ASP A N 1
ATOM 2530 C CA . ASP A 1 323 ? -13.313 -23.022 -17.139 1.00 41.16 323 ASP A CA 1
ATOM 2531 C C . ASP A 1 323 ? -12.534 -23.019 -15.804 1.00 41.16 323 ASP A C 1
ATOM 2533 O O . ASP A 1 323 ? -12.111 -24.081 -15.345 1.00 41.16 323 ASP A O 1
ATOM 2537 N N . GLU A 1 324 ? -12.359 -21.864 -15.147 1.00 47.06 324 GLU A N 1
ATOM 2538 C CA . GLU A 1 324 ? -11.685 -21.765 -13.842 1.00 47.06 324 GLU A CA 1
ATOM 2539 C C . GLU A 1 324 ? -12.691 -21.822 -12.669 1.00 47.06 324 GLU A C 1
ATOM 2541 O O . GLU A 1 324 ? -13.777 -21.238 -12.755 1.00 47.06 324 GLU A O 1
ATOM 2546 N N . PRO A 1 325 ? -12.373 -22.500 -11.544 1.00 45.56 325 PRO A N 1
ATOM 2547 C CA . PRO A 1 325 ? -13.261 -22.567 -10.385 1.00 45.56 325 PRO A CA 1
ATOM 2548 C C . PRO A 1 325 ? -13.660 -21.170 -9.886 1.00 45.56 325 PRO A C 1
ATOM 2550 O O . PRO A 1 325 ? -12.819 -20.272 -9.775 1.00 45.56 325 PRO A O 1
ATOM 2553 N N . GLN A 1 326 ? -14.939 -20.990 -9.535 1.00 47.81 326 GLN A N 1
ATOM 2554 C CA . GLN A 1 326 ? -15.440 -19.724 -8.990 1.00 47.81 326 GLN A CA 1
ATOM 2555 C C . GLN A 1 326 ? -14.569 -19.257 -7.812 1.00 47.81 326 GLN A C 1
ATOM 2557 O O . GLN A 1 326 ? -14.337 -20.006 -6.865 1.00 47.81 326 GLN A O 1
ATOM 2562 N N . GLY A 1 327 ? -14.073 -18.020 -7.879 1.00 52.50 327 GLY A N 1
ATOM 2563 C CA . GLY A 1 327 ? -13.300 -17.393 -6.802 1.00 52.50 327 GLY A CA 1
ATOM 2564 C C . GLY A 1 327 ? -11.772 -17.408 -6.951 1.00 52.50 327 GLY A C 1
ATOM 2565 O O . GLY A 1 327 ? -11.073 -16.737 -6.191 1.00 52.50 327 GLY A O 1
ATOM 2566 N N . VAL A 1 328 ? -11.226 -18.121 -7.941 1.00 52.53 328 VAL A N 1
ATOM 2567 C CA . VAL A 1 328 ? -9.768 -18.241 -8.142 1.00 52.53 328 VAL A CA 1
ATOM 2568 C C . VAL A 1 328 ? -9.114 -16.908 -8.546 1.00 52.53 328 VAL A C 1
ATOM 2570 O O . VAL A 1 328 ? -7.976 -16.651 -8.148 1.00 52.53 328 VAL A O 1
ATOM 2573 N N . GLY A 1 329 ? -9.850 -16.030 -9.239 1.00 62.62 329 GLY A N 1
ATOM 2574 C CA . GLY A 1 329 ? -9.406 -14.696 -9.673 1.00 62.62 329 GLY A CA 1
ATOM 2575 C C . GLY A 1 329 ? -9.837 -13.512 -8.794 1.00 62.62 329 GLY A C 1
ATOM 2576 O O . GLY A 1 329 ? -9.506 -12.376 -9.143 1.00 62.62 329 GLY A O 1
ATOM 2577 N N . LEU A 1 330 ? -10.549 -13.752 -7.683 1.00 80.38 330 LEU A N 1
ATOM 2578 C CA . LEU A 1 330 ? -11.042 -12.689 -6.798 1.00 80.38 330 LEU A CA 1
ATOM 2579 C C . LEU A 1 330 ? -9.889 -11.931 -6.148 1.00 80.38 330 LEU A C 1
ATOM 2581 O O . LEU A 1 330 ? -8.981 -12.544 -5.582 1.00 80.38 330 LEU A O 1
ATOM 2585 N N . VAL A 1 331 ? -9.960 -10.602 -6.195 1.00 89.50 331 VAL A N 1
ATOM 2586 C CA . VAL A 1 331 ? -9.039 -9.727 -5.467 1.00 89.50 331 VAL A CA 1
ATOM 2587 C C . VAL A 1 331 ? -9.282 -9.894 -3.970 1.00 89.50 331 VAL A C 1
ATOM 2589 O O . VAL A 1 331 ? -10.349 -9.549 -3.473 1.00 89.50 331 VAL A O 1
ATOM 2592 N N . THR A 1 332 ? -8.289 -10.410 -3.245 1.00 90.69 332 THR A N 1
ATOM 2593 C CA . THR A 1 332 ? -8.360 -10.565 -1.779 1.00 90.69 332 THR A CA 1
ATOM 2594 C C . THR A 1 332 ? -7.570 -9.499 -1.027 1.00 90.69 332 THR A C 1
ATOM 2596 O O . THR A 1 332 ? -7.685 -9.407 0.187 1.00 90.69 332 THR A O 1
ATOM 2599 N N . ASN A 1 333 ? -6.732 -8.729 -1.728 1.00 94.38 333 ASN A N 1
ATOM 2600 C CA . ASN A 1 333 ? -5.880 -7.700 -1.141 1.00 94.38 333 ASN A CA 1
ATOM 2601 C C . ASN A 1 333 ? -5.649 -6.536 -2.114 1.00 94.38 333 ASN A C 1
ATOM 2603 O O . ASN A 1 333 ? -5.606 -6.731 -3.334 1.00 94.38 333 ASN A O 1
ATOM 2607 N N . LEU A 1 334 ? -5.429 -5.351 -1.549 1.00 98.00 334 LEU A N 1
ATOM 2608 C CA . LEU A 1 334 ? -5.089 -4.115 -2.253 1.00 98.00 334 LEU A CA 1
ATOM 2609 C C . LEU A 1 334 ? -3.706 -3.611 -1.817 1.00 98.00 334 LEU A C 1
ATOM 2611 O O . LEU A 1 334 ? -3.451 -3.472 -0.624 1.00 98.00 334 LEU A O 1
ATOM 2615 N N . PHE A 1 335 ? -2.818 -3.298 -2.760 1.00 98.44 335 PHE A N 1
ATOM 2616 C CA . PHE A 1 335 ? -1.583 -2.567 -2.465 1.00 98.44 335 PHE A CA 1
ATOM 2617 C C . PHE A 1 335 ? -1.694 -1.118 -2.931 1.00 98.44 335 PHE A C 1
ATOM 2619 O O . PHE A 1 335 ? -2.027 -0.871 -4.092 1.00 98.44 335 PHE A O 1
ATOM 2626 N N . ILE A 1 336 ? -1.382 -0.183 -2.029 1.00 98.62 336 ILE A N 1
ATOM 2627 C CA . ILE A 1 336 ? -1.389 1.258 -2.304 1.00 98.62 336 ILE A CA 1
ATOM 2628 C C . ILE A 1 336 ? 0.045 1.798 -2.257 1.00 98.62 336 ILE A C 1
ATOM 2630 O O . ILE A 1 336 ? 0.681 1.827 -1.202 1.00 98.62 336 ILE A O 1
ATOM 2634 N N . ALA A 1 337 ? 0.569 2.212 -3.404 1.00 98.38 337 ALA A N 1
ATOM 2635 C CA . ALA A 1 337 ? 1.939 2.677 -3.577 1.00 98.38 337 ALA A CA 1
ATOM 2636 C C . ALA A 1 337 ? 2.098 4.175 -3.255 1.00 98.38 337 ALA A C 1
ATOM 2638 O O . ALA A 1 337 ? 2.632 4.903 -4.081 1.00 98.38 337 ALA A O 1
ATOM 2639 N N . GLY A 1 338 ? 1.673 4.616 -2.067 1.00 97.88 338 GLY A N 1
ATOM 2640 C CA . GLY A 1 338 ? 1.836 5.997 -1.585 1.00 97.88 338 GLY A CA 1
ATOM 2641 C C . GLY A 1 338 ? 0.856 7.013 -2.159 1.00 97.88 338 GLY A C 1
ATOM 2642 O O . GLY A 1 338 ? 0.048 6.682 -3.029 1.00 97.88 338 GLY A O 1
ATOM 2643 N N . ASP A 1 339 ? 0.924 8.220 -1.598 1.00 98.25 339 ASP A N 1
ATOM 2644 C CA . ASP A 1 339 ? 0.077 9.376 -1.878 1.00 98.25 339 ASP A CA 1
ATOM 2645 C C . ASP A 1 339 ? -1.414 9.050 -1.752 1.00 98.25 339 ASP A C 1
ATOM 2647 O O . ASP A 1 339 ? -2.181 8.905 -2.711 1.00 98.25 339 ASP A O 1
ATOM 2651 N N . LEU A 1 340 ? -1.830 8.873 -0.501 1.00 98.06 340 LEU A N 1
ATOM 2652 C CA . LEU A 1 340 ? -3.156 8.385 -0.164 1.00 98.06 340 LEU A CA 1
ATOM 2653 C C . LEU A 1 340 ? -4.164 9.529 -0.229 1.00 98.06 340 LEU A C 1
ATOM 2655 O O . LEU A 1 340 ? -5.017 9.561 -1.118 1.00 98.06 340 LEU A O 1
ATOM 2659 N N . SER A 1 341 ? -4.078 10.465 0.717 1.00 96.94 341 SER A N 1
ATOM 2660 C CA . SER A 1 341 ? -5.142 11.445 0.968 1.00 96.94 341 SER A CA 1
ATOM 2661 C C . SER A 1 341 ? -4.969 12.760 0.213 1.00 96.94 341 SER A C 1
ATOM 2663 O O . SER A 1 341 ? -5.963 13.458 -0.038 1.00 96.94 341 SER A O 1
ATOM 2665 N N . TYR A 1 342 ? -3.728 13.099 -0.153 1.00 95.81 342 TYR A N 1
ATOM 2666 C CA . TYR A 1 342 ? -3.341 14.447 -0.571 1.00 95.81 342 TYR A CA 1
ATOM 2667 C C . TYR A 1 342 ? -3.842 15.483 0.440 1.00 95.81 342 TYR A C 1
ATOM 2669 O O . TYR A 1 342 ? -4.527 16.442 0.067 1.00 95.81 342 TYR A O 1
ATOM 2677 N N . SER A 1 343 ? -3.652 15.227 1.737 1.00 92.19 343 SER A N 1
ATOM 2678 C CA . SER A 1 343 ? -4.001 16.169 2.803 1.00 92.19 343 SER A CA 1
ATOM 2679 C C . SER A 1 343 ? -3.145 17.419 2.739 1.00 92.19 343 SER A C 1
ATOM 2681 O O . SER A 1 343 ? -3.650 18.517 2.960 1.00 92.19 343 SER A O 1
ATOM 2683 N N . ASP A 1 344 ? -1.881 17.252 2.360 1.00 88.25 344 ASP A N 1
ATOM 2684 C CA . ASP A 1 344 ? -0.937 18.315 2.040 1.00 88.25 344 ASP A CA 1
ATOM 2685 C C . ASP A 1 344 ? -0.842 19.328 3.187 1.00 88.25 344 ASP A C 1
ATOM 2687 O O . ASP A 1 344 ? -0.798 20.538 2.981 1.00 88.25 344 ASP A O 1
ATOM 2691 N N . GLY A 1 345 ? -0.850 18.819 4.423 1.00 85.56 345 GLY A N 1
ATOM 2692 C CA . GLY A 1 345 ? -0.809 19.612 5.646 1.00 85.56 345 GLY A CA 1
ATOM 2693 C C . GLY A 1 345 ? -2.154 20.137 6.147 1.00 85.56 345 GLY A C 1
ATOM 2694 O O . GLY A 1 345 ? -2.188 20.725 7.227 1.00 85.56 345 GLY A O 1
ATOM 2695 N N . ASP A 1 346 ? -3.262 19.923 5.434 1.00 88.19 346 ASP A N 1
ATOM 2696 C CA . ASP A 1 346 ? -4.612 20.088 5.981 1.00 88.19 346 ASP A CA 1
ATOM 2697 C C . ASP A 1 346 ? -5.090 18.758 6.597 1.00 88.19 346 ASP A C 1
ATOM 2699 O O . ASP A 1 346 ? -5.511 17.848 5.880 1.00 88.19 346 ASP A O 1
ATOM 2703 N N . PRO A 1 347 ? -5.055 18.616 7.932 1.00 83.00 347 PRO A N 1
ATOM 2704 C CA . PRO A 1 347 ? -5.351 17.349 8.589 1.00 83.00 347 PRO A CA 1
ATOM 2705 C C . PRO A 1 347 ? -6.810 16.898 8.422 1.00 83.00 347 PRO A C 1
ATOM 2707 O O . PRO A 1 347 ? -7.072 15.698 8.486 1.00 83.00 347 PRO A O 1
ATOM 2710 N N . HIS A 1 348 ? -7.756 17.805 8.145 1.00 89.62 348 HIS A N 1
ATOM 2711 C CA . HIS A 1 348 ? -9.164 17.436 7.920 1.00 89.62 348 HIS A CA 1
ATOM 2712 C C . HIS A 1 348 ? -9.352 16.629 6.633 1.00 89.62 348 HIS A C 1
ATOM 2714 O O . HIS A 1 348 ? -10.319 15.882 6.491 1.00 89.62 348 HIS A O 1
ATOM 2720 N N . ARG A 1 349 ? -8.411 16.741 5.692 1.00 92.81 349 ARG A N 1
ATOM 2721 C CA . ARG A 1 349 ? -8.427 15.982 4.440 1.00 92.81 349 ARG A CA 1
ATOM 2722 C C . ARG A 1 349 ? -8.090 14.505 4.623 1.00 92.81 349 ARG A C 1
ATOM 2724 O O . ARG A 1 349 ? -8.484 13.709 3.772 1.00 92.81 349 ARG A O 1
ATOM 2731 N N . TRP A 1 350 ? -7.419 14.126 5.714 1.00 94.94 350 TRP A N 1
ATOM 2732 C CA . TRP A 1 350 ? -7.306 12.717 6.104 1.00 94.94 350 TRP A CA 1
ATOM 2733 C C . TRP A 1 350 ? -8.661 12.146 6.505 1.00 94.94 350 TRP A C 1
ATOM 2735 O O . TRP A 1 350 ? -9.008 11.049 6.074 1.00 94.94 350 TRP A O 1
ATOM 2745 N N . ASP A 1 351 ? -9.443 12.902 7.279 1.00 93.44 351 ASP A N 1
ATOM 2746 C CA . ASP A 1 351 ? -10.769 12.474 7.722 1.00 93.44 351 ASP A CA 1
ATOM 2747 C C . ASP A 1 351 ? -11.717 12.283 6.532 1.00 93.44 351 ASP A C 1
ATOM 2749 O O . ASP A 1 351 ? -12.333 11.225 6.411 1.00 93.44 351 ASP A O 1
ATOM 2753 N N . SER A 1 352 ? -11.773 13.251 5.610 1.00 94.38 352 SER A N 1
ATOM 2754 C CA . SER A 1 352 ? -12.615 13.137 4.411 1.00 94.38 352 SER A CA 1
ATOM 2755 C C . SER A 1 352 ? -12.152 12.039 3.455 1.00 94.38 352 SER A C 1
ATOM 2757 O O . SER A 1 352 ? -12.989 11.388 2.831 1.00 94.38 352 SER A O 1
ATOM 2759 N N . TRP A 1 353 ? -10.842 11.797 3.342 1.00 96.94 353 TRP A N 1
ATOM 2760 C CA . TRP A 1 353 ? -10.332 10.688 2.539 1.00 96.94 353 TRP A CA 1
ATOM 2761 C C . TRP A 1 353 ? -10.684 9.330 3.151 1.00 96.94 353 TRP A C 1
ATOM 2763 O O . TRP A 1 353 ? -11.111 8.434 2.429 1.00 96.94 353 TRP A O 1
ATOM 2773 N N . LEU A 1 354 ? -10.556 9.175 4.472 1.00 97.25 354 LEU A N 1
ATOM 2774 C CA . LEU A 1 354 ? -10.927 7.934 5.154 1.00 97.25 354 LEU A CA 1
ATOM 2775 C C . LEU A 1 354 ? -12.433 7.659 5.048 1.00 97.25 354 LEU A C 1
ATOM 2777 O O . LEU A 1 354 ? -12.815 6.517 4.802 1.00 97.25 354 LEU A O 1
ATOM 2781 N N . ASP A 1 355 ? -13.277 8.690 5.152 1.00 93.06 355 ASP A N 1
ATOM 2782 C CA . ASP A 1 355 ? -14.721 8.564 4.915 1.00 93.06 355 ASP A CA 1
ATOM 2783 C C . ASP A 1 355 ? -15.023 8.158 3.457 1.00 93.06 355 ASP A C 1
ATOM 2785 O O . ASP A 1 355 ? -15.915 7.346 3.200 1.00 93.06 355 ASP A O 1
ATOM 2789 N N . LEU A 1 356 ? -14.271 8.698 2.488 1.00 92.69 356 LEU A N 1
ATOM 2790 C CA . LEU A 1 356 ? -14.397 8.349 1.069 1.00 92.69 356 LEU A CA 1
ATOM 2791 C C . LEU A 1 356 ? -13.972 6.899 0.787 1.00 92.69 356 LEU A C 1
ATOM 2793 O O . LEU A 1 356 ? -14.612 6.216 -0.012 1.00 92.69 356 LEU A O 1
ATOM 2797 N N . ALA A 1 357 ? -12.888 6.447 1.421 1.00 96.25 357 ALA A N 1
ATOM 2798 C CA . ALA A 1 357 ? -12.262 5.153 1.172 1.00 96.25 357 ALA A CA 1
ATOM 2799 C C . ALA A 1 357 ? -12.887 4.001 1.978 1.00 96.25 357 ALA A C 1
ATOM 2801 O O . ALA A 1 357 ? -12.772 2.845 1.562 1.00 96.25 357 ALA A O 1
ATOM 2802 N N . GLU A 1 358 ? -13.577 4.289 3.091 1.00 96.44 358 GLU A N 1
ATOM 2803 C CA . GLU A 1 358 ? -14.188 3.291 3.984 1.00 96.44 358 GLU A CA 1
ATOM 2804 C C . GLU A 1 358 ? -14.980 2.193 3.242 1.00 96.44 358 GLU A C 1
ATOM 2806 O O . GLU A 1 358 ? -14.754 1.020 3.544 1.00 96.44 358 GLU A O 1
ATOM 2811 N N . PRO A 1 359 ? -15.855 2.478 2.251 1.00 94.44 359 PRO A N 1
ATOM 2812 C CA . PRO A 1 359 ? -16.615 1.428 1.567 1.00 94.44 359 PRO A CA 1
ATOM 2813 C C . PRO A 1 359 ? -15.748 0.346 0.911 1.00 94.44 359 PRO A C 1
ATOM 2815 O O . PRO A 1 359 ? -16.160 -0.811 0.861 1.00 94.44 359 PRO A O 1
ATOM 2818 N N . LEU A 1 360 ? -14.562 0.716 0.418 1.00 95.75 360 LEU A N 1
ATOM 2819 C CA . LEU A 1 360 ? -13.583 -0.219 -0.130 1.00 95.75 360 LEU A CA 1
ATOM 2820 C C . LEU A 1 360 ? -12.759 -0.860 0.993 1.00 95.75 360 LEU A C 1
ATOM 2822 O O . LEU A 1 360 ? -12.676 -2.085 1.080 1.00 95.75 360 LEU A O 1
ATOM 2826 N N . LEU A 1 361 ? -12.153 -0.042 1.85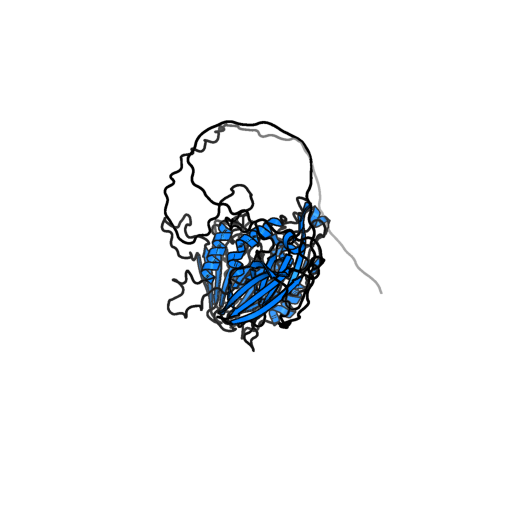7 1.00 97.88 361 LEU A N 1
ATOM 2827 C CA . LEU A 1 361 ? -11.134 -0.506 2.803 1.00 97.88 361 LEU A CA 1
ATOM 2828 C C . LEU A 1 361 ? -11.701 -1.316 3.975 1.00 97.88 361 LEU A C 1
ATOM 2830 O O . LEU A 1 361 ? -10.967 -2.082 4.598 1.00 97.88 361 LEU A O 1
ATOM 2834 N N . ARG A 1 362 ? -12.998 -1.193 4.276 1.00 96.62 362 ARG A N 1
ATOM 2835 C CA . ARG A 1 362 ? -13.673 -2.017 5.291 1.00 96.62 362 ARG A CA 1
ATOM 2836 C C . ARG A 1 362 ? -13.969 -3.446 4.815 1.00 96.62 362 ARG A C 1
ATOM 2838 O O . ARG A 1 362 ? -14.295 -4.292 5.643 1.00 96.62 362 ARG A O 1
ATOM 2845 N N . GLU A 1 363 ? -13.913 -3.703 3.505 1.00 94.69 363 GLU A N 1
ATOM 2846 C CA . GLU A 1 363 ? -14.225 -5.009 2.892 1.00 94.69 363 GLU A CA 1
ATOM 2847 C C . GLU A 1 363 ? -12.991 -5.661 2.244 1.00 94.69 363 GLU A C 1
ATOM 2849 O O . GLU A 1 363 ? -12.887 -6.889 2.201 1.00 94.69 363 GLU A O 1
ATOM 2854 N N . VAL A 1 364 ? -12.040 -4.856 1.756 1.00 96.75 364 VAL A N 1
ATOM 2855 C CA . VAL A 1 364 ? -10.816 -5.323 1.091 1.00 96.75 364 VAL A CA 1
ATOM 2856 C C . VAL A 1 364 ? -9.601 -4.957 1.944 1.00 96.75 364 VAL A C 1
ATOM 2858 O O . VAL A 1 364 ? -9.248 -3.777 2.008 1.00 96.75 364 VAL A O 1
ATOM 2861 N N . PRO A 1 365 ? -8.932 -5.941 2.577 1.00 97.12 365 PRO A N 1
ATOM 2862 C CA . PRO A 1 365 ? -7.695 -5.688 3.301 1.00 97.12 365 PRO A CA 1
ATOM 2863 C C . PRO A 1 365 ? -6.641 -5.046 2.395 1.00 97.12 365 PRO A C 1
ATOM 2865 O O . PRO A 1 365 ? -6.474 -5.446 1.237 1.00 97.12 365 PRO A O 1
ATOM 2868 N N . PHE A 1 366 ? -5.918 -4.057 2.917 1.00 97.69 366 PHE A N 1
ATOM 2869 C CA . PHE A 1 366 ? -4.888 -3.364 2.151 1.00 97.69 366 PHE A CA 1
ATOM 2870 C C . PHE A 1 366 ? -3.552 -3.265 2.888 1.00 97.69 366 PHE A C 1
ATOM 2872 O O . PHE A 1 366 ? -3.462 -3.404 4.109 1.00 97.69 366 PHE A O 1
ATOM 2879 N N . ALA A 1 367 ? -2.503 -3.030 2.106 1.00 97.62 367 ALA A N 1
ATOM 2880 C CA . ALA A 1 367 ? -1.163 -2.706 2.567 1.00 97.62 367 ALA A CA 1
ATOM 2881 C C . ALA A 1 367 ? -0.662 -1.485 1.787 1.00 97.62 367 ALA A C 1
ATOM 2883 O O . ALA A 1 367 ? -0.803 -1.432 0.561 1.00 97.62 367 ALA A O 1
ATOM 2884 N N . SER A 1 368 ? -0.093 -0.499 2.477 1.00 97.75 368 SER A N 1
ATOM 2885 C CA . SER A 1 368 ? 0.380 0.740 1.851 1.00 97.75 368 SER A CA 1
ATOM 2886 C C . SER A 1 368 ? 1.823 1.082 2.201 1.00 97.75 368 SER A C 1
ATOM 2888 O O . SER A 1 368 ? 2.384 0.603 3.184 1.00 97.75 368 SER A O 1
ATOM 2890 N N . ILE A 1 369 ? 2.425 1.961 1.416 1.00 97.62 369 ILE A N 1
ATOM 2891 C CA . ILE A 1 369 ? 3.688 2.635 1.739 1.00 97.62 369 ILE A CA 1
ATOM 2892 C C . ILE A 1 369 ? 3.431 4.147 1.714 1.00 97.62 369 ILE A C 1
ATOM 2894 O O . ILE A 1 369 ? 2.492 4.537 1.024 1.00 97.62 369 ILE A O 1
ATOM 2898 N N . PRO A 1 370 ? 4.171 5.002 2.444 1.00 97.00 370 PRO A N 1
ATOM 2899 C CA . PRO A 1 370 ? 3.978 6.441 2.318 1.00 97.00 370 PRO A CA 1
ATOM 2900 C C . PRO A 1 370 ? 4.610 6.965 1.019 1.00 97.00 370 PRO A C 1
ATOM 2902 O O . PRO A 1 370 ? 5.661 6.473 0.588 1.00 97.00 370 PRO A O 1
ATOM 2905 N N . GLY A 1 371 ? 3.968 7.966 0.423 1.00 96.25 371 GLY A N 1
ATOM 2906 C CA . GLY A 1 371 ? 4.503 8.817 -0.635 1.00 96.25 371 GLY A CA 1
ATOM 2907 C C . GLY A 1 371 ? 5.036 10.151 -0.097 1.00 96.25 371 GLY A C 1
ATOM 2908 O O . GLY A 1 371 ? 5.227 10.302 1.118 1.00 96.25 371 GLY A O 1
ATOM 2909 N N . ASN A 1 372 ? 5.317 11.122 -0.975 1.00 94.31 372 ASN A N 1
ATOM 2910 C CA . ASN A 1 372 ? 5.750 12.454 -0.528 1.00 94.31 372 ASN A CA 1
ATOM 2911 C C . ASN A 1 372 ? 4.612 13.230 0.132 1.00 94.31 372 ASN A C 1
ATOM 2913 O O . ASN A 1 372 ? 4.882 14.051 1.012 1.00 94.31 372 ASN A O 1
ATOM 2917 N N . HIS A 1 373 ? 3.359 12.971 -0.244 1.00 95.19 373 HIS A N 1
ATOM 2918 C CA . HIS A 1 373 ? 2.203 13.650 0.341 1.00 95.19 373 HIS A CA 1
ATOM 2919 C C . HIS A 1 373 ? 1.904 13.196 1.775 1.00 95.19 373 HIS A C 1
ATOM 2921 O O . HIS A 1 373 ? 1.153 13.862 2.480 1.00 95.19 373 HIS A O 1
ATOM 2927 N N . GLU A 1 374 ? 2.539 12.117 2.244 1.00 94.62 374 GLU A N 1
ATOM 2928 C CA . GLU A 1 374 ? 2.480 11.677 3.640 1.00 94.62 374 GLU A CA 1
ATOM 2929 C C . GLU A 1 374 ? 3.595 12.266 4.521 1.00 94.62 374 GLU A C 1
ATOM 2931 O O . GLU A 1 374 ? 3.575 12.0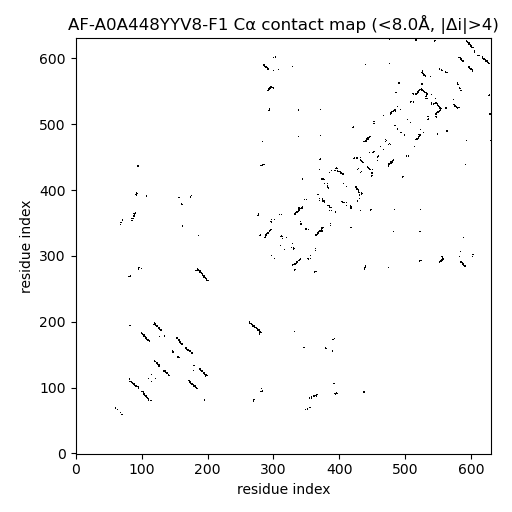49 5.731 1.00 94.62 374 GLU A O 1
ATOM 2936 N N . ILE A 1 375 ? 4.579 12.989 3.965 1.00 91.38 375 ILE A N 1
ATOM 2937 C CA . ILE A 1 375 ? 5.706 13.535 4.746 1.00 91.38 375 ILE A CA 1
ATOM 2938 C C . ILE A 1 375 ? 5.211 14.506 5.815 1.00 91.38 375 ILE A C 1
ATOM 2940 O O . ILE A 1 375 ? 5.648 14.410 6.961 1.00 91.38 375 ILE A O 1
ATOM 2944 N N . GLU A 1 376 ? 4.323 15.427 5.436 1.00 88.25 376 GLU A N 1
ATOM 2945 C CA . GLU A 1 376 ? 3.567 16.327 6.313 1.00 88.25 376 GLU A CA 1
ATOM 2946 C C . GLU A 1 376 ? 4.284 16.729 7.611 1.00 88.25 376 GLU A C 1
ATOM 2948 O O . GLU A 1 376 ? 4.051 16.173 8.690 1.00 88.25 376 GLU A O 1
ATOM 2953 N N . CYS A 1 377 ? 5.134 17.748 7.537 1.00 85.25 377 CYS A N 1
ATOM 2954 C CA . CYS A 1 377 ? 5.887 18.202 8.699 1.00 85.25 377 CYS A CA 1
ATOM 2955 C C . CYS A 1 377 ? 4.995 18.950 9.696 1.00 85.25 377 CYS A C 1
ATOM 2957 O O . CYS A 1 377 ? 4.398 19.982 9.383 1.00 85.25 377 CYS A O 1
ATOM 2959 N N . ASN A 1 378 ? 4.963 18.477 10.940 1.00 82.75 378 ASN A N 1
ATOM 2960 C CA . ASN A 1 378 ? 4.324 19.191 12.037 1.00 82.75 378 ASN A CA 1
ATOM 2961 C C . ASN A 1 378 ? 5.129 20.455 12.380 1.00 82.75 378 ASN A C 1
ATOM 2963 O O . ASN A 1 378 ? 6.299 20.366 12.746 1.00 82.75 378 ASN A O 1
ATOM 2967 N N . LYS A 1 379 ? 4.501 21.636 12.345 1.00 75.50 379 LYS A N 1
ATOM 2968 C CA . LYS A 1 379 ? 5.191 22.915 12.610 1.00 75.50 379 LYS A CA 1
ATOM 2969 C C . LYS A 1 379 ? 5.843 23.015 13.991 1.00 75.50 379 LYS A C 1
ATOM 2971 O O . LYS A 1 379 ? 6.825 23.727 14.163 1.00 75.50 379 LYS A O 1
ATOM 2976 N N . VAL A 1 380 ? 5.253 22.366 14.993 1.00 80.38 380 VAL A N 1
ATOM 2977 C CA . VAL A 1 380 ? 5.654 22.497 16.398 1.00 80.38 380 VAL A CA 1
ATOM 2978 C C . VAL A 1 380 ? 6.636 21.399 16.783 1.00 80.38 380 VAL A C 1
ATOM 2980 O O . VAL A 1 380 ? 7.686 21.685 17.354 1.00 80.38 380 VAL A O 1
ATOM 2983 N N . THR A 1 381 ? 6.308 20.140 16.485 1.00 84.00 381 THR A N 1
ATOM 2984 C CA . THR A 1 381 ? 7.154 19.000 16.876 1.00 84.00 381 THR A CA 1
ATOM 2985 C C . THR A 1 381 ? 8.237 18.690 15.847 1.00 84.00 381 THR A C 1
ATOM 2987 O O . THR A 1 381 ? 9.239 18.067 16.199 1.00 84.00 381 THR A O 1
ATOM 2990 N N . ARG A 1 382 ? 8.072 19.161 14.601 1.00 85.06 382 ARG A N 1
ATOM 2991 C CA . ARG A 1 382 ? 8.901 18.857 13.417 1.00 85.06 382 ARG A CA 1
ATOM 2992 C C . ARG A 1 382 ? 8.852 17.396 12.978 1.00 85.06 382 ARG A C 1
ATOM 2994 O O . ARG A 1 382 ? 9.548 17.011 12.043 1.00 85.06 382 ARG A O 1
ATOM 3001 N N . GLU A 1 383 ? 8.037 16.584 13.644 1.00 87.88 383 GLU A N 1
ATOM 3002 C CA . GLU A 1 383 ? 7.793 15.200 13.257 1.00 87.88 383 GLU A CA 1
ATOM 3003 C C . GLU A 1 383 ? 7.144 15.148 11.871 1.00 87.88 383 GLU A C 1
ATOM 3005 O O . GLU A 1 383 ? 6.431 16.068 11.467 1.00 87.88 383 GLU A O 1
ATOM 3010 N N . THR A 1 384 ? 7.414 14.063 11.155 1.00 90.44 384 THR A N 1
ATOM 3011 C CA . THR A 1 384 ? 6.938 13.799 9.792 1.00 90.44 384 THR A CA 1
ATOM 3012 C C . THR A 1 384 ? 6.189 12.476 9.776 1.00 90.44 384 THR A C 1
ATOM 3014 O O . THR A 1 384 ? 6.402 11.645 10.660 1.00 90.44 384 THR A O 1
ATOM 3017 N N . PHE A 1 385 ? 5.298 12.281 8.804 1.00 93.00 385 PHE A N 1
ATOM 3018 C CA . PHE A 1 385 ? 4.482 11.071 8.660 1.00 93.00 385 PHE A CA 1
ATOM 3019 C C . PHE A 1 385 ? 3.559 10.772 9.847 1.00 93.00 385 PHE A C 1
ATOM 3021 O O . PHE A 1 385 ? 3.084 9.646 9.993 1.00 93.00 385 PHE A O 1
ATOM 3028 N N . VAL A 1 386 ? 3.278 11.763 10.702 1.00 92.88 386 VAL A N 1
ATOM 3029 C CA . VAL A 1 386 ? 2.471 11.565 11.916 1.00 92.88 386 VAL A CA 1
ATOM 3030 C C . VAL A 1 386 ? 1.069 11.036 11.590 1.00 92.88 386 VAL A C 1
ATOM 3032 O O . VAL A 1 386 ? 0.687 10.037 12.207 1.00 92.88 386 VAL A O 1
ATOM 3035 N N . PRO A 1 387 ? 0.307 11.611 10.634 1.00 94.12 387 PRO A N 1
ATOM 3036 C CA . PRO A 1 387 ? -1.002 11.066 10.282 1.00 94.12 387 PRO A CA 1
ATOM 3037 C C . PRO A 1 387 ? -0.909 9.640 9.727 1.00 94.12 387 PRO A C 1
ATOM 3039 O O . PRO A 1 387 ? -1.608 8.755 10.212 1.00 94.12 387 PRO A O 1
ATOM 3042 N N . TYR A 1 388 ? 0.003 9.389 8.783 1.00 96.19 388 TYR A N 1
ATOM 3043 C CA . TYR A 1 388 ? 0.191 8.072 8.165 1.00 96.19 388 TYR A CA 1
ATOM 3044 C C . TYR A 1 388 ? 0.567 6.977 9.181 1.00 96.19 388 TYR A C 1
ATOM 3046 O O . TYR A 1 388 ? -0.013 5.890 9.192 1.00 96.19 388 TYR A O 1
ATOM 3054 N N . GLU A 1 389 ? 1.514 7.254 10.080 1.00 96.19 389 GLU A N 1
ATOM 3055 C CA . GLU A 1 389 ? 1.905 6.323 11.145 1.00 96.19 389 GLU A CA 1
ATOM 3056 C C . GLU A 1 389 ? 0.764 6.070 12.141 1.00 96.19 389 GLU A C 1
ATOM 3058 O O . GLU A 1 389 ? 0.662 4.977 12.696 1.00 96.19 389 GLU A O 1
ATOM 3063 N N . SER A 1 390 ? -0.092 7.071 12.362 1.00 95.38 390 SER A N 1
ATOM 3064 C CA . SER A 1 390 ? -1.186 6.998 13.332 1.00 95.38 390 SER A CA 1
ATOM 3065 C C . SER A 1 390 ? -2.420 6.285 12.789 1.00 95.38 390 SER A C 1
ATOM 3067 O O . SER A 1 390 ? -3.040 5.525 13.525 1.00 95.38 390 SER A O 1
ATOM 3069 N N . TYR A 1 391 ? -2.799 6.530 11.532 1.00 96.94 391 TYR A N 1
ATOM 3070 C CA . TYR A 1 391 ? -4.025 5.977 10.956 1.00 96.94 391 TYR A CA 1
ATOM 3071 C C . TYR A 1 391 ? -3.895 4.514 10.552 1.00 96.94 391 TYR A C 1
ATOM 3073 O O . TYR A 1 391 ? -4.889 3.800 10.606 1.00 96.94 391 TYR A O 1
ATOM 3081 N N . PHE A 1 392 ? -2.700 4.049 10.185 1.00 97.00 392 PHE A N 1
ATOM 3082 C CA . PHE A 1 392 ? -2.537 2.732 9.572 1.00 97.00 392 PHE A CA 1
ATOM 3083 C C . PHE A 1 392 ? -1.775 1.740 10.451 1.00 97.00 392 PHE A C 1
ATOM 3085 O O . PHE A 1 392 ? -0.936 2.097 11.279 1.00 97.00 392 PHE A O 1
ATOM 3092 N N . ARG A 1 393 ? -2.041 0.448 10.240 1.00 95.31 393 ARG A N 1
ATOM 3093 C CA . ARG A 1 393 ? -1.295 -0.664 10.847 1.00 95.31 393 ARG A CA 1
ATOM 3094 C C . ARG A 1 393 ? -0.904 -1.664 9.781 1.00 95.31 393 ARG A C 1
ATOM 3096 O O . ARG A 1 393 ? -1.603 -2.647 9.562 1.00 95.31 393 ARG A O 1
ATOM 3103 N N . ASN A 1 394 ? 0.204 -1.390 9.110 1.00 96.56 394 ASN A N 1
ATOM 3104 C CA . ASN A 1 394 ? 0.677 -2.245 8.032 1.00 96.56 394 ASN A CA 1
ATOM 3105 C C . ASN A 1 394 ? 1.155 -3.630 8.525 1.00 96.56 394 ASN A C 1
ATOM 3107 O O . ASN A 1 394 ? 1.579 -3.758 9.680 1.00 96.56 394 ASN A O 1
ATOM 3111 N N . PRO A 1 395 ? 1.124 -4.659 7.656 1.00 95.69 395 PRO A N 1
ATOM 3112 C CA . PRO A 1 395 ? 1.522 -6.020 8.012 1.00 95.69 395 PRO A CA 1
ATOM 3113 C C . PRO A 1 395 ? 2.959 -6.120 8.518 1.00 95.69 395 PRO A C 1
ATOM 3115 O O . PRO A 1 395 ? 3.856 -5.482 7.973 1.00 95.69 395 PRO A O 1
ATOM 3118 N N . ASN A 1 396 ? 3.199 -6.978 9.516 1.00 95.69 396 ASN A N 1
ATOM 3119 C CA . ASN A 1 396 ? 4.533 -7.272 10.059 1.00 95.69 396 ASN A CA 1
ATOM 3120 C C . ASN A 1 396 ? 5.366 -6.015 10.407 1.00 95.69 396 ASN A C 1
ATOM 3122 O O . ASN A 1 396 ? 6.601 -6.068 10.427 1.00 95.69 396 ASN A O 1
ATOM 3126 N N . ARG A 1 397 ? 4.706 -4.874 10.658 1.00 92.62 397 ARG A N 1
ATOM 3127 C CA . ARG A 1 397 ? 5.370 -3.612 10.984 1.00 92.62 397 ARG A CA 1
ATOM 3128 C C . ARG A 1 397 ? 6.196 -3.745 12.258 1.00 92.62 397 ARG A C 1
ATOM 3130 O O . ARG A 1 397 ? 5.806 -4.409 13.218 1.00 92.62 397 ARG A O 1
ATOM 3137 N N . ILE A 1 398 ? 7.330 -3.055 12.301 1.00 91.12 398 ILE A N 1
ATOM 3138 C CA . ILE A 1 398 ? 8.128 -2.962 13.526 1.00 91.12 398 ILE A CA 1
ATOM 3139 C C . ILE A 1 398 ? 7.506 -1.874 14.400 1.00 91.12 398 ILE A C 1
ATOM 3141 O O . ILE A 1 398 ? 7.586 -0.700 14.065 1.00 91.12 398 ILE A O 1
ATOM 3145 N N . GLU A 1 399 ? 6.906 -2.262 15.528 1.00 86.94 399 GLU A N 1
ATOM 3146 C CA . GLU A 1 399 ? 5.969 -1.426 16.296 1.00 86.94 399 GLU A CA 1
ATOM 3147 C C . GLU A 1 399 ? 6.431 -0.001 16.641 1.00 86.94 399 GLU A C 1
ATOM 3149 O O . GLU A 1 399 ? 5.605 0.910 16.703 1.00 86.94 399 GLU A O 1
ATOM 3154 N N . LYS A 1 400 ? 7.732 0.195 16.881 1.00 89.44 400 LYS A N 1
ATOM 3155 C CA . LYS A 1 400 ? 8.299 1.476 17.318 1.00 89.44 400 LYS A CA 1
ATOM 3156 C C . LYS A 1 400 ? 8.939 2.222 16.143 1.00 89.44 400 LYS A C 1
ATOM 3158 O O . LYS A 1 400 ? 10.079 1.884 15.802 1.00 89.44 400 LYS A O 1
ATOM 3163 N N . PRO A 1 401 ? 8.267 3.236 15.566 1.00 93.38 401 PRO A N 1
ATOM 3164 C CA . PRO A 1 401 ? 8.872 4.073 14.545 1.00 93.38 401 PRO A CA 1
ATOM 3165 C C . PRO A 1 401 ? 10.024 4.891 15.133 1.00 93.38 401 PRO A C 1
ATOM 3167 O O . PRO A 1 401 ? 10.061 5.223 16.321 1.00 93.38 401 PRO A O 1
ATOM 3170 N N . ILE A 1 402 ? 10.972 5.235 14.275 1.00 93.50 402 ILE A N 1
ATOM 3171 C CA . ILE A 1 402 ? 12.047 6.176 14.550 1.00 93.50 402 ILE A CA 1
ATOM 3172 C C . ILE A 1 402 ? 11.885 7.310 13.554 1.00 93.50 402 ILE A C 1
ATOM 3174 O O . ILE A 1 402 ? 12.179 7.156 12.371 1.00 93.50 402 ILE A O 1
ATOM 3178 N N . MET A 1 403 ? 11.408 8.441 14.063 1.00 90.25 403 MET A N 1
ATOM 3179 C CA . MET A 1 403 ? 11.241 9.671 13.304 1.00 90.25 403 MET A CA 1
ATOM 3180 C C . MET A 1 403 ? 12.339 10.645 13.710 1.00 90.25 403 MET A C 1
ATOM 3182 O O . MET A 1 403 ? 12.412 11.077 14.861 1.00 90.25 403 MET A O 1
ATOM 3186 N N . ILE A 1 404 ? 13.225 10.957 12.771 1.00 88.06 404 ILE A N 1
ATOM 3187 C CA . ILE A 1 404 ? 14.217 12.017 12.928 1.00 88.06 404 ILE A CA 1
ATOM 3188 C C . ILE A 1 404 ? 13.704 13.201 12.109 1.00 88.06 404 ILE A C 1
ATOM 3190 O O . ILE A 1 404 ? 13.607 13.078 10.886 1.00 88.06 404 ILE A O 1
ATOM 3194 N N . PRO A 1 405 ? 13.342 14.319 12.756 1.00 85.31 405 PRO A N 1
ATOM 3195 C CA . PRO A 1 405 ? 12.808 15.473 12.053 1.00 85.31 405 PRO A CA 1
ATOM 3196 C C . PRO A 1 405 ? 13.888 16.112 11.165 1.00 85.31 405 PRO A C 1
ATOM 3198 O O . PRO A 1 405 ? 15.065 16.094 11.548 1.00 85.31 405 PRO A O 1
ATOM 3201 N N . PRO A 1 406 ? 13.513 16.718 10.026 1.00 84.50 406 PRO A N 1
ATOM 3202 C CA . PRO A 1 406 ? 14.441 17.515 9.232 1.00 84.50 406 PRO A CA 1
ATOM 3203 C C . PRO A 1 406 ? 14.932 18.750 10.013 1.00 84.50 406 PRO A C 1
ATOM 3205 O O . PRO A 1 406 ? 14.430 19.086 11.099 1.00 84.50 406 PRO A O 1
ATOM 3208 N N . SER A 1 407 ? 15.949 19.435 9.480 1.00 84.19 407 SER A N 1
ATOM 3209 C CA . SER A 1 407 ? 16.449 20.660 10.103 1.00 84.19 407 SER A CA 1
ATOM 3210 C C . SER A 1 407 ? 15.377 21.757 10.132 1.00 84.19 407 SER A C 1
ATOM 3212 O O . SER A 1 407 ? 14.452 21.792 9.321 1.00 84.19 407 SER A O 1
ATOM 3214 N N . GLU A 1 408 ? 15.510 22.677 11.087 1.00 82.69 408 GLU A N 1
ATOM 3215 C CA . GLU A 1 408 ? 14.658 23.869 11.151 1.00 82.69 408 GLU A CA 1
ATOM 3216 C C . GLU A 1 408 ? 14.774 24.701 9.862 1.00 82.69 408 GLU A C 1
ATOM 3218 O O . GLU A 1 408 ? 13.783 25.226 9.360 1.00 82.69 408 GLU A O 1
ATOM 3223 N N . ASP A 1 409 ? 15.976 24.770 9.284 1.00 81.62 409 ASP A N 1
ATOM 3224 C CA . ASP A 1 409 ? 16.207 25.460 8.018 1.00 81.62 409 ASP A CA 1
ATOM 3225 C C . ASP A 1 409 ? 15.456 24.779 6.869 1.00 81.62 409 ASP A C 1
ATOM 3227 O O . ASP A 1 409 ? 14.831 25.479 6.075 1.00 81.62 409 ASP A O 1
ATOM 3231 N N . TYR A 1 410 ? 15.439 23.443 6.800 1.00 79.06 410 TYR A N 1
ATOM 3232 C CA . TYR A 1 410 ? 14.672 22.710 5.791 1.00 79.06 410 TYR A CA 1
ATOM 3233 C C . TYR A 1 410 ? 13.174 23.027 5.880 1.00 79.06 410 TYR A C 1
ATOM 3235 O O . TYR A 1 410 ? 12.564 23.355 4.865 1.00 79.06 410 TYR A O 1
ATOM 3243 N N . ILE A 1 411 ? 12.591 23.000 7.084 1.00 76.75 411 ILE A N 1
ATOM 3244 C CA . ILE A 1 411 ? 11.162 23.303 7.291 1.00 76.75 411 ILE A CA 1
ATOM 3245 C C . ILE A 1 411 ? 10.832 24.749 6.902 1.00 76.75 411 ILE A C 1
ATOM 3247 O O . ILE A 1 411 ? 9.779 25.004 6.326 1.00 76.75 411 ILE A O 1
ATOM 3251 N N . ASN A 1 412 ? 11.721 25.699 7.200 1.00 74.44 412 ASN A N 1
ATOM 3252 C CA . ASN A 1 412 ? 11.478 27.115 6.922 1.00 74.44 412 ASN A CA 1
ATOM 3253 C C . ASN A 1 412 ? 11.695 27.506 5.450 1.00 74.44 412 ASN A C 1
ATOM 3255 O O . ASN A 1 412 ? 11.123 28.501 5.004 1.00 74.44 412 ASN A O 1
ATOM 3259 N N . HIS A 1 413 ? 12.519 26.764 4.703 1.00 68.62 413 HIS A N 1
ATOM 3260 C CA . HIS A 1 413 ? 12.837 27.072 3.302 1.00 68.62 413 HIS A CA 1
ATOM 3261 C C . HIS A 1 413 ? 12.074 26.216 2.285 1.00 68.62 413 HIS A C 1
ATOM 3263 O O . HIS A 1 413 ? 11.938 26.647 1.140 1.00 68.62 413 HIS A O 1
ATOM 3269 N N . ASN A 1 414 ? 11.577 25.038 2.674 1.00 63.91 414 ASN A N 1
ATOM 3270 C CA . ASN A 1 414 ? 10.868 24.125 1.781 1.00 63.91 414 ASN A CA 1
ATOM 3271 C C . ASN A 1 414 ? 9.393 23.986 2.153 1.00 63.91 414 ASN A C 1
ATOM 3273 O O . ASN A 1 414 ? 8.998 24.090 3.314 1.00 63.91 414 ASN A O 1
ATOM 3277 N N . TYR A 1 415 ? 8.579 23.687 1.143 1.00 66.12 415 TYR A N 1
ATOM 3278 C CA . TYR A 1 415 ? 7.182 23.311 1.325 1.00 66.12 415 TYR A CA 1
ATOM 3279 C C . TYR A 1 415 ? 7.130 21.903 1.939 1.00 66.12 415 TYR A C 1
ATOM 3281 O O . TYR A 1 415 ? 7.120 20.894 1.244 1.00 66.12 415 TYR A O 1
ATOM 3289 N N . CYS A 1 416 ? 7.191 21.835 3.269 1.00 71.06 416 CYS A N 1
ATOM 3290 C CA . CYS A 1 416 ? 7.322 20.590 4.036 1.00 71.06 416 CYS A CA 1
ATOM 3291 C C . CYS A 1 416 ? 5.990 19.814 4.163 1.00 71.06 416 CYS A C 1
ATOM 3293 O O . CYS A 1 416 ? 5.884 18.872 4.942 1.00 71.06 416 CYS A O 1
ATOM 3295 N N . THR A 1 417 ? 4.948 20.219 3.435 1.00 75.50 417 THR A N 1
ATOM 3296 C CA . THR A 1 417 ? 3.672 19.495 3.354 1.00 75.50 417 THR A CA 1
ATOM 3297 C C . THR A 1 417 ? 3.744 18.347 2.356 1.00 75.50 417 THR A C 1
ATOM 3299 O O . THR A 1 417 ? 3.318 17.246 2.683 1.00 75.50 417 THR A O 1
ATOM 3302 N N . THR A 1 418 ? 4.333 18.592 1.183 1.00 77.44 418 THR A N 1
ATOM 3303 C CA . THR A 1 418 ? 4.407 17.633 0.068 1.00 77.44 418 THR A CA 1
ATOM 3304 C C . THR A 1 418 ? 5.742 17.720 -0.690 1.00 77.44 418 THR A C 1
ATOM 3306 O O . THR A 1 418 ? 5.747 17.836 -1.922 1.00 77.44 418 THR A O 1
ATOM 3309 N N . PRO A 1 419 ? 6.906 17.756 -0.012 1.00 78.38 419 PRO A N 1
ATOM 3310 C CA . PRO A 1 419 ? 8.159 17.978 -0.713 1.00 78.38 419 PRO A CA 1
ATOM 3311 C C . PRO A 1 419 ? 8.461 16.782 -1.618 1.00 78.38 419 PRO A C 1
ATOM 3313 O O . PRO A 1 419 ? 8.551 15.650 -1.148 1.00 78.38 419 PRO A O 1
ATOM 3316 N N . SER A 1 420 ? 8.679 17.036 -2.909 1.00 73.31 420 SER A N 1
ATOM 3317 C CA . SER A 1 420 ? 9.139 15.996 -3.836 1.00 73.31 420 SER A CA 1
ATOM 3318 C C . SER A 1 420 ? 10.512 15.440 -3.431 1.00 73.31 420 SER A C 1
ATOM 3320 O O . SER A 1 420 ? 10.825 14.287 -3.697 1.00 73.31 420 SER A O 1
ATOM 3322 N N . GLU A 1 421 ? 11.328 16.226 -2.721 1.00 79.69 421 GLU A N 1
ATOM 3323 C CA . GLU A 1 421 ? 12.653 15.821 -2.248 1.00 79.69 421 GLU A CA 1
ATOM 3324 C C . GLU A 1 421 ? 12.743 15.837 -0.720 1.00 79.69 421 GLU A C 1
ATOM 3326 O O . GLU A 1 421 ? 12.582 16.882 -0.086 1.00 79.69 421 GLU A O 1
ATOM 3331 N N . PHE A 1 422 ? 13.090 14.699 -0.115 1.00 81.88 422 PHE A N 1
ATOM 3332 C CA . PHE A 1 422 ? 13.206 14.560 1.341 1.00 81.88 422 PHE A CA 1
ATOM 3333 C C . PHE A 1 422 ? 14.427 13.719 1.716 1.00 81.88 422 PHE A C 1
ATOM 3335 O O . PHE A 1 422 ? 14.419 12.492 1.592 1.00 81.88 422 PHE A O 1
ATOM 3342 N N . LEU A 1 423 ? 15.498 14.399 2.145 1.00 74.56 423 LEU A N 1
ATOM 3343 C CA . LEU A 1 423 ? 16.793 13.783 2.472 1.00 74.56 423 LEU A CA 1
ATOM 3344 C C . LEU A 1 423 ? 17.303 14.075 3.890 1.00 74.56 423 LEU A C 1
ATOM 3346 O O . LEU A 1 423 ? 18.220 13.394 4.345 1.00 74.56 423 LEU A O 1
ATOM 3350 N N . GLU A 1 424 ? 16.761 15.087 4.574 1.00 76.81 424 GLU A N 1
ATOM 3351 C CA . GLU A 1 424 ? 17.242 15.494 5.905 1.00 76.81 424 GLU A CA 1
ATOM 3352 C C . GLU A 1 424 ? 16.493 14.831 7.064 1.00 76.81 424 GLU A C 1
ATOM 3354 O O . GLU A 1 424 ? 17.043 14.715 8.159 1.00 76.81 424 GLU A O 1
ATOM 3359 N N . GLY A 1 425 ? 15.248 14.405 6.841 1.00 81.31 425 GLY A N 1
ATOM 3360 C CA . GLY A 1 425 ? 14.485 13.642 7.820 1.00 81.31 425 GLY A CA 1
ATOM 3361 C C . GLY A 1 425 ? 14.598 12.137 7.596 1.00 81.31 425 GLY A C 1
ATOM 3362 O O . GLY A 1 425 ? 14.976 11.665 6.523 1.00 81.31 425 GLY A O 1
ATOM 3363 N N . HIS A 1 426 ? 14.245 11.370 8.624 1.00 85.38 426 HIS A N 1
ATOM 3364 C CA . HIS A 1 426 ? 14.177 9.914 8.549 1.00 85.38 426 HIS A CA 1
ATOM 3365 C C . HIS A 1 426 ? 12.888 9.410 9.175 1.00 85.38 426 HIS A C 1
ATOM 3367 O O . HIS A 1 426 ? 12.516 9.842 10.264 1.00 85.38 426 HIS A O 1
ATOM 3373 N N . TYR A 1 427 ? 12.272 8.437 8.517 1.00 93.62 427 TYR A N 1
ATOM 3374 C CA . TYR A 1 427 ? 11.182 7.647 9.061 1.00 93.62 427 TYR A CA 1
ATOM 3375 C C . TYR A 1 427 ? 11.536 6.173 8.864 1.00 93.62 427 TYR A C 1
ATOM 3377 O O . TYR A 1 427 ? 11.484 5.637 7.759 1.00 93.62 427 TYR A O 1
ATOM 3385 N N . ASP A 1 428 ? 12.021 5.555 9.936 1.00 94.62 428 ASP A N 1
ATOM 3386 C CA . ASP A 1 428 ? 12.453 4.161 9.981 1.00 94.62 428 ASP A CA 1
ATOM 3387 C C . ASP A 1 428 ? 11.511 3.341 10.862 1.00 94.62 428 ASP A C 1
ATOM 3389 O O . ASP A 1 428 ? 11.078 3.823 11.908 1.00 94.62 428 ASP A O 1
ATOM 3393 N N . TYR A 1 429 ? 11.265 2.079 10.496 1.00 95.56 429 TYR A N 1
ATOM 3394 C CA . TYR A 1 429 ? 10.326 1.196 11.204 1.00 95.56 429 TYR A CA 1
ATOM 3395 C C . TYR A 1 429 ? 8.895 1.765 11.240 1.00 95.56 429 TYR A C 1
ATOM 3397 O O . TYR A 1 429 ? 8.536 2.610 10.424 1.00 95.56 429 TYR A O 1
ATOM 3405 N N . GLY A 1 430 ? 8.033 1.259 12.123 1.00 95.00 430 GLY A N 1
ATOM 3406 C CA . GLY A 1 430 ? 6.600 1.535 12.055 1.00 95.00 430 GLY A CA 1
ATOM 3407 C C . GLY A 1 430 ? 6.034 1.097 10.706 1.00 95.00 430 GLY A C 1
ATOM 3408 O O . GLY A 1 430 ? 6.392 0.035 10.192 1.00 95.00 430 GLY A O 1
ATOM 3409 N N . ASN A 1 431 ? 5.195 1.938 10.111 1.00 96.88 431 ASN A N 1
ATOM 3410 C CA . ASN A 1 431 ? 4.634 1.719 8.777 1.00 96.88 431 ASN A CA 1
ATOM 3411 C C . ASN A 1 431 ? 5.593 2.079 7.621 1.00 96.88 431 ASN A C 1
ATOM 3413 O O . ASN A 1 431 ? 5.177 1.988 6.463 1.00 96.88 431 ASN A O 1
ATOM 3417 N N . ALA A 1 432 ? 6.844 2.477 7.899 1.00 97.00 432 ALA A N 1
ATOM 3418 C CA . ALA A 1 432 ? 7.775 2.964 6.880 1.00 97.00 432 ALA A CA 1
ATOM 3419 C C . ALA A 1 432 ? 8.251 1.881 5.906 1.00 97.00 432 ALA A C 1
ATOM 3421 O O . ALA A 1 432 ? 8.427 2.160 4.733 1.00 97.00 432 ALA A O 1
ATOM 3422 N N . TYR A 1 433 ? 8.521 0.662 6.361 1.00 97.69 433 TYR A N 1
ATOM 3423 C CA . TYR A 1 433 ? 8.911 -0.445 5.484 1.00 97.69 433 TYR A CA 1
ATOM 3424 C C . TYR A 1 433 ? 8.732 -1.773 6.200 1.00 97.69 433 TYR A C 1
ATOM 3426 O O . TYR A 1 433 ? 8.956 -1.889 7.406 1.00 97.69 433 TYR A O 1
ATOM 3434 N N . TYR A 1 434 ? 8.296 -2.768 5.442 1.00 98.38 434 TYR A N 1
ATOM 3435 C CA . TYR A 1 434 ? 7.903 -4.075 5.950 1.00 98.38 434 TYR A CA 1
ATOM 3436 C C . TYR A 1 434 ? 7.752 -5.053 4.778 1.00 98.38 434 TYR A C 1
ATOM 3438 O O . TYR A 1 434 ? 7.854 -4.684 3.607 1.00 98.38 434 TYR A O 1
ATOM 3446 N N . SER A 1 435 ? 7.536 -6.328 5.077 1.00 97.81 435 SER A N 1
ATOM 3447 C CA . SER A 1 435 ? 7.281 -7.359 4.070 1.00 97.81 435 SER A CA 1
ATOM 3448 C C . SER A 1 435 ? 6.095 -8.213 4.483 1.00 97.81 435 SER A C 1
ATOM 3450 O O . SER A 1 435 ? 5.870 -8.408 5.675 1.00 97.81 435 SER A O 1
ATOM 3452 N N . TYR A 1 436 ? 5.365 -8.746 3.511 1.00 95.19 436 TYR A N 1
ATOM 3453 C CA . TYR A 1 436 ? 4.175 -9.559 3.741 1.00 95.19 436 TYR A CA 1
ATOM 3454 C C . TYR A 1 436 ? 4.052 -10.671 2.700 1.00 95.19 436 TYR A C 1
ATOM 3456 O O . TYR A 1 436 ? 4.374 -10.474 1.523 1.00 95.19 436 TYR A O 1
ATOM 3464 N N . LYS A 1 437 ? 3.579 -11.844 3.127 1.00 95.38 437 LYS A N 1
ATOM 3465 C CA . LYS A 1 437 ? 3.455 -13.041 2.289 1.00 95.38 437 LYS A CA 1
ATOM 3466 C C . LYS A 1 437 ? 2.015 -13.535 2.257 1.00 95.38 437 LYS A C 1
ATOM 3468 O O . LYS A 1 437 ? 1.418 -13.804 3.296 1.00 95.38 437 LYS A O 1
ATOM 3473 N N . GLN A 1 438 ? 1.505 -13.768 1.052 1.00 93.44 438 GLN A N 1
ATOM 3474 C CA . GLN A 1 438 ? 0.192 -14.370 0.829 1.00 93.44 438 GLN A CA 1
ATOM 3475 C C . GLN A 1 438 ? 0.169 -15.172 -0.469 1.00 93.44 438 GLN A C 1
ATOM 3477 O O . GLN A 1 438 ? 0.747 -14.753 -1.473 1.00 93.44 438 GLN A O 1
ATOM 3482 N N . GLY A 1 439 ? -0.523 -16.313 -0.472 1.00 95.25 439 GLY A N 1
ATOM 3483 C CA . GLY A 1 439 ? -0.663 -17.130 -1.674 1.00 95.25 439 GLY A CA 1
ATOM 3484 C C . GLY A 1 439 ? 0.672 -17.452 -2.350 1.00 95.25 439 GLY A C 1
ATOM 3485 O O . GLY A 1 439 ? 1.545 -18.091 -1.772 1.00 95.25 439 GLY A O 1
ATOM 3486 N N . LEU A 1 440 ? 0.845 -16.995 -3.585 1.00 96.75 440 LEU A N 1
ATOM 3487 C CA . LEU A 1 440 ? 2.065 -17.170 -4.372 1.00 96.75 440 LEU A CA 1
ATOM 3488 C C . LEU A 1 440 ? 3.019 -15.963 -4.309 1.00 96.75 440 LEU A C 1
ATOM 3490 O O . LEU A 1 440 ? 4.059 -15.990 -4.972 1.00 96.75 440 LEU A O 1
ATOM 3494 N N . VAL A 1 441 ? 2.685 -14.916 -3.549 1.00 97.62 441 VAL A N 1
ATOM 3495 C CA . VAL A 1 441 ? 3.368 -13.615 -3.558 1.00 97.62 441 VAL A CA 1
ATOM 3496 C C . VAL A 1 441 ? 4.057 -13.328 -2.226 1.00 97.62 441 VAL A C 1
ATOM 3498 O O . VAL A 1 441 ? 3.454 -13.388 -1.156 1.00 97.62 441 VAL A O 1
ATOM 3501 N N . HIS A 1 442 ? 5.327 -12.946 -2.311 1.00 98.12 442 HIS A N 1
ATOM 3502 C CA . HIS A 1 442 ? 6.058 -12.242 -1.267 1.00 98.12 442 HIS A CA 1
ATOM 3503 C C . HIS A 1 442 ? 6.204 -10.784 -1.704 1.00 98.12 442 HIS A C 1
ATOM 3505 O O . HIS A 1 442 ? 6.836 -10.507 -2.724 1.00 98.12 442 HIS A O 1
ATOM 3511 N N . ALA A 1 443 ? 5.618 -9.859 -0.952 1.00 98.25 443 ALA A N 1
ATOM 3512 C CA . ALA A 1 443 ? 5.721 -8.428 -1.196 1.00 98.25 443 ALA A CA 1
ATOM 3513 C C . ALA A 1 443 ? 6.683 -7.771 -0.194 1.00 98.25 443 ALA A C 1
ATOM 3515 O O . ALA A 1 443 ? 6.605 -8.035 1.006 1.00 98.25 443 ALA A O 1
ATOM 3516 N N . ILE A 1 444 ? 7.581 -6.913 -0.677 1.00 98.69 444 ILE A N 1
ATOM 3517 C CA . ILE A 1 444 ? 8.469 -6.075 0.139 1.00 98.69 444 ILE A CA 1
ATOM 3518 C C . ILE A 1 444 ? 8.115 -4.614 -0.134 1.00 98.69 444 ILE A C 1
ATOM 3520 O O . ILE A 1 444 ? 8.228 -4.161 -1.271 1.00 98.69 444 ILE A O 1
ATOM 3524 N N . PHE A 1 445 ? 7.723 -3.882 0.902 1.00 98.69 445 PHE A N 1
ATOM 3525 C CA . PHE A 1 445 ? 7.371 -2.468 0.834 1.00 98.69 445 PHE A CA 1
ATOM 3526 C C . PHE A 1 445 ? 8.532 -1.624 1.363 1.00 98.69 445 PHE A C 1
ATOM 3528 O O . PHE A 1 445 ? 9.024 -1.862 2.468 1.00 98.69 445 PHE A O 1
ATOM 3535 N N . LEU A 1 446 ? 8.976 -0.656 0.563 1.00 98.12 446 LEU A N 1
ATOM 3536 C CA . LEU A 1 446 ? 10.098 0.233 0.846 1.00 98.12 446 LEU A CA 1
ATOM 3537 C C . LEU A 1 446 ? 9.653 1.693 0.737 1.00 98.12 446 LEU A C 1
ATOM 3539 O O . LEU A 1 446 ? 9.015 2.083 -0.235 1.00 98.12 446 LEU A O 1
ATOM 3543 N N . ASN A 1 447 ? 10.031 2.520 1.703 1.00 96.50 447 ASN A N 1
ATOM 3544 C CA . ASN A 1 447 ? 9.753 3.950 1.680 1.00 96.50 447 ASN A CA 1
ATOM 3545 C C . ASN A 1 447 ? 10.834 4.694 0.881 1.00 96.50 447 ASN A C 1
ATOM 3547 O O . ASN A 1 447 ? 12.017 4.661 1.233 1.00 96.50 447 ASN A O 1
ATOM 3551 N N . SER A 1 448 ? 10.406 5.386 -0.178 1.00 95.62 448 SER A N 1
ATOM 3552 C CA . SER A 1 448 ? 11.245 6.218 -1.056 1.00 95.62 448 SER A CA 1
ATOM 3553 C C . SER A 1 448 ? 11.829 7.464 -0.370 1.00 95.62 448 SER A C 1
ATOM 3555 O O . SER A 1 448 ? 12.799 8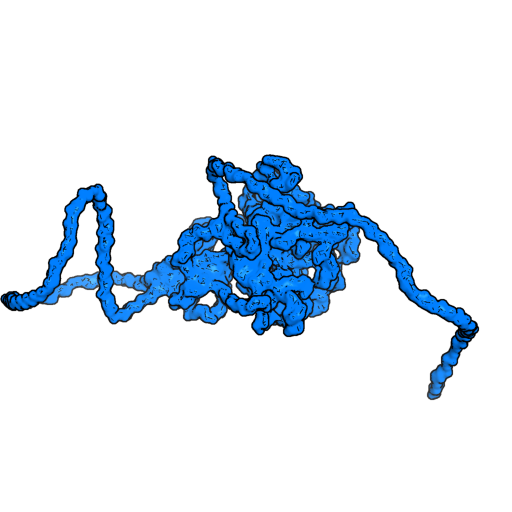.050 -0.856 1.00 95.62 448 SER A O 1
ATOM 3557 N N . TYR A 1 449 ? 11.262 7.859 0.768 1.00 93.50 449 TYR A N 1
ATOM 3558 C CA . TYR A 1 449 ? 11.610 9.045 1.556 1.00 93.50 449 TYR A CA 1
ATOM 3559 C C . TYR A 1 449 ? 12.335 8.691 2.858 1.00 93.50 449 TYR A C 1
ATOM 3561 O O . TYR A 1 449 ? 12.479 9.514 3.757 1.00 93.50 449 TYR A O 1
ATOM 3569 N N . THR A 1 450 ? 12.839 7.461 2.963 1.00 91.19 450 THR A N 1
ATOM 3570 C CA . THR A 1 450 ? 13.885 7.112 3.925 1.00 91.19 450 THR A CA 1
ATOM 3571 C C . THR A 1 450 ? 15.040 6.441 3.189 1.00 91.19 450 THR A C 1
ATOM 3573 O O . THR A 1 450 ? 14.849 5.726 2.206 1.00 91.19 450 THR A O 1
ATOM 3576 N N . SER A 1 451 ? 16.276 6.721 3.606 1.00 90.69 451 SER A N 1
ATOM 3577 C CA . SER A 1 451 ? 17.460 6.409 2.797 1.00 90.69 451 SER A CA 1
ATOM 3578 C C . SER A 1 451 ? 17.558 4.918 2.448 1.00 90.69 451 SER A C 1
ATOM 3580 O O . SER A 1 451 ? 17.503 4.058 3.328 1.00 90.69 451 SER A O 1
ATOM 3582 N N . LEU A 1 452 ? 17.778 4.611 1.168 1.00 92.12 452 LEU A N 1
ATOM 3583 C CA . LEU A 1 452 ? 18.077 3.267 0.645 1.00 92.12 452 LEU A CA 1
ATOM 3584 C C . LEU A 1 452 ? 19.553 3.086 0.260 1.00 92.12 452 LEU A C 1
ATOM 3586 O O . LEU A 1 452 ? 19.929 2.054 -0.297 1.00 92.12 452 LEU A O 1
ATOM 3590 N N . MET A 1 453 ? 20.397 4.073 0.568 1.00 91.62 453 MET A N 1
ATOM 3591 C CA . MET A 1 453 ? 21.835 3.979 0.332 1.00 91.62 453 MET A CA 1
AT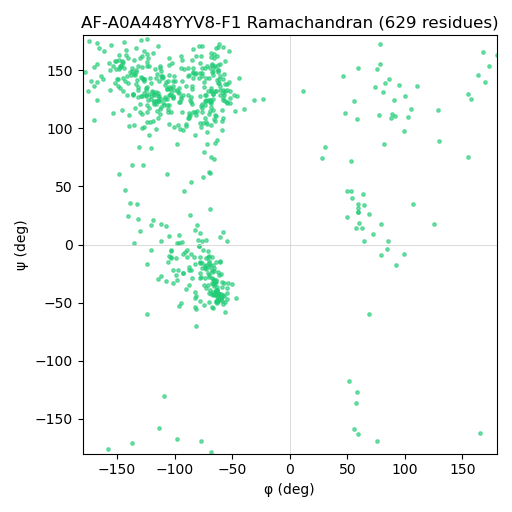OM 3592 C C . MET A 1 453 ? 22.474 2.883 1.188 1.00 91.62 453 MET A C 1
ATOM 3594 O O . MET A 1 453 ? 22.002 2.555 2.279 1.00 91.62 453 MET A O 1
ATOM 3598 N N . GLU A 1 454 ? 23.592 2.336 0.712 1.00 91.12 454 GLU A N 1
ATOM 3599 C CA . GLU A 1 454 ? 24.385 1.381 1.482 1.00 91.12 454 GLU A CA 1
ATOM 3600 C C . GLU A 1 454 ? 24.719 1.925 2.880 1.00 91.12 454 GLU A C 1
ATOM 3602 O O . GLU A 1 454 ? 25.125 3.073 3.051 1.00 91.12 454 GLU A O 1
ATOM 3607 N N . GLY A 1 455 ? 24.502 1.093 3.900 1.00 91.31 455 GLY A N 1
ATOM 3608 C CA . GLY A 1 455 ? 24.713 1.460 5.299 1.00 91.31 455 GLY A CA 1
ATOM 3609 C C . GLY A 1 455 ? 23.482 2.015 6.026 1.00 91.31 455 GLY A C 1
ATOM 3610 O O . GLY A 1 455 ? 23.483 1.977 7.264 1.00 91.31 455 GLY A O 1
ATOM 3611 N N . SER A 1 456 ? 22.439 2.459 5.310 1.00 93.69 456 SER A N 1
ATOM 3612 C CA . SER A 1 456 ? 21.185 2.926 5.920 1.00 93.69 456 SER A CA 1
ATOM 3613 C C . SER A 1 456 ? 20.433 1.794 6.636 1.00 93.69 456 SER A C 1
ATOM 3615 O O . SER A 1 456 ? 20.665 0.610 6.375 1.00 93.69 456 SER A O 1
ATOM 3617 N N . ARG A 1 457 ? 19.517 2.143 7.552 1.00 95.56 457 ARG A N 1
ATOM 3618 C CA . ARG A 1 457 ? 18.711 1.151 8.288 1.00 95.56 457 ARG A CA 1
ATOM 3619 C C . ARG A 1 457 ? 17.810 0.357 7.353 1.00 95.56 457 ARG A C 1
ATOM 3621 O O . ARG A 1 457 ? 17.874 -0.869 7.372 1.00 95.56 457 ARG A O 1
ATOM 3628 N N . GLN A 1 458 ? 17.058 1.042 6.491 1.00 95.62 458 GLN A N 1
ATOM 3629 C CA . GLN A 1 458 ? 16.199 0.387 5.508 1.00 95.62 458 GLN A CA 1
ATOM 3630 C C . GLN A 1 458 ? 17.001 -0.511 4.553 1.00 95.62 458 GLN A C 1
ATOM 3632 O O . GLN A 1 458 ? 16.595 -1.641 4.292 1.00 95.62 458 GLN A O 1
ATOM 3637 N N . ARG A 1 459 ? 18.169 -0.064 4.065 1.00 96.00 459 ARG A N 1
ATOM 3638 C CA . ARG A 1 459 ? 19.013 -0.875 3.174 1.00 96.00 459 ARG A CA 1
ATOM 3639 C C . ARG A 1 459 ? 19.545 -2.124 3.870 1.00 96.00 459 ARG A C 1
ATOM 3641 O O . ARG A 1 459 ? 19.508 -3.192 3.265 1.00 96.00 459 ARG A O 1
ATOM 3648 N N . LYS A 1 460 ? 19.998 -2.011 5.123 1.00 97.25 460 LYS A N 1
ATOM 3649 C CA . LYS A 1 460 ? 20.419 -3.164 5.939 1.00 97.25 460 LYS A CA 1
ATOM 3650 C C . LYS A 1 460 ? 19.263 -4.123 6.187 1.00 97.25 460 LYS A C 1
ATOM 3652 O O . LYS A 1 460 ? 19.404 -5.307 5.921 1.00 97.25 460 LYS A O 1
ATOM 3657 N N . TRP A 1 461 ? 18.102 -3.620 6.604 1.00 97.56 461 TRP A N 1
ATOM 3658 C CA . TRP A 1 461 ? 16.908 -4.445 6.791 1.00 97.56 461 TRP A CA 1
ATOM 3659 C C . TRP A 1 461 ? 16.519 -5.189 5.503 1.00 97.56 461 TRP A C 1
ATOM 3661 O O . TRP A 1 461 ? 16.277 -6.396 5.539 1.00 97.56 461 TRP A O 1
ATOM 3671 N N . LEU A 1 462 ? 16.549 -4.512 4.350 1.00 97.94 462 LEU A N 1
ATOM 3672 C CA . LEU A 1 462 ? 16.249 -5.119 3.055 1.00 97.94 462 LEU A CA 1
ATOM 3673 C C . LEU A 1 462 ? 17.182 -6.302 2.745 1.00 97.94 462 LEU A C 1
ATOM 3675 O O . LEU A 1 462 ? 16.702 -7.379 2.393 1.00 97.94 462 LEU A O 1
ATOM 3679 N N . VAL A 1 463 ? 18.501 -6.112 2.865 1.00 97.75 463 VAL A N 1
ATOM 3680 C CA . VAL A 1 463 ? 19.496 -7.119 2.445 1.00 97.75 463 VAL A CA 1
ATOM 3681 C C . VAL A 1 463 ? 19.780 -8.187 3.502 1.00 97.75 463 VAL A C 1
ATOM 3683 O O . VAL A 1 463 ? 20.112 -9.312 3.144 1.00 97.75 463 VAL A O 1
ATOM 3686 N N . GLU A 1 464 ? 19.639 -7.865 4.788 1.00 97.38 464 GLU A N 1
ATOM 3687 C CA . GLU A 1 464 ? 19.951 -8.773 5.900 1.00 97.38 464 GLU A CA 1
ATOM 3688 C C . GLU A 1 464 ? 18.708 -9.502 6.432 1.00 97.38 464 GLU A C 1
ATOM 3690 O O . GLU A 1 464 ? 18.845 -10.555 7.048 1.00 97.38 464 GLU A O 1
ATOM 3695 N N . THR A 1 465 ? 17.498 -8.970 6.214 1.00 96.69 465 THR A N 1
ATOM 3696 C CA . THR A 1 465 ? 16.248 -9.532 6.766 1.00 96.69 465 THR A CA 1
ATOM 3697 C C . THR A 1 465 ? 15.211 -9.841 5.689 1.00 96.69 465 THR A C 1
ATOM 3699 O O . THR A 1 465 ? 14.824 -10.999 5.535 1.00 96.69 465 THR A O 1
ATOM 3702 N N . ALA A 1 466 ? 14.765 -8.841 4.922 1.00 97.69 466 ALA A N 1
ATOM 3703 C CA . ALA A 1 466 ? 13.617 -9.006 4.028 1.00 97.69 466 ALA A CA 1
ATOM 3704 C C . ALA A 1 466 ? 13.909 -9.982 2.877 1.00 97.69 466 ALA A C 1
ATOM 3706 O O . ALA A 1 466 ? 13.215 -10.989 2.730 1.00 97.69 466 ALA A O 1
ATOM 3707 N N . LEU A 1 467 ? 14.974 -9.741 2.103 1.00 98.00 467 LEU A N 1
ATOM 3708 C CA . LEU A 1 467 ? 15.340 -10.579 0.955 1.00 98.00 467 LEU A CA 1
ATOM 3709 C C . LEU A 1 467 ? 15.761 -12.009 1.347 1.00 98.00 467 LEU A C 1
ATOM 3711 O O . LEU A 1 467 ? 15.291 -12.944 0.696 1.00 98.00 467 LEU A O 1
ATOM 3715 N N . PRO A 1 468 ? 16.558 -12.237 2.414 1.00 97.38 468 PRO A N 1
ATOM 3716 C CA . PRO A 1 468 ? 16.860 -13.594 2.878 1.00 97.38 468 PRO A CA 1
ATOM 3717 C C . PRO A 1 468 ? 15.635 -14.392 3.345 1.00 97.38 468 PRO A C 1
ATOM 3719 O O . PRO A 1 468 ? 15.668 -15.619 3.329 1.00 97.38 468 PRO A O 1
ATOM 3722 N N . SER A 1 469 ? 14.547 -13.724 3.747 1.00 95.81 469 SER A N 1
ATOM 3723 C CA . SER A 1 469 ? 13.313 -14.390 4.194 1.00 95.81 469 SER A CA 1
ATOM 3724 C C . SER A 1 469 ? 12.420 -14.902 3.049 1.00 95.81 469 SER A C 1
ATOM 3726 O O . SER A 1 469 ? 11.346 -15.472 3.299 1.00 95.81 469 SER A O 1
ATOM 3728 N N . VAL A 1 470 ? 12.818 -14.673 1.792 1.00 96.12 470 VAL A N 1
ATOM 3729 C CA . VAL A 1 470 ? 12.071 -15.089 0.602 1.00 96.12 470 VAL A CA 1
ATOM 3730 C C . VAL A 1 470 ? 12.280 -16.579 0.335 1.00 96.12 470 VAL A C 1
ATOM 3732 O O . VAL A 1 470 ? 13.296 -16.994 -0.218 1.00 96.12 470 VAL A O 1
ATOM 3735 N N . ASP A 1 471 ? 11.267 -17.382 0.656 1.00 94.56 471 ASP A N 1
ATOM 3736 C CA . ASP A 1 471 ? 11.200 -18.789 0.265 1.00 94.56 471 ASP A CA 1
ATOM 3737 C C . ASP A 1 471 ? 10.385 -18.956 -1.027 1.00 94.56 471 ASP A C 1
ATOM 3739 O O . ASP A 1 471 ? 9.155 -19.018 -1.021 1.00 94.56 471 ASP A O 1
ATOM 3743 N N . ARG A 1 472 ? 11.093 -19.078 -2.155 1.00 94.69 472 ARG A N 1
ATOM 3744 C CA . ARG A 1 472 ? 10.498 -19.252 -3.492 1.00 94.69 472 ARG A CA 1
ATOM 3745 C C . ARG A 1 472 ? 9.777 -20.590 -3.686 1.00 94.69 472 ARG A C 1
ATOM 3747 O O . ARG A 1 472 ? 9.123 -20.777 -4.716 1.00 94.69 472 ARG A O 1
ATOM 3754 N N . SER A 1 473 ? 9.919 -21.541 -2.759 1.00 92.94 473 SER A N 1
ATOM 3755 C CA . SER A 1 473 ? 9.142 -22.783 -2.779 1.00 92.94 473 SER A CA 1
ATOM 3756 C C . SER A 1 473 ? 7.706 -22.572 -2.289 1.00 92.94 473 SER A C 1
ATOM 3758 O O . SER A 1 473 ? 6.808 -23.260 -2.775 1.00 92.94 473 SER A O 1
ATOM 3760 N N . LEU A 1 474 ? 7.489 -21.579 -1.418 1.00 92.88 474 LEU A N 1
ATOM 3761 C CA . LEU A 1 474 ? 6.180 -21.177 -0.896 1.00 92.88 474 LEU A CA 1
ATOM 3762 C C . LEU A 1 474 ? 5.589 -20.008 -1.691 1.00 92.88 474 LEU A C 1
ATOM 3764 O O . LEU A 1 474 ? 4.469 -20.096 -2.193 1.00 92.88 474 LEU A O 1
ATOM 3768 N N . THR A 1 475 ? 6.363 -18.931 -1.846 1.00 95.94 475 THR A N 1
ATOM 3769 C CA . THR A 1 475 ? 5.969 -17.691 -2.526 1.00 95.94 475 THR A CA 1
ATOM 3770 C C . THR A 1 475 ? 6.900 -17.419 -3.712 1.00 95.94 475 THR A C 1
ATOM 3772 O O . THR A 1 475 ? 7.893 -16.695 -3.612 1.00 95.94 475 THR A O 1
ATOM 3775 N N . PRO A 1 476 ? 6.633 -18.043 -4.871 1.00 97.00 476 PRO A N 1
ATOM 3776 C CA . PRO A 1 476 ? 7.520 -17.971 -6.026 1.00 97.00 476 PRO A CA 1
ATOM 3777 C C . PRO A 1 476 ? 7.603 -16.573 -6.650 1.00 97.00 476 PRO A C 1
ATOM 3779 O O . PRO A 1 476 ? 8.611 -16.284 -7.295 1.00 97.00 476 PRO A O 1
ATOM 3782 N N . TRP A 1 477 ? 6.603 -15.706 -6.472 1.00 97.88 477 TRP A N 1
ATOM 3783 C CA . TRP A 1 477 ? 6.611 -14.335 -6.989 1.00 97.88 477 TRP A CA 1
ATOM 3784 C C . TRP A 1 477 ? 7.107 -13.356 -5.928 1.00 97.88 477 TRP A C 1
ATOM 3786 O O . TRP A 1 477 ? 6.514 -13.251 -4.859 1.00 97.88 477 TRP A O 1
ATOM 3796 N N . LEU A 1 478 ? 8.168 -12.613 -6.241 1.00 98.25 478 LEU A N 1
ATOM 3797 C CA . LEU A 1 478 ? 8.690 -11.535 -5.402 1.00 98.25 478 LEU A CA 1
ATOM 3798 C C . LEU A 1 478 ? 8.350 -10.191 -6.032 1.00 98.25 478 LEU A C 1
ATOM 3800 O O . LEU A 1 478 ? 8.779 -9.899 -7.153 1.00 98.25 478 LEU A O 1
ATOM 3804 N N . VAL A 1 479 ? 7.603 -9.390 -5.286 1.00 98.50 479 VAL A N 1
ATOM 3805 C CA . VAL A 1 479 ? 7.148 -8.058 -5.672 1.00 98.50 479 VAL A CA 1
ATOM 3806 C C . VAL A 1 479 ? 7.769 -7.047 -4.717 1.00 98.50 479 VAL A C 1
ATOM 3808 O O . VAL A 1 479 ? 7.720 -7.228 -3.504 1.00 98.50 479 VAL A O 1
ATOM 3811 N N . VAL A 1 480 ? 8.361 -5.987 -5.252 1.00 98.62 480 VAL A N 1
ATOM 3812 C CA . VAL A 1 480 ? 8.832 -4.844 -4.462 1.00 98.62 480 VAL A CA 1
ATOM 3813 C C . VAL A 1 480 ? 7.910 -3.663 -4.731 1.00 98.62 480 VAL A C 1
ATOM 3815 O O . VAL A 1 480 ? 7.545 -3.435 -5.879 1.00 98.62 480 VAL A O 1
ATOM 3818 N N . VAL A 1 481 ? 7.535 -2.921 -3.696 1.00 98.69 481 VAL A N 1
ATOM 3819 C CA . VAL A 1 481 ? 6.677 -1.734 -3.782 1.00 98.69 481 VAL A CA 1
ATOM 3820 C C . VAL A 1 481 ? 7.404 -0.560 -3.143 1.00 98.69 481 VAL A C 1
ATOM 3822 O O . VAL A 1 481 ? 7.867 -0.671 -2.012 1.00 98.69 481 VAL A O 1
ATOM 3825 N N . PHE A 1 482 ? 7.500 0.558 -3.848 1.00 97.56 482 PHE A N 1
ATOM 3826 C CA . PHE A 1 482 ? 7.923 1.848 -3.299 1.00 97.56 482 PHE A CA 1
ATOM 3827 C C . PHE A 1 482 ? 7.265 2.964 -4.093 1.00 97.56 482 PHE A C 1
ATOM 3829 O O . PHE A 1 482 ? 6.870 2.749 -5.229 1.00 97.56 482 PHE A O 1
ATOM 3836 N N . HIS A 1 483 ? 7.140 4.153 -3.523 1.00 98.06 483 HIS A N 1
ATOM 3837 C CA . HIS A 1 483 ? 6.338 5.199 -4.146 1.00 98.06 483 HIS A CA 1
ATOM 3838 C C . HIS A 1 483 ? 6.968 5.765 -5.436 1.00 98.06 483 HIS A C 1
ATOM 3840 O O . HIS A 1 483 ? 6.320 5.766 -6.478 1.00 98.06 483 HIS A O 1
ATOM 3846 N N . THR A 1 484 ? 8.250 6.149 -5.421 1.00 96.19 484 THR A N 1
ATOM 3847 C CA . THR A 1 484 ? 8.889 6.857 -6.551 1.00 96.19 484 THR A CA 1
ATOM 3848 C C . THR A 1 484 ? 9.476 5.923 -7.630 1.00 96.19 484 THR A C 1
ATOM 3850 O O . THR A 1 484 ? 10.342 5.100 -7.326 1.00 96.19 484 THR A O 1
ATOM 3853 N N . PRO A 1 485 ? 9.098 6.038 -8.919 1.00 96.00 485 PRO A N 1
ATOM 3854 C CA . PRO A 1 485 ? 9.584 5.157 -9.981 1.00 96.00 485 PRO A CA 1
ATOM 3855 C C . PRO A 1 485 ? 11.076 5.361 -10.291 1.00 96.00 485 PRO A C 1
ATOM 3857 O O . PRO A 1 485 ? 11.539 6.474 -10.526 1.00 96.00 485 PRO A O 1
ATOM 3860 N N . LEU A 1 486 ? 11.843 4.267 -10.423 1.00 95.50 486 LEU A N 1
ATOM 3861 C CA . LEU A 1 486 ? 13.250 4.335 -10.882 1.00 95.50 486 LEU A CA 1
ATOM 3862 C C . LEU A 1 486 ? 13.384 4.648 -12.384 1.00 95.50 486 LEU A C 1
ATOM 3864 O O . LEU A 1 486 ? 14.468 4.991 -12.877 1.00 95.50 486 LEU A O 1
ATOM 3868 N N . TYR A 1 487 ? 12.304 4.465 -13.140 1.00 95.38 487 TYR A N 1
ATOM 3869 C CA . TYR A 1 487 ? 12.241 4.711 -14.573 1.00 95.38 487 TYR A CA 1
ATOM 3870 C C . TYR A 1 487 ? 10.968 5.482 -14.889 1.00 95.38 487 TYR A C 1
ATOM 3872 O O . TYR A 1 487 ? 9.872 4.961 -14.710 1.00 95.38 487 TYR A O 1
ATOM 3880 N N . THR A 1 488 ? 11.134 6.692 -15.412 1.00 94.81 488 THR A N 1
ATOM 3881 C CA . THR A 1 488 ? 10.030 7.562 -15.812 1.00 94.81 488 THR A CA 1
ATOM 3882 C C . THR A 1 488 ? 10.219 8.045 -17.246 1.00 94.81 488 THR A C 1
ATOM 3884 O O . THR A 1 488 ? 11.343 8.139 -17.751 1.00 94.81 488 THR A O 1
ATOM 3887 N N . THR A 1 489 ? 9.102 8.336 -17.910 1.00 95.31 489 THR A N 1
ATOM 3888 C CA . THR A 1 489 ? 9.071 9.100 -19.167 1.00 95.31 489 THR A CA 1
ATOM 3889 C C . THR A 1 489 ? 8.230 10.367 -19.047 1.00 95.31 489 THR A C 1
ATOM 3891 O O . THR A 1 489 ? 7.823 10.940 -20.061 1.00 95.31 489 THR A O 1
ATOM 3894 N N . PHE A 1 490 ? 7.944 10.781 -17.814 1.00 95.12 490 PHE A N 1
ATOM 3895 C CA . PHE A 1 490 ? 7.071 11.895 -17.489 1.00 95.12 490 PHE A CA 1
ATOM 3896 C C . PHE A 1 490 ? 7.874 13.060 -16.918 1.00 95.12 490 PHE A C 1
ATOM 3898 O O . PHE A 1 490 ? 8.903 12.878 -16.276 1.00 95.12 490 PHE A O 1
ATOM 3905 N N . LEU A 1 491 ? 7.443 14.274 -17.248 1.00 90.69 491 LEU A N 1
ATOM 3906 C CA . LEU A 1 491 ? 8.186 15.501 -17.002 1.00 90.69 491 LEU A CA 1
ATOM 3907 C C . LEU A 1 491 ? 8.154 15.907 -15.526 1.00 90.69 491 LEU A C 1
ATOM 3909 O O . LEU A 1 491 ? 9.148 16.434 -15.038 1.00 90.69 491 LEU A O 1
ATOM 3913 N N . ASN A 1 492 ? 7.033 15.653 -14.844 1.00 85.81 492 ASN A N 1
ATOM 3914 C CA . ASN A 1 492 ? 6.760 16.089 -13.473 1.00 85.81 492 ASN A CA 1
ATOM 3915 C C . ASN A 1 492 ? 7.856 15.654 -12.485 1.00 85.81 492 ASN A C 1
ATOM 3917 O O . ASN A 1 492 ? 8.303 16.473 -11.689 1.00 85.81 492 ASN A O 1
ATOM 3921 N N . HIS A 1 493 ? 8.343 14.417 -12.619 1.00 87.62 493 HIS A N 1
ATOM 3922 C CA . HIS A 1 493 ? 9.325 13.809 -11.710 1.00 87.62 493 HIS A CA 1
ATOM 3923 C C . HIS A 1 493 ? 10.631 13.424 -12.424 1.00 87.62 493 HIS A C 1
ATOM 3925 O O . HIS A 1 493 ? 11.407 12.577 -11.969 1.00 87.62 493 HIS A O 1
ATOM 3931 N N . PHE A 1 494 ? 10.906 14.038 -13.581 1.00 87.62 494 PHE A N 1
ATOM 3932 C CA . PHE A 1 494 ? 12.130 13.765 -14.327 1.00 87.62 494 PHE A CA 1
ATOM 3933 C C . PHE A 1 494 ? 13.368 14.277 -13.576 1.00 87.62 494 PHE A C 1
ATOM 3935 O O . PHE A 1 494 ? 13.494 15.471 -13.317 1.00 87.62 494 PHE A O 1
ATOM 3942 N N . ASN A 1 495 ? 14.322 13.377 -13.305 1.00 87.00 495 ASN A N 1
ATOM 3943 C CA . ASN A 1 495 ? 15.546 13.640 -12.531 1.00 87.00 495 ASN A CA 1
ATOM 3944 C C . ASN A 1 495 ? 15.299 14.137 -11.097 1.00 87.00 495 ASN A C 1
ATOM 3946 O O . ASN A 1 495 ? 16.146 14.833 -10.538 1.00 87.00 495 ASN A O 1
ATOM 3950 N N . GLU A 1 496 ? 14.174 13.760 -10.490 1.00 90.75 496 GLU A N 1
ATOM 3951 C CA . GLU A 1 496 ? 13.943 14.019 -9.072 1.00 90.75 496 GLU A CA 1
ATOM 3952 C C . GLU A 1 496 ? 14.997 13.309 -8.208 1.00 90.75 496 GLU A C 1
ATOM 3954 O O . GLU A 1 496 ? 15.455 12.197 -8.517 1.00 90.75 496 GLU A O 1
ATOM 3959 N N . LEU A 1 497 ? 15.419 13.969 -7.130 1.00 89.38 497 LEU A N 1
ATOM 3960 C CA . LEU A 1 497 ? 16.579 13.555 -6.353 1.00 89.38 497 LEU A CA 1
ATOM 3961 C C . LEU A 1 497 ? 16.402 12.182 -5.687 1.00 89.38 497 LEU A C 1
ATOM 3963 O O . LEU A 1 497 ? 17.274 11.325 -5.843 1.00 89.38 497 LEU A O 1
ATOM 3967 N N . ASN A 1 498 ? 15.282 11.941 -4.996 1.00 91.00 498 ASN A N 1
ATOM 3968 C CA . ASN A 1 498 ? 15.000 10.676 -4.303 1.00 91.00 498 ASN A CA 1
ATOM 3969 C C . ASN A 1 498 ? 15.063 9.446 -5.242 1.00 91.00 498 ASN A C 1
ATOM 3971 O O . ASN A 1 498 ? 15.901 8.567 -4.995 1.00 91.00 498 ASN A O 1
ATOM 3975 N N . PRO A 1 499 ? 14.281 9.359 -6.343 1.00 92.69 499 PRO A N 1
ATOM 3976 C CA . PRO A 1 499 ? 14.364 8.221 -7.264 1.00 92.69 499 PRO A CA 1
ATOM 3977 C C . PRO A 1 499 ? 15.725 8.116 -7.968 1.00 92.69 499 PRO A C 1
ATOM 3979 O O . PRO A 1 499 ? 16.201 7.004 -8.210 1.00 92.69 499 PRO A O 1
ATOM 3982 N N . THR A 1 500 ? 16.399 9.238 -8.249 1.00 92.38 500 THR A N 1
ATOM 3983 C CA . THR A 1 500 ? 17.751 9.230 -8.838 1.00 92.38 500 THR A CA 1
ATOM 3984 C C . THR A 1 500 ? 18.767 8.598 -7.885 1.00 92.38 500 THR A C 1
ATOM 3986 O O . THR A 1 500 ? 19.491 7.680 -8.271 1.00 92.38 500 THR A O 1
ATOM 3989 N N . VAL A 1 501 ? 18.790 9.016 -6.616 1.00 91.88 501 VAL A N 1
ATOM 3990 C CA . VAL A 1 501 ? 19.679 8.439 -5.595 1.00 91.88 501 VAL A CA 1
ATOM 3991 C C . VAL A 1 501 ? 19.374 6.957 -5.382 1.00 91.88 501 VAL A C 1
ATOM 3993 O O . VAL A 1 501 ? 20.298 6.145 -5.322 1.00 91.88 501 VAL A O 1
ATOM 3996 N N . MET A 1 502 ? 18.096 6.570 -5.329 1.00 93.12 502 MET A N 1
ATOM 3997 C CA . MET A 1 502 ? 17.697 5.161 -5.235 1.00 93.12 502 MET A CA 1
ATOM 3998 C C . MET A 1 502 ? 18.214 4.345 -6.426 1.00 93.12 502 MET A C 1
ATOM 4000 O O . MET A 1 502 ? 18.788 3.270 -6.233 1.00 93.12 502 MET A O 1
ATOM 4004 N N . LYS A 1 503 ? 18.076 4.860 -7.651 1.00 92.81 503 LYS A N 1
ATOM 4005 C CA . LYS A 1 503 ? 18.523 4.189 -8.879 1.00 92.81 503 LYS A CA 1
ATOM 4006 C C . LYS A 1 503 ? 20.038 3.975 -8.935 1.00 92.81 503 LYS A C 1
ATOM 4008 O O . LYS A 1 503 ? 20.479 2.929 -9.423 1.00 92.81 503 LYS A O 1
ATOM 4013 N N . GLU A 1 504 ? 20.811 4.933 -8.427 1.00 91.44 504 GLU A N 1
ATOM 4014 C CA . GLU A 1 504 ? 22.282 4.909 -8.409 1.00 91.44 504 GLU A CA 1
ATOM 4015 C C . GLU A 1 504 ? 22.877 4.238 -7.153 1.00 91.44 504 GLU A C 1
ATOM 4017 O O . GLU A 1 504 ? 24.083 4.022 -7.070 1.00 91.44 504 GLU A O 1
ATOM 4022 N N . SER A 1 505 ? 22.049 3.843 -6.180 1.00 92.75 505 SER A N 1
ATOM 4023 C CA . SER A 1 505 ? 22.487 3.232 -4.908 1.00 92.75 505 SER A CA 1
ATOM 4024 C C . SER A 1 505 ? 22.924 1.759 -4.994 1.00 92.75 505 SER A C 1
ATOM 4026 O O . SER A 1 505 ? 23.194 1.124 -3.971 1.00 92.75 505 SER A O 1
ATOM 4028 N N . GLY A 1 506 ? 22.940 1.170 -6.190 1.00 94.25 506 GLY A N 1
ATOM 4029 C CA . GLY A 1 506 ? 23.138 -0.271 -6.362 1.00 94.25 506 GLY A CA 1
ATOM 4030 C C . GLY A 1 506 ? 21.872 -1.103 -6.087 1.00 94.25 506 GLY A C 1
ATOM 4031 O O . GLY A 1 506 ? 21.937 -2.294 -5.758 1.00 94.25 506 GLY A O 1
ATOM 4032 N N . LEU A 1 507 ? 20.691 -0.472 -6.085 1.00 95.06 507 LEU A N 1
ATOM 4033 C CA . LEU A 1 507 ? 19.420 -1.141 -5.793 1.00 95.06 507 LEU A CA 1
ATOM 4034 C C . LEU A 1 507 ? 18.990 -2.082 -6.926 1.00 95.06 507 LEU A C 1
ATOM 4036 O O . LEU A 1 507 ? 18.469 -3.164 -6.655 1.00 95.06 507 LEU A O 1
ATOM 4040 N N . ARG A 1 508 ? 19.276 -1.715 -8.181 1.00 95.50 508 ARG A N 1
ATOM 4041 C CA . ARG A 1 508 ? 18.944 -2.521 -9.365 1.00 95.50 508 ARG A CA 1
ATOM 4042 C C . ARG A 1 508 ? 19.699 -3.851 -9.372 1.00 95.50 508 ARG A C 1
ATOM 4044 O O . ARG A 1 508 ? 19.114 -4.890 -9.658 1.00 95.50 508 ARG A O 1
ATOM 4051 N N . GLU A 1 509 ? 20.966 -3.838 -8.976 1.00 95.75 509 GLU A N 1
ATOM 4052 C CA . GLU A 1 509 ? 21.809 -5.020 -8.803 1.00 95.75 509 GLU A CA 1
ATOM 4053 C C . GLU A 1 509 ? 21.261 -5.923 -7.700 1.00 95.75 509 GLU A C 1
ATOM 4055 O O . GLU A 1 509 ? 21.205 -7.139 -7.862 1.00 95.75 509 GLU A O 1
ATOM 4060 N N . VAL A 1 510 ? 20.797 -5.342 -6.590 1.00 96.12 510 VAL A N 1
ATOM 4061 C CA . VAL A 1 510 ? 20.164 -6.118 -5.516 1.00 96.12 510 VAL A CA 1
ATOM 4062 C C . VAL A 1 510 ? 18.882 -6.790 -5.997 1.00 96.12 510 VAL A C 1
ATOM 4064 O O . VAL A 1 510 ? 18.702 -7.979 -5.729 1.00 96.12 510 VAL A O 1
ATOM 4067 N N . PHE A 1 511 ? 18.028 -6.081 -6.739 1.00 95.88 511 PHE A N 1
ATOM 4068 C CA . PHE A 1 511 ? 16.803 -6.653 -7.303 1.00 95.88 511 PHE A CA 1
ATOM 4069 C C . PHE A 1 511 ? 17.092 -7.766 -8.310 1.00 95.88 511 PHE A C 1
ATOM 4071 O O . PHE A 1 511 ? 16.462 -8.822 -8.253 1.00 95.88 511 PHE A O 1
ATOM 4078 N N . GLN A 1 512 ? 18.087 -7.568 -9.172 1.00 94.44 512 GLN A N 1
ATOM 4079 C CA . GLN A 1 512 ? 18.545 -8.570 -10.128 1.00 94.44 512 GLN A CA 1
ATOM 4080 C C . GLN A 1 512 ? 19.088 -9.826 -9.431 1.00 94.44 512 GLN A C 1
ATOM 4082 O O . GLN A 1 512 ? 18.684 -10.941 -9.759 1.00 94.44 512 GLN A O 1
ATOM 4087 N N . ASN A 1 513 ? 19.966 -9.662 -8.437 1.00 94.25 513 ASN A N 1
ATOM 4088 C CA . ASN A 1 513 ? 20.600 -10.776 -7.724 1.00 94.25 513 ASN A CA 1
ATOM 4089 C C . ASN A 1 513 ? 19.592 -11.631 -6.945 1.00 94.25 513 ASN A C 1
ATOM 4091 O O . ASN A 1 513 ? 19.783 -12.837 -6.811 1.00 94.25 513 ASN A O 1
ATOM 4095 N N . HIS A 1 514 ? 18.505 -11.023 -6.466 1.00 95.62 514 HIS A N 1
ATOM 4096 C CA . HIS A 1 514 ? 17.426 -11.725 -5.764 1.00 95.62 514 HIS A CA 1
ATOM 4097 C C . HIS A 1 514 ? 16.254 -12.100 -6.678 1.00 95.62 514 HIS A C 1
ATOM 4099 O O . HIS A 1 514 ? 15.225 -12.583 -6.195 1.00 95.62 514 HIS A O 1
ATOM 4105 N N . LYS A 1 515 ? 16.412 -11.906 -7.994 1.00 95.19 515 LYS A N 1
ATOM 4106 C CA . LYS A 1 515 ? 15.436 -12.245 -9.034 1.00 95.19 515 LYS A CA 1
ATOM 4107 C C . LYS A 1 515 ? 14.044 -11.649 -8.768 1.00 95.19 515 LYS A C 1
ATOM 4109 O O . LYS A 1 515 ? 13.033 -12.353 -8.814 1.00 95.19 515 LYS A O 1
ATOM 4114 N N . VAL A 1 516 ? 13.979 -10.369 -8.393 1.00 97.19 516 VAL A N 1
ATOM 4115 C CA . VAL A 1 516 ? 12.710 -9.646 -8.178 1.00 97.19 516 VAL A CA 1
ATOM 4116 C C . VAL A 1 516 ? 11.880 -9.675 -9.462 1.00 97.19 516 VAL A C 1
ATOM 4118 O O . VAL A 1 516 ? 12.363 -9.289 -10.523 1.00 97.19 516 VAL A O 1
ATOM 4121 N N . ASN A 1 517 ? 10.630 -10.130 -9.391 1.00 96.56 517 ASN A N 1
ATOM 4122 C CA . ASN A 1 517 ? 9.792 -10.263 -10.582 1.00 96.56 517 ASN A CA 1
ATOM 4123 C C . ASN A 1 517 ? 9.229 -8.911 -11.018 1.00 96.56 517 ASN A C 1
ATOM 4125 O O . ASN A 1 517 ? 9.314 -8.549 -12.191 1.00 96.56 517 ASN A O 1
ATOM 4129 N N . LEU A 1 518 ? 8.664 -8.180 -10.057 1.00 97.06 518 LEU A N 1
ATOM 4130 C CA . LEU A 1 518 ? 7.965 -6.924 -10.282 1.00 97.06 518 LEU A CA 1
ATOM 4131 C C . LEU A 1 518 ? 8.423 -5.870 -9.290 1.00 97.06 518 LEU A C 1
ATOM 4133 O O . LEU A 1 518 ? 8.614 -6.158 -8.109 1.00 97.06 518 LEU A O 1
ATOM 4137 N N . VAL A 1 519 ? 8.535 -4.646 -9.783 1.00 98.25 519 VAL A N 1
ATOM 4138 C CA . VAL A 1 519 ? 8.750 -3.454 -8.976 1.00 98.25 519 VAL A CA 1
ATOM 4139 C C . VAL A 1 519 ? 7.609 -2.489 -9.263 1.00 98.25 519 VAL A C 1
ATOM 4141 O O . VAL A 1 519 ? 7.435 -2.079 -10.408 1.00 98.25 519 VAL A O 1
ATOM 4144 N N . LEU A 1 520 ? 6.817 -2.180 -8.245 1.00 98.38 520 LEU A N 1
ATOM 4145 C CA . LEU A 1 520 ? 5.611 -1.367 -8.336 1.00 98.38 520 LEU A CA 1
ATOM 4146 C C . LEU A 1 520 ? 5.858 0.018 -7.751 1.00 98.38 520 LEU A C 1
ATOM 4148 O O . LEU A 1 520 ? 6.506 0.129 -6.707 1.00 98.38 520 LEU A O 1
ATOM 4152 N N . SER A 1 521 ? 5.302 1.036 -8.401 1.00 98.31 521 SER A N 1
ATOM 4153 C CA . SER A 1 521 ? 5.393 2.424 -7.947 1.00 98.31 521 SER A CA 1
ATOM 4154 C C . SER A 1 521 ? 4.171 3.265 -8.297 1.00 98.31 521 SER A C 1
ATOM 4156 O O . SER A 1 521 ? 3.380 2.879 -9.158 1.00 98.31 521 SER A O 1
ATOM 4158 N N . GLY A 1 522 ? 4.037 4.403 -7.623 1.00 97.44 522 GLY A N 1
ATOM 4159 C CA . GLY A 1 522 ? 3.071 5.467 -7.894 1.00 97.44 522 GLY A CA 1
ATOM 4160 C C . GLY A 1 522 ? 3.779 6.701 -8.462 1.00 97.44 522 GLY A C 1
ATOM 4161 O O . GLY A 1 522 ? 4.619 6.554 -9.361 1.00 97.44 522 GLY A O 1
ATOM 4162 N N . HIS A 1 523 ? 3.496 7.871 -7.884 1.00 97.38 523 HIS A N 1
ATOM 4163 C CA . HIS A 1 523 ? 4.165 9.169 -8.045 1.00 97.38 523 HIS A CA 1
ATOM 4164 C C . HIS A 1 523 ? 3.982 9.819 -9.416 1.00 97.38 523 HIS A C 1
ATOM 4166 O O . HIS A 1 523 ? 3.404 10.891 -9.557 1.00 97.38 523 HIS A O 1
ATOM 4172 N N . ASP A 1 524 ? 4.412 9.148 -10.489 1.00 96.94 524 ASP A N 1
ATOM 4173 C CA . ASP A 1 524 ? 4.038 9.602 -11.825 1.00 96.94 524 ASP A CA 1
ATOM 4174 C C . ASP A 1 524 ? 2.541 9.350 -12.011 1.00 96.94 524 ASP A C 1
ATOM 4176 O O . ASP A 1 524 ? 2.119 8.192 -12.087 1.00 96.94 524 ASP A O 1
ATOM 4180 N N . HIS A 1 525 ? 1.758 10.427 -12.145 1.00 97.44 525 HIS A N 1
ATOM 4181 C CA . HIS A 1 525 ? 0.305 10.382 -12.344 1.00 97.44 525 HIS A CA 1
ATOM 4182 C C . HIS A 1 525 ? -0.107 9.847 -13.720 1.00 97.44 525 HIS A C 1
ATOM 4184 O O . HIS A 1 525 ? -0.658 10.544 -14.576 1.00 97.44 525 HIS A O 1
ATOM 4190 N N . ALA A 1 526 ? 0.260 8.603 -13.972 1.00 96.75 526 ALA A N 1
ATOM 4191 C CA . ALA A 1 526 ? 0.224 7.941 -15.251 1.00 96.75 526 ALA A CA 1
ATOM 4192 C C . ALA A 1 526 ? 0.389 6.428 -15.058 1.00 96.75 526 ALA A C 1
ATOM 4194 O O . ALA A 1 526 ? 0.764 5.920 -13.999 1.00 96.75 526 ALA A O 1
ATOM 4195 N N . TYR A 1 527 ? 0.150 5.700 -16.138 1.00 97.75 527 TYR A N 1
ATOM 4196 C CA . TYR A 1 527 ? 0.483 4.293 -16.251 1.00 97.75 527 TYR A CA 1
ATOM 4197 C C . TYR A 1 527 ? 1.782 4.135 -17.047 1.00 97.75 527 TYR A C 1
ATOM 4199 O O . TYR A 1 527 ? 1.926 4.689 -18.141 1.00 97.75 527 TYR A O 1
ATOM 4207 N N . LEU A 1 528 ? 2.716 3.318 -16.555 1.00 97.94 528 LEU A N 1
ATOM 4208 C CA . LEU A 1 528 ? 3.903 2.917 -17.311 1.00 97.94 528 LEU A CA 1
ATOM 4209 C C . LEU A 1 528 ? 4.337 1.503 -16.946 1.00 97.94 528 LEU A C 1
ATOM 4211 O O . LEU A 1 528 ? 4.467 1.157 -15.781 1.00 97.94 528 LEU A O 1
ATOM 4215 N N . ARG A 1 529 ? 4.645 0.691 -17.955 1.00 97.81 529 ARG A N 1
ATOM 4216 C CA . ARG A 1 529 ? 5.229 -0.638 -17.789 1.00 97.81 529 ARG A CA 1
ATOM 4217 C C . ARG A 1 529 ? 6.459 -0.781 -18.664 1.00 97.81 529 ARG A C 1
ATOM 4219 O O . ARG A 1 529 ? 6.415 -0.551 -19.879 1.00 97.81 529 ARG A O 1
ATOM 4226 N N . THR A 1 530 ? 7.565 -1.194 -18.062 1.00 97.44 530 THR A N 1
ATOM 4227 C CA . THR A 1 530 ? 8.811 -1.436 -18.787 1.00 97.44 530 THR A CA 1
ATOM 4228 C C . THR A 1 530 ? 8.806 -2.805 -19.457 1.00 97.44 530 THR A C 1
ATOM 4230 O O . THR A 1 530 ? 8.035 -3.706 -19.122 1.00 97.44 530 THR A O 1
ATOM 4233 N N . LYS A 1 531 ? 9.706 -2.987 -20.421 1.00 95.62 531 LYS A N 1
ATOM 4234 C CA . LYS A 1 531 ? 10.254 -4.318 -20.702 1.00 95.62 531 LYS A CA 1
ATOM 4235 C C . LYS A 1 531 ? 11.141 -4.745 -19.517 1.00 95.62 531 LYS A C 1
ATOM 4237 O O . LYS A 1 531 ? 11.510 -3.884 -18.723 1.00 95.62 531 LYS A O 1
ATOM 4242 N N . PRO A 1 532 ? 11.509 -6.023 -19.379 1.00 95.06 532 PRO A N 1
ATOM 4243 C CA . PRO A 1 532 ? 12.476 -6.459 -18.369 1.00 95.06 532 PRO A CA 1
ATOM 4244 C C . PRO A 1 532 ? 13.806 -5.701 -18.506 1.00 95.06 532 PRO A C 1
ATOM 4246 O O . PRO A 1 532 ? 14.385 -5.692 -19.599 1.00 95.06 532 PRO A O 1
ATOM 4249 N N . LEU A 1 533 ? 14.262 -5.039 -17.434 1.00 94.88 533 LEU A N 1
ATOM 4250 C CA . LEU A 1 533 ? 15.447 -4.164 -17.460 1.00 94.88 533 LEU A CA 1
ATOM 4251 C C . LEU A 1 533 ? 16.584 -4.699 -16.593 1.00 94.88 533 LEU A C 1
ATOM 4253 O O . LEU A 1 533 ? 16.426 -4.874 -15.386 1.00 94.88 533 LEU A O 1
ATOM 4257 N N . MET A 1 534 ? 17.749 -4.884 -17.211 1.00 93.62 534 MET A N 1
ATOM 4258 C CA . MET A 1 534 ? 18.993 -5.238 -16.527 1.00 93.62 534 MET A CA 1
ATOM 4259 C C . MET A 1 534 ? 19.460 -4.097 -15.607 1.00 93.62 534 MET A C 1
ATOM 4261 O O . MET A 1 534 ? 19.031 -2.950 -15.783 1.00 93.62 534 MET A O 1
ATOM 4265 N N . PRO A 1 535 ? 20.391 -4.353 -14.663 1.00 94.31 535 PRO A N 1
ATOM 4266 C CA . PRO A 1 535 ? 20.896 -3.316 -13.770 1.00 94.31 535 PRO A CA 1
ATOM 4267 C C . PRO A 1 535 ? 21.438 -2.075 -14.474 1.00 94.31 535 PRO A C 1
ATOM 4269 O O . PRO A 1 535 ? 21.220 -0.974 -13.991 1.00 94.31 535 PRO A O 1
ATOM 4272 N N . ASP A 1 536 ? 22.040 -2.206 -15.656 1.00 93.00 536 ASP A N 1
ATOM 4273 C CA . ASP A 1 536 ? 22.529 -1.075 -16.457 1.00 93.00 536 ASP A CA 1
ATOM 4274 C C . ASP A 1 536 ? 21.415 -0.273 -17.171 1.00 93.00 536 ASP A C 1
ATOM 4276 O O . ASP A 1 536 ? 21.679 0.768 -17.768 1.00 93.00 536 ASP A O 1
ATOM 4280 N N . GLY A 1 537 ? 20.155 -0.713 -17.077 1.00 91.94 537 GLY A N 1
ATOM 4281 C CA . GLY A 1 537 ? 18.990 -0.116 -17.734 1.00 91.94 537 GLY A CA 1
ATOM 4282 C C . GLY A 1 537 ? 18.752 -0.592 -19.169 1.00 91.94 537 GLY A C 1
ATOM 4283 O O . GLY A 1 537 ? 17.822 -0.108 -19.818 1.00 91.94 537 GLY A O 1
ATOM 4284 N N . SER A 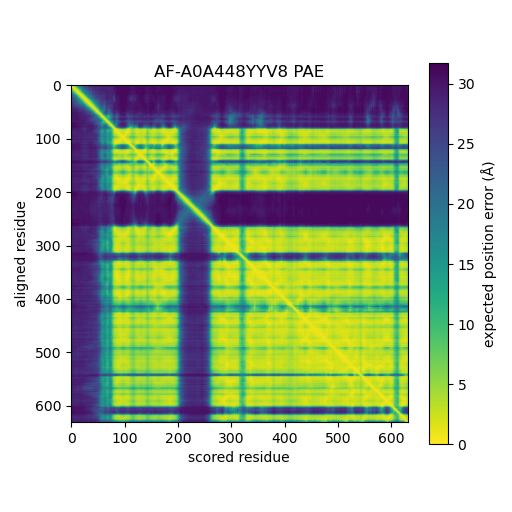1 538 ? 19.556 -1.529 -19.675 1.00 93.06 538 SER A N 1
ATOM 4285 C CA . SER A 1 538 ? 19.314 -2.164 -20.968 1.00 93.06 538 SER A CA 1
ATOM 4286 C C . SER A 1 538 ? 18.141 -3.149 -20.901 1.00 93.06 538 SER A C 1
ATOM 4288 O O . SER A 1 538 ? 17.826 -3.717 -19.855 1.00 93.06 538 SER A O 1
ATOM 4290 N N . VAL A 1 539 ? 17.465 -3.349 -22.035 1.00 94.38 539 VAL A N 1
ATOM 4291 C CA . VAL A 1 539 ? 16.398 -4.353 -22.148 1.00 94.38 539 VAL A CA 1
ATOM 4292 C C . VAL A 1 539 ? 17.034 -5.740 -22.196 1.00 94.38 539 VAL A C 1
ATOM 4294 O O . VAL A 1 539 ? 17.907 -5.973 -23.032 1.00 94.38 539 VAL A O 1
ATOM 4297 N N . ALA A 1 540 ? 16.573 -6.658 -21.345 1.00 89.94 540 ALA A N 1
ATOM 4298 C CA . ALA A 1 540 ? 17.049 -8.039 -21.343 1.00 89.94 540 ALA A CA 1
ATOM 4299 C C . ALA A 1 540 ? 16.829 -8.704 -22.716 1.00 89.94 540 ALA A C 1
ATOM 4301 O O . ALA A 1 540 ? 15.747 -8.604 -23.297 1.00 89.94 540 ALA A O 1
ATOM 4302 N N . ALA A 1 541 ? 17.856 -9.386 -23.234 1.00 80.62 541 ALA A N 1
ATOM 4303 C CA . ALA A 1 541 ? 17.863 -9.923 -24.599 1.00 80.62 541 ALA A CA 1
ATOM 4304 C C . ALA A 1 541 ? 16.818 -11.030 -24.837 1.00 80.62 541 ALA A C 1
ATOM 4306 O O . ALA A 1 541 ? 16.298 -11.150 -25.944 1.00 80.62 541 ALA A O 1
ATOM 4307 N N . ASP A 1 542 ? 16.496 -11.808 -23.804 1.00 72.94 542 ASP A N 1
ATOM 4308 C CA . ASP A 1 542 ? 15.485 -12.874 -23.809 1.00 72.94 542 ASP A CA 1
ATOM 4309 C C . ASP A 1 542 ? 14.173 -12.467 -23.113 1.00 72.94 542 ASP A C 1
ATOM 4311 O O . ASP A 1 542 ? 13.206 -13.223 -23.142 1.00 72.94 542 ASP A O 1
ATOM 4315 N N . GLY A 1 543 ? 14.115 -11.273 -22.506 1.00 63.06 543 GLY A N 1
ATOM 4316 C CA . GLY A 1 543 ? 12.962 -10.810 -21.732 1.00 63.06 543 GLY A CA 1
ATOM 4317 C C . GLY A 1 543 ? 12.642 -11.665 -20.496 1.00 63.06 543 GLY A C 1
ATOM 4318 O O . GLY A 1 543 ? 11.549 -11.535 -19.950 1.00 63.06 543 GLY A O 1
ATOM 4319 N N . LYS A 1 544 ? 13.554 -12.537 -20.055 1.00 65.50 544 LYS A N 1
ATOM 4320 C CA . LYS A 1 544 ? 13.307 -13.514 -18.985 1.00 65.50 544 LYS A CA 1
ATOM 4321 C C . LYS A 1 544 ? 14.399 -13.531 -17.933 1.00 65.50 544 LYS A C 1
ATOM 4323 O O . LYS A 1 544 ? 14.533 -14.510 -17.236 1.00 65.50 544 LYS A O 1
ATOM 4328 N N . VAL A 1 545 ? 15.193 -12.479 -17.778 1.00 79.06 545 VAL A N 1
ATOM 4329 C CA . VAL A 1 545 ? 16.247 -12.479 -16.747 1.00 79.06 545 VAL A CA 1
ATOM 4330 C C . VAL A 1 545 ? 16.241 -11.240 -15.874 1.00 79.06 545 VAL A C 1
ATOM 4332 O O . VAL A 1 545 ? 17.195 -11.041 -15.140 1.00 79.06 545 VAL A O 1
ATOM 4335 N N . ALA A 1 546 ? 15.205 -10.403 -15.928 1.00 91.31 546 ALA A N 1
ATOM 4336 C CA . ALA A 1 546 ? 15.221 -9.112 -15.250 1.00 91.31 546 ALA A CA 1
ATOM 4337 C C . ALA A 1 546 ? 13.849 -8.683 -14.698 1.00 91.31 546 ALA A C 1
ATOM 4339 O O . ALA A 1 546 ? 12.818 -9.104 -15.231 1.00 91.31 546 ALA A O 1
ATOM 4340 N N . PRO A 1 547 ? 13.811 -7.816 -13.665 1.00 94.88 547 PRO A N 1
ATOM 4341 C CA . PRO A 1 547 ? 12.567 -7.256 -13.147 1.00 94.88 547 PRO A CA 1
ATOM 4342 C C . PRO A 1 547 ? 11.820 -6.413 -1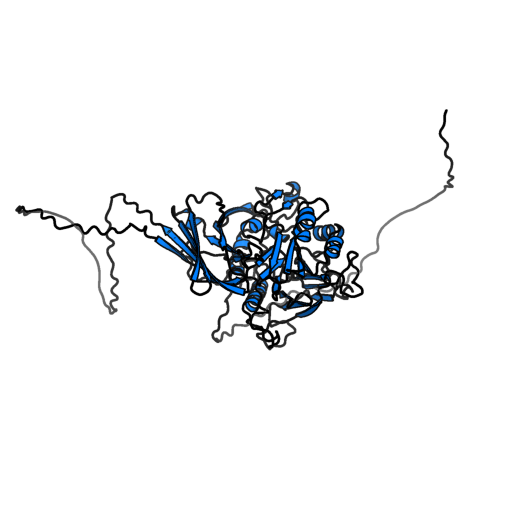4.188 1.00 94.88 547 PRO A C 1
ATOM 4344 O O . PRO A 1 547 ? 12.428 -5.719 -15.010 1.00 94.88 547 PRO A O 1
ATOM 4347 N N . VAL A 1 548 ? 10.489 -6.418 -14.100 1.00 96.00 548 VAL A N 1
ATOM 4348 C CA . VAL A 1 548 ? 9.624 -5.438 -14.774 1.00 96.00 548 VAL A CA 1
ATOM 4349 C C . VAL A 1 548 ? 9.258 -4.335 -13.783 1.00 96.00 548 VAL A C 1
ATOM 4351 O O . VAL A 1 548 ? 8.817 -4.621 -12.671 1.00 96.00 548 VAL A O 1
ATOM 4354 N N . PHE A 1 549 ? 9.418 -3.079 -14.198 1.00 97.81 549 PHE A N 1
ATOM 4355 C CA . PHE A 1 549 ? 8.998 -1.908 -13.433 1.00 97.81 549 PHE A CA 1
ATOM 4356 C C . PHE A 1 549 ? 7.620 -1.463 -13.923 1.00 97.81 549 PHE A C 1
ATOM 4358 O O . PHE A 1 549 ? 7.388 -1.355 -15.134 1.00 97.81 549 PHE A O 1
ATOM 4365 N N . TRP A 1 550 ? 6.701 -1.253 -12.986 1.00 98.12 550 TRP A N 1
ATOM 4366 C CA . TRP A 1 550 ? 5.298 -0.993 -13.262 1.00 98.12 550 TRP A CA 1
ATOM 4367 C C . TRP A 1 550 ? 4.773 0.163 -12.403 1.00 98.12 550 TRP A C 1
ATOM 4369 O O . TRP A 1 550 ? 4.486 0.002 -11.219 1.00 98.12 550 TRP A O 1
ATOM 4379 N N . THR A 1 551 ? 4.647 1.326 -13.033 1.00 98.38 551 THR A N 1
ATOM 4380 C CA . THR A 1 551 ? 4.102 2.547 -12.445 1.00 98.38 551 THR A CA 1
ATOM 4381 C C . THR A 1 551 ? 2.588 2.601 -12.628 1.00 98.38 551 THR A C 1
ATOM 4383 O O . THR A 1 551 ? 2.084 2.423 -13.743 1.00 98.38 551 THR A O 1
ATOM 4386 N N . LEU A 1 552 ? 1.881 2.834 -11.526 1.00 98.00 552 LEU A N 1
ATOM 4387 C CA . LEU A 1 552 ? 0.427 2.784 -11.377 1.00 98.00 552 LEU A CA 1
ATOM 4388 C C . LEU A 1 552 ? -0.106 4.022 -10.630 1.00 98.00 552 LEU A C 1
ATOM 4390 O O . LEU A 1 552 ? -1.073 3.912 -9.879 1.00 98.00 552 LEU A O 1
ATOM 4394 N N . GLY A 1 553 ? 0.510 5.191 -10.834 1.00 97.88 553 GLY A N 1
ATOM 4395 C CA . GLY A 1 553 ? 0.174 6.421 -10.107 1.00 97.88 553 GLY A CA 1
ATOM 4396 C C . GLY A 1 553 ? -1.027 7.194 -10.653 1.00 97.88 553 GLY A C 1
ATOM 4397 O O . GLY A 1 553 ? -1.267 8.338 -10.297 1.00 97.88 553 GLY A O 1
ATOM 4398 N N . ALA A 1 554 ? -1.820 6.604 -11.545 1.00 96.88 554 ALA A N 1
ATOM 4399 C CA . ALA A 1 554 ? -3.032 7.235 -12.063 1.00 96.88 554 ALA A CA 1
ATOM 4400 C C . ALA A 1 554 ? -4.280 6.867 -11.234 1.00 96.88 554 ALA A C 1
ATOM 4402 O O . ALA A 1 554 ? -5.316 6.518 -11.801 1.00 96.88 554 ALA A O 1
ATOM 4403 N N . GLY A 1 555 ? -4.198 6.933 -9.900 1.00 96.88 555 GLY A N 1
ATOM 4404 C CA . GLY A 1 555 ? -5.296 6.548 -9.004 1.00 96.88 555 GLY A CA 1
ATOM 4405 C C . GLY A 1 555 ? -6.497 7.498 -9.020 1.00 96.88 555 GLY A C 1
ATOM 4406 O O . GLY A 1 555 ? -7.626 7.063 -8.780 1.00 96.88 555 GLY A O 1
ATOM 4407 N N . GLY A 1 556 ? -6.283 8.772 -9.358 1.00 95.81 556 GLY A N 1
ATOM 4408 C CA . GLY A 1 556 ? -7.361 9.752 -9.522 1.00 95.81 556 GLY A CA 1
ATOM 4409 C C . GLY A 1 556 ? -7.224 11.018 -8.688 1.00 95.81 556 GLY A C 1
ATOM 4410 O O . GLY A 1 556 ? -8.223 11.714 -8.503 1.00 95.81 556 GLY A O 1
ATOM 4411 N N . ASN A 1 557 ? -6.040 11.330 -8.164 1.00 96.06 557 ASN A N 1
ATOM 4412 C CA . ASN A 1 557 ? -5.843 12.518 -7.343 1.00 96.06 557 ASN A CA 1
ATOM 4413 C C . ASN A 1 557 ? -6.130 13.842 -8.087 1.00 96.06 557 ASN A C 1
ATOM 4415 O O . ASN A 1 557 ? -6.395 13.900 -9.291 1.00 96.06 557 ASN A O 1
ATOM 4419 N N . ARG A 1 558 ? -6.104 14.941 -7.326 1.00 94.81 558 ARG A N 1
ATOM 4420 C CA . ARG A 1 558 ? -6.493 16.278 -7.799 1.00 94.81 558 ARG A CA 1
ATOM 4421 C C . ARG A 1 558 ? -5.486 16.954 -8.729 1.00 94.81 558 ARG A C 1
ATOM 4423 O O . ARG A 1 558 ? -5.860 17.927 -9.376 1.00 94.81 558 ARG A O 1
ATOM 4430 N N . GLU A 1 559 ? -4.238 16.505 -8.756 1.00 94.00 559 GLU A N 1
ATOM 4431 C CA . GLU A 1 559 ? -3.182 17.133 -9.554 1.00 94.00 559 GLU A CA 1
ATOM 4432 C C . GLU A 1 559 ? -3.282 16.753 -11.035 1.00 94.00 559 GLU A C 1
ATOM 4434 O O . GLU A 1 559 ? -2.740 17.446 -11.896 1.00 94.00 559 GLU A O 1
ATOM 4439 N N . GLY A 1 560 ? -4.049 15.704 -11.344 1.00 92.50 560 GLY A N 1
ATOM 4440 C CA . GLY A 1 560 ? -4.277 15.249 -12.707 1.00 92.50 560 GLY A CA 1
ATOM 4441 C C . GLY A 1 560 ? -3.076 14.504 -13.279 1.00 92.50 560 GLY A C 1
ATOM 4442 O O . GLY A 1 560 ? -2.156 14.125 -12.560 1.00 92.50 560 GLY A O 1
ATOM 4443 N N . HIS A 1 561 ? -3.105 14.254 -14.587 1.00 95.44 561 HIS A N 1
ATOM 4444 C CA . HIS A 1 561 ? -2.117 13.393 -15.226 1.00 95.44 561 HIS A CA 1
ATOM 4445 C C . HIS A 1 561 ? -0.750 14.039 -15.437 1.00 95.44 561 HIS A C 1
ATOM 4447 O O . HIS A 1 561 ? -0.623 15.223 -15.763 1.00 95.44 561 HIS A O 1
ATOM 4453 N N . ALA A 1 562 ? 0.285 13.205 -15.364 1.00 94.00 562 ALA A N 1
ATOM 4454 C CA . ALA A 1 562 ? 1.642 13.596 -15.699 1.00 94.00 562 ALA A CA 1
ATOM 4455 C C . ALA A 1 562 ? 1.801 13.837 -17.212 1.00 94.00 562 ALA A C 1
ATOM 4457 O O . ALA A 1 562 ? 1.123 13.238 -18.050 1.00 94.00 562 ALA A O 1
ATOM 4458 N N . THR A 1 563 ? 2.733 14.706 -17.600 1.00 94.94 563 THR A N 1
ATOM 4459 C CA . THR A 1 563 ? 2.989 15.013 -19.022 1.00 94.94 563 THR A CA 1
ATOM 4460 C C . THR A 1 563 ? 4.195 14.240 -19.544 1.00 94.94 563 THR A C 1
ATOM 4462 O O . THR A 1 563 ? 5.197 14.134 -18.847 1.00 94.94 563 THR A O 1
ATOM 4465 N N . TYR A 1 564 ? 4.159 13.728 -20.778 1.00 95.56 564 TYR A N 1
ATOM 4466 C CA . TYR A 1 564 ? 5.335 13.078 -21.373 1.00 95.56 564 TYR A CA 1
ATOM 4467 C C . TYR A 1 564 ? 6.521 14.038 -21.537 1.00 95.56 564 TYR A C 1
ATOM 4469 O O . TYR A 1 564 ? 6.366 15.147 -22.044 1.00 95.56 564 TYR A O 1
ATOM 4477 N N . ILE A 1 565 ? 7.731 13.553 -21.244 1.00 93.75 565 ILE A N 1
ATOM 4478 C CA . ILE A 1 565 ? 8.986 14.211 -21.649 1.00 93.75 565 ILE A CA 1
ATOM 4479 C C . ILE A 1 565 ? 9.067 14.261 -23.178 1.00 93.75 565 ILE A C 1
ATOM 4481 O O . ILE A 1 565 ? 9.403 15.286 -23.769 1.00 93.75 565 ILE A O 1
ATOM 4485 N N . ASN A 1 566 ? 8.750 13.136 -23.826 1.00 91.94 566 ASN A N 1
ATOM 4486 C CA . ASN A 1 566 ? 8.726 13.013 -25.276 1.00 91.94 566 ASN A CA 1
ATOM 4487 C C . ASN A 1 566 ? 7.372 12.466 -25.752 1.00 91.94 566 ASN A C 1
ATOM 4489 O O . ASN A 1 566 ? 7.158 11.251 -25.708 1.00 91.94 566 ASN A O 1
ATOM 4493 N N . PRO A 1 567 ? 6.468 13.330 -26.245 1.00 89.81 567 PRO A N 1
ATOM 4494 C CA . PRO A 1 567 ? 5.157 12.899 -26.721 1.00 89.81 567 PRO A CA 1
ATOM 4495 C C . PRO A 1 567 ? 5.201 12.261 -28.119 1.00 89.81 567 PRO A C 1
ATOM 4497 O O . PRO A 1 567 ? 4.236 11.620 -28.523 1.00 89.81 567 PRO A O 1
ATOM 4500 N N . PHE A 1 568 ? 6.291 12.426 -28.877 1.00 90.31 568 PHE A N 1
ATOM 4501 C CA . PHE A 1 568 ? 6.350 12.008 -30.282 1.00 90.31 568 PHE A CA 1
ATOM 4502 C C . PHE A 1 568 ? 6.787 10.556 -30.461 1.00 90.31 568 PHE A C 1
ATOM 4504 O O . PHE A 1 568 ? 6.328 9.883 -31.382 1.00 90.31 568 PHE A O 1
ATOM 4511 N N . TRP A 1 569 ? 7.680 10.064 -29.599 1.00 89.88 569 TRP A N 1
ATOM 4512 C CA . TRP A 1 569 ? 8.229 8.714 -29.713 1.00 89.88 569 TRP A CA 1
ATOM 4513 C C . TRP A 1 569 ? 8.371 8.072 -28.337 1.00 89.88 569 TRP A C 1
ATOM 4515 O O . TRP A 1 569 ? 8.815 8.717 -27.389 1.00 89.88 569 TRP A O 1
ATOM 4525 N N . GLN A 1 570 ? 8.036 6.786 -28.254 1.00 93.50 570 GLN A N 1
ATOM 4526 C CA . GLN A 1 570 ? 8.234 5.976 -27.056 1.00 93.50 570 GLN A CA 1
ATOM 4527 C C . GLN A 1 570 ? 9.658 5.410 -27.009 1.00 93.50 570 GLN A C 1
ATOM 4529 O O . GLN A 1 570 ? 10.184 4.889 -27.997 1.00 93.50 570 GLN A O 1
ATOM 4534 N N . GLU A 1 571 ? 10.275 5.475 -25.835 1.00 94.38 571 GLU A N 1
ATOM 4535 C CA . GLU A 1 571 ? 11.580 4.903 -25.550 1.00 94.38 571 GLU A CA 1
ATOM 4536 C C . GLU A 1 571 ? 11.549 3.374 -25.695 1.00 94.38 571 GLU A C 1
ATOM 4538 O O . GLU A 1 571 ? 10.605 2.700 -25.287 1.00 94.38 571 GLU A O 1
ATOM 4543 N N . LYS A 1 572 ? 12.621 2.786 -26.242 1.00 94.25 572 LYS A N 1
ATOM 4544 C CA . LYS A 1 572 ? 12.663 1.346 -26.571 1.00 94.25 572 LYS A CA 1
ATOM 4545 C C . LYS A 1 572 ? 12.465 0.413 -25.370 1.00 94.25 572 LYS A C 1
ATOM 4547 O O . LYS A 1 572 ? 12.066 -0.738 -25.576 1.00 94.25 572 LYS A O 1
ATOM 4552 N N . TRP A 1 573 ? 12.795 0.880 -24.166 1.00 95.06 573 TRP A N 1
ATOM 4553 C CA . TRP A 1 573 ? 12.679 0.141 -22.907 1.00 95.06 573 TRP A CA 1
ATOM 4554 C C . TRP A 1 573 ? 11.263 0.170 -22.319 1.00 95.06 573 TRP A C 1
ATOM 4556 O O . TRP A 1 573 ? 10.934 -0.680 -21.494 1.00 95.06 573 TRP A O 1
ATOM 4566 N N . VAL A 1 574 ? 10.405 1.083 -22.775 1.00 97.06 574 VAL A N 1
ATOM 4567 C CA . VAL A 1 574 ? 8.992 1.118 -22.394 1.00 97.06 574 VAL A CA 1
ATOM 4568 C C . VAL A 1 574 ? 8.253 0.052 -23.194 1.00 97.06 574 VAL A C 1
ATOM 4570 O O . VAL A 1 574 ? 8.360 -0.009 -24.423 1.00 97.06 574 VAL A O 1
ATOM 4573 N N . ALA A 1 575 ? 7.506 -0.805 -22.502 1.00 96.06 575 ALA A N 1
ATOM 4574 C CA . ALA A 1 575 ? 6.577 -1.725 -23.144 1.00 96.06 575 ALA A CA 1
ATOM 4575 C C . ALA A 1 575 ? 5.261 -1.005 -23.452 1.00 96.06 575 ALA A C 1
ATOM 4577 O O . ALA A 1 575 ? 4.770 -1.089 -24.576 1.00 96.06 575 ALA A O 1
ATOM 4578 N N . LYS A 1 576 ? 4.733 -0.254 -22.479 1.00 96.62 576 LYS A N 1
ATOM 4579 C CA . LYS A 1 576 ? 3.531 0.564 -22.642 1.00 96.62 576 LYS A CA 1
ATOM 4580 C C . LYS A 1 576 ? 3.498 1.714 -21.644 1.00 96.62 576 LYS A C 1
ATOM 4582 O O . LYS A 1 576 ? 4.026 1.581 -20.545 1.00 96.62 576 LYS A O 1
ATOM 4587 N N . ARG A 1 577 ? 2.865 2.821 -22.025 1.00 96.06 577 ARG A N 1
ATOM 4588 C CA . ARG A 1 577 ? 2.589 3.968 -21.156 1.00 96.06 577 ARG A CA 1
ATOM 4589 C C . ARG A 1 577 ? 1.275 4.641 -21.553 1.00 96.06 577 ARG A C 1
ATOM 4591 O O . ARG A 1 577 ? 0.868 4.522 -22.708 1.00 96.06 577 ARG A O 1
ATOM 4598 N N . ASN A 1 578 ? 0.632 5.304 -20.604 1.00 94.62 578 ASN A N 1
ATOM 4599 C CA . ASN A 1 578 ? -0.596 6.075 -20.779 1.00 94.62 578 ASN A CA 1
ATOM 4600 C C . ASN A 1 578 ? -0.603 7.229 -19.761 1.00 94.62 578 ASN A C 1
ATOM 4602 O O . ASN A 1 578 ? -0.134 7.039 -18.643 1.00 94.62 578 ASN A O 1
ATOM 4606 N N . ASN A 1 579 ? -1.093 8.408 -20.148 1.00 93.75 579 ASN A N 1
ATOM 4607 C CA . ASN A 1 579 ? -1.090 9.613 -19.313 1.00 93.75 579 ASN A CA 1
ATOM 4608 C C . ASN A 1 579 ? -2.384 10.429 -19.441 1.00 93.75 579 ASN A C 1
ATOM 4610 O O . ASN A 1 579 ? -2.373 11.644 -19.275 1.00 93.75 579 ASN A O 1
ATOM 4614 N N . ASP A 1 580 ? -3.474 9.780 -19.826 1.00 92.12 580 ASP A N 1
ATOM 4615 C CA . ASP A 1 580 ? -4.768 10.424 -20.048 1.00 92.12 580 ASP A CA 1
ATOM 4616 C C . ASP A 1 580 ? -5.933 9.636 -19.434 1.00 92.12 580 ASP A C 1
ATOM 4618 O O . ASP A 1 580 ? -7.081 10.066 -19.521 1.00 92.12 580 ASP A O 1
ATOM 4622 N N . GLU A 1 581 ? -5.651 8.513 -18.768 1.00 91.75 581 GLU A N 1
ATOM 4623 C CA . GLU A 1 581 ? -6.650 7.664 -18.125 1.00 91.75 581 GLU A CA 1
ATOM 4624 C C . GLU A 1 581 ? -6.307 7.414 -16.656 1.00 91.75 581 GLU A C 1
ATOM 4626 O O . GLU A 1 581 ? -5.141 7.247 -16.294 1.00 91.75 581 GLU A O 1
ATOM 4631 N N . PHE A 1 582 ? -7.325 7.417 -15.795 1.00 94.75 582 PHE A N 1
ATOM 4632 C CA . PHE A 1 582 ? -7.209 6.961 -14.411 1.00 94.75 582 PHE A CA 1
ATOM 4633 C C . PHE A 1 582 ? -7.599 5.489 -14.311 1.00 94.75 582 PHE A C 1
ATOM 4635 O O . PHE A 1 582 ? -8.273 4.946 -15.191 1.00 94.75 582 PHE A O 1
ATOM 4642 N N . GLY A 1 583 ? -7.154 4.823 -13.253 1.00 93.88 583 GLY A N 1
ATOM 4643 C CA . GLY A 1 583 ? -7.404 3.403 -13.101 1.00 93.88 583 GLY A CA 1
ATOM 4644 C C . GLY A 1 583 ? -6.544 2.726 -12.050 1.00 93.88 583 GLY A C 1
ATOM 4645 O O . GLY A 1 583 ? -5.941 3.362 -11.187 1.00 93.88 583 GLY A O 1
ATOM 4646 N N . PHE A 1 584 ? -6.475 1.404 -12.149 1.00 96.19 584 PHE A N 1
ATOM 4647 C CA . PHE A 1 584 ? -5.682 0.570 -11.256 1.00 96.19 584 PHE A CA 1
ATOM 4648 C C . PHE A 1 584 ? -5.101 -0.651 -11.979 1.00 96.19 584 PHE A C 1
ATOM 4650 O O . PHE A 1 584 ? -5.573 -1.093 -13.031 1.00 96.19 584 PHE A O 1
ATOM 4657 N N . GLY A 1 585 ? -4.035 -1.206 -11.415 1.00 96.25 585 GLY A N 1
ATOM 4658 C CA . GLY A 1 585 ? -3.417 -2.444 -11.865 1.00 96.25 585 GLY A CA 1
ATOM 4659 C C . GLY A 1 585 ? -4.057 -3.668 -11.217 1.00 96.25 585 GLY A C 1
ATOM 4660 O O . GLY A 1 585 ? -4.429 -3.652 -10.047 1.00 96.25 585 GLY A O 1
ATOM 4661 N N . LEU A 1 586 ? -4.126 -4.766 -11.960 1.00 95.12 586 LEU A N 1
ATOM 4662 C CA . LEU A 1 586 ? -4.521 -6.071 -11.448 1.00 95.12 586 LEU A CA 1
ATOM 4663 C C . LEU A 1 586 ? -3.416 -7.083 -11.742 1.00 95.12 586 LEU A C 1
ATOM 4665 O O . LEU A 1 586 ? -3.061 -7.316 -12.900 1.00 95.12 586 LEU A O 1
ATOM 4669 N N . PHE A 1 587 ? -2.877 -7.678 -10.684 1.00 95.69 587 PHE A N 1
ATOM 4670 C CA . PHE A 1 587 ? -1.925 -8.778 -10.753 1.00 95.69 587 PHE A CA 1
ATOM 4671 C C . PHE A 1 587 ? -2.649 -10.088 -10.458 1.00 95.69 587 PHE A C 1
ATOM 4673 O O . PHE A 1 587 ? -3.265 -10.214 -9.403 1.00 95.69 587 PHE A O 1
ATOM 4680 N N . PHE A 1 588 ? -2.532 -11.074 -11.346 1.00 95.12 588 PHE A N 1
ATOM 4681 C CA . PHE A 1 588 ? -3.066 -12.417 -11.132 1.00 95.12 588 PHE A CA 1
ATOM 4682 C C . PHE A 1 588 ? -2.015 -13.492 -11.415 1.00 95.12 588 PHE A C 1
ATOM 4684 O O . PHE A 1 588 ? -1.607 -13.684 -12.555 1.00 95.12 588 PHE A O 1
ATOM 4691 N N . ALA A 1 589 ? -1.598 -14.236 -10.395 1.00 94.75 589 ALA A N 1
ATOM 4692 C CA . ALA A 1 589 ? -0.734 -15.403 -10.532 1.00 94.75 589 ALA A CA 1
ATOM 4693 C C . ALA A 1 589 ? -1.557 -16.688 -10.359 1.00 94.75 589 ALA A C 1
ATOM 4695 O O . ALA A 1 589 ? -1.864 -17.041 -9.220 1.00 94.75 589 ALA A O 1
ATOM 4696 N N . PRO A 1 590 ? -1.897 -17.426 -11.433 1.00 92.88 590 PRO A N 1
ATOM 4697 C CA . PRO A 1 590 ? -2.549 -18.732 -11.311 1.00 92.88 590 PRO A CA 1
ATOM 4698 C C . PRO A 1 590 ? -1.608 -19.821 -10.781 1.00 92.88 590 PRO A C 1
ATOM 4700 O O . PRO A 1 590 ? -2.054 -20.831 -10.249 1.00 92.88 590 PRO A O 1
ATOM 4703 N N . ASN A 1 591 ? -0.296 -19.664 -10.958 1.00 93.19 591 ASN A N 1
ATOM 4704 C CA . ASN A 1 591 ? 0.688 -20.661 -10.553 1.00 93.19 591 ASN A CA 1
ATOM 4705 C C . ASN A 1 591 ? 2.074 -20.028 -10.359 1.00 93.19 591 ASN A C 1
ATOM 4707 O O . ASN A 1 591 ? 2.264 -18.817 -10.471 1.00 93.19 591 ASN A O 1
ATOM 4711 N N . ARG A 1 592 ? 3.075 -20.865 -10.074 1.00 95.56 592 ARG A N 1
ATOM 4712 C CA . ARG A 1 592 ? 4.448 -20.415 -9.811 1.00 95.56 592 ARG A CA 1
ATOM 4713 C C . ARG A 1 592 ? 5.211 -19.874 -11.026 1.00 95.56 592 ARG A C 1
ATOM 4715 O O . ARG A 1 592 ? 6.247 -19.254 -10.826 1.00 95.56 592 ARG A O 1
ATOM 4722 N N . THR A 1 593 ? 4.744 -20.141 -12.245 1.00 93.75 593 THR A N 1
ATOM 4723 C CA . THR A 1 593 ? 5.476 -19.885 -13.502 1.00 93.75 593 THR A CA 1
ATOM 4724 C C . THR A 1 593 ? 4.930 -18.720 -14.316 1.00 93.75 593 THR A C 1
ATOM 4726 O O . THR A 1 593 ? 5.713 -18.060 -14.983 1.00 93.75 593 THR A O 1
ATOM 4729 N N . HIS A 1 594 ? 3.623 -18.451 -14.261 1.00 93.50 594 HIS A N 1
ATOM 4730 C CA . HIS A 1 594 ? 2.978 -17.398 -15.049 1.00 93.50 594 HIS A CA 1
ATOM 4731 C C . HIS A 1 594 ? 2.157 -16.458 -14.166 1.00 93.50 594 HIS A C 1
ATOM 4733 O O . HIS A 1 594 ? 1.513 -16.910 -13.218 1.00 93.50 594 HIS A O 1
ATOM 4739 N N . ALA A 1 595 ? 2.182 -15.167 -14.492 1.00 94.75 595 ALA A N 1
ATOM 4740 C CA . ALA A 1 595 ? 1.302 -14.158 -13.916 1.00 94.75 595 ALA A CA 1
ATOM 4741 C C . ALA A 1 595 ? 0.776 -13.226 -15.010 1.00 94.75 595 ALA A C 1
ATOM 4743 O O . ALA A 1 595 ? 1.448 -12.980 -16.008 1.00 94.75 595 ALA A O 1
ATOM 4744 N N . HIS A 1 596 ? -0.428 -12.708 -14.820 1.00 94.19 596 HIS A N 1
ATOM 4745 C CA . HIS A 1 596 ? -1.131 -11.819 -15.729 1.00 94.19 596 HIS A CA 1
ATOM 4746 C C . HIS A 1 596 ? -1.200 -10.429 -15.109 1.00 94.19 596 HIS A C 1
ATOM 4748 O O . HIS A 1 596 ? -1.722 -10.260 -14.008 1.00 94.19 596 HIS A O 1
ATOM 4754 N N . LEU A 1 597 ? -0.656 -9.442 -15.814 1.00 95.31 597 LEU A N 1
ATOM 4755 C CA . LEU A 1 597 ? -0.742 -8.034 -15.449 1.00 95.31 597 LEU A CA 1
ATOM 4756 C C . LEU A 1 597 ? -1.808 -7.375 -16.317 1.00 95.31 597 LEU A C 1
ATOM 4758 O O . LEU A 1 597 ? -1.746 -7.473 -17.548 1.00 95.31 597 LEU A O 1
ATOM 4762 N N . ARG A 1 598 ? -2.758 -6.684 -15.689 1.00 93.62 598 ARG A N 1
ATOM 4763 C CA . ARG A 1 598 ? -3.772 -5.886 -16.382 1.00 93.62 598 ARG A CA 1
ATOM 4764 C C . ARG A 1 598 ? -3.801 -4.454 -15.868 1.00 93.62 598 ARG A C 1
ATOM 4766 O O . ARG A 1 598 ? -3.629 -4.228 -14.676 1.00 93.62 598 ARG A O 1
ATOM 4773 N N . TRP A 1 599 ? -4.020 -3.502 -16.768 1.00 94.00 599 TRP A N 1
ATOM 4774 C CA . TRP A 1 599 ? -4.356 -2.115 -16.433 1.00 94.00 599 TRP A CA 1
ATOM 4775 C C . TRP A 1 599 ? -5.835 -1.901 -16.705 1.00 94.00 599 TRP A C 1
ATOM 4777 O O . TRP A 1 599 ? -6.279 -2.101 -17.839 1.00 94.00 599 TRP A O 1
ATOM 4787 N N . MET A 1 600 ? -6.573 -1.534 -15.666 1.00 90.00 600 MET A N 1
ATOM 4788 C CA . MET A 1 600 ? -8.018 -1.353 -15.684 1.00 90.00 600 MET A CA 1
ATOM 4789 C C . MET A 1 600 ? -8.317 0.139 -15.591 1.00 90.00 600 MET A C 1
ATOM 4791 O O . MET A 1 600 ? -7.831 0.787 -14.668 1.00 90.00 600 MET A O 1
ATOM 4795 N N . ARG A 1 601 ? -9.111 0.680 -16.516 1.00 88.25 601 ARG A N 1
ATOM 4796 C CA . ARG A 1 601 ? -9.564 2.077 -16.446 1.00 88.25 601 ARG A CA 1
ATOM 4797 C C . ARG A 1 601 ? -10.675 2.251 -15.401 1.00 88.25 601 ARG A C 1
ATOM 4799 O O . ARG A 1 601 ? -11.427 1.312 -15.144 1.00 88.25 601 ARG A O 1
ATOM 4806 N N . ASP A 1 602 ? -10.786 3.445 -14.821 1.00 80.81 602 ASP A N 1
ATOM 4807 C CA . ASP A 1 602 ? -11.780 3.785 -13.795 1.00 80.81 602 ASP A CA 1
ATOM 4808 C C . ASP A 1 602 ? -13.213 4.019 -14.328 1.00 80.81 602 ASP A C 1
ATOM 4810 O O . ASP A 1 602 ? -14.166 3.909 -13.555 1.00 80.81 602 ASP A O 1
ATOM 4814 N N . ASP A 1 603 ? -13.404 4.300 -15.624 1.00 72.62 603 ASP A N 1
ATOM 4815 C CA . ASP A 1 603 ? -14.723 4.571 -16.221 1.00 72.62 603 ASP A CA 1
ATOM 4816 C C . ASP A 1 603 ? -15.040 3.836 -17.541 1.00 72.62 603 ASP A C 1
ATOM 4818 O O . ASP A 1 603 ? -14.183 3.214 -18.173 1.00 72.62 603 ASP A O 1
ATOM 4822 N N . ASP A 1 604 ? -16.314 3.907 -17.952 1.00 62.62 604 ASP A N 1
ATOM 4823 C CA . ASP A 1 604 ? -16.857 3.220 -19.140 1.00 62.62 604 ASP A CA 1
ATOM 4824 C C . ASP A 1 604 ? -16.950 4.136 -20.377 1.00 62.62 604 ASP A C 1
ATOM 4826 O O . ASP A 1 604 ? -17.177 3.650 -21.479 1.00 62.62 604 ASP A O 1
ATOM 4830 N N . ASN A 1 605 ? -16.770 5.454 -20.215 1.00 54.34 605 ASN A N 1
ATOM 4831 C CA . ASN A 1 605 ? -17.070 6.464 -21.239 1.00 54.34 605 ASN A CA 1
ATOM 4832 C C . ASN A 1 605 ? -15.873 7.392 -21.491 1.00 54.34 605 ASN A C 1
ATOM 4834 O O . ASN A 1 605 ? -15.924 8.590 -21.199 1.00 54.34 605 ASN A O 1
ATOM 4838 N N . GLY A 1 606 ? -14.800 6.855 -22.069 1.00 53.94 606 GLY A N 1
ATOM 4839 C CA . GLY A 1 606 ? -13.738 7.692 -22.614 1.00 53.94 606 GLY A CA 1
ATOM 4840 C C . GLY A 1 606 ? -14.213 8.461 -23.852 1.00 53.94 606 GLY A C 1
ATOM 4841 O O . GLY A 1 606 ? -15.171 8.055 -24.510 1.00 53.94 606 GLY A O 1
ATOM 4842 N N . PRO A 1 607 ? -13.520 9.542 -24.250 1.00 48.16 607 PRO A N 1
ATOM 4843 C CA . PRO A 1 607 ? -13.876 10.334 -25.434 1.00 48.16 607 PRO A CA 1
ATOM 4844 C C . PRO A 1 607 ? -13.839 9.544 -26.758 1.00 48.16 607 PRO A C 1
ATOM 4846 O O . PRO A 1 607 ? -14.347 10.018 -27.774 1.00 48.16 607 PRO A O 1
ATOM 4849 N N . THR A 1 608 ? -13.230 8.356 -26.764 1.00 47.19 608 THR A N 1
ATOM 4850 C CA . THR A 1 608 ? -13.119 7.445 -27.914 1.00 47.19 608 THR A CA 1
ATOM 4851 C C . THR A 1 608 ? -14.075 6.255 -27.853 1.00 47.19 608 THR A C 1
ATOM 4853 O O . THR A 1 608 ? -14.227 5.554 -28.857 1.00 47.19 608 THR A O 1
ATOM 4856 N N . ASP A 1 609 ? -14.737 6.034 -26.719 1.00 49.59 609 ASP A N 1
ATOM 4857 C CA . ASP A 1 609 ? -15.708 4.964 -26.565 1.00 49.59 609 ASP A CA 1
ATOM 4858 C C . ASP A 1 609 ? -17.049 5.529 -27.042 1.00 49.59 609 ASP A C 1
ATOM 4860 O O . ASP A 1 609 ? -17.580 6.487 -26.481 1.00 49.59 609 ASP A O 1
ATOM 4864 N N . GLY A 1 610 ? -17.566 5.026 -28.167 1.00 44.25 610 GLY A N 1
ATOM 4865 C CA . GLY A 1 610 ? -18.874 5.453 -28.675 1.00 44.25 610 GLY A CA 1
ATOM 4866 C C . GLY A 1 610 ? -19.968 5.338 -27.600 1.00 44.25 610 GLY A C 1
ATOM 4867 O O . GLY A 1 610 ? -19.778 4.676 -26.591 1.00 44.25 610 GLY A O 1
ATOM 4868 N N . ALA A 1 611 ? -21.140 5.943 -27.827 1.00 39.69 611 ALA A N 1
ATOM 4869 C CA . ALA A 1 611 ? -22.230 6.132 -26.848 1.00 39.69 611 ALA A CA 1
ATOM 4870 C C . ALA A 1 611 ? -22.838 4.868 -26.171 1.00 39.69 611 ALA A C 1
ATOM 4872 O O . ALA A 1 611 ? -23.892 4.954 -25.541 1.00 39.69 611 ALA A O 1
ATOM 4873 N N . ALA A 1 612 ? -22.230 3.692 -26.311 1.00 41.00 612 ALA A N 1
ATOM 4874 C CA . ALA A 1 612 ? -22.607 2.473 -25.620 1.00 41.00 612 ALA A CA 1
ATOM 4875 C C . ALA A 1 612 ? -21.794 2.326 -24.322 1.00 41.00 612 ALA A C 1
ATOM 4877 O O . ALA A 1 612 ? -20.674 1.829 -24.339 1.00 41.00 612 ALA A O 1
ATOM 4878 N N . SER A 1 613 ? -22.402 2.711 -23.197 1.00 40.53 613 SER A N 1
ATOM 4879 C CA . SER A 1 613 ? -21.957 2.308 -21.858 1.00 40.53 613 SER A CA 1
ATOM 4880 C C . SER A 1 613 ? -21.981 0.781 -21.777 1.00 40.53 613 SER A C 1
ATOM 4882 O O . SER A 1 613 ? -23.047 0.158 -21.740 1.00 40.53 613 SER A O 1
ATOM 4884 N N . THR A 1 614 ? -20.808 0.158 -21.800 1.00 44.34 614 THR A N 1
ATOM 4885 C CA . THR A 1 614 ? -20.668 -1.250 -21.440 1.00 44.34 614 THR A CA 1
ATOM 4886 C C . THR A 1 614 ? -20.508 -1.302 -19.932 1.00 44.34 614 THR A C 1
ATOM 4888 O O . THR A 1 614 ? -19.580 -0.701 -19.413 1.00 44.34 614 THR A O 1
ATOM 4891 N N . LYS A 1 615 ? -21.374 -2.031 -19.222 1.00 51.47 615 LYS A N 1
ATOM 4892 C CA . LYS A 1 615 ? -21.275 -2.268 -17.767 1.00 51.47 615 LYS A CA 1
ATOM 4893 C C . LYS A 1 615 ? -19.982 -2.992 -17.324 1.00 51.47 615 LYS A C 1
ATOM 4895 O O . LYS A 1 615 ? -19.904 -3.368 -16.163 1.00 51.47 615 LYS A O 1
ATOM 4900 N N . SER A 1 616 ? -19.039 -3.217 -18.239 1.00 56.28 616 SER A N 1
ATOM 4901 C CA . SER A 1 616 ? -17.854 -4.051 -18.085 1.00 56.28 616 SER A CA 1
ATOM 4902 C C . SER A 1 616 ? -16.580 -3.218 -17.945 1.00 56.28 616 SER A C 1
ATOM 4904 O O . SER A 1 616 ? -16.334 -2.333 -18.770 1.00 56.28 616 SER A O 1
ATOM 4906 N N . MET A 1 617 ? -15.734 -3.562 -16.977 1.00 67.81 617 MET A N 1
ATOM 4907 C CA . MET A 1 617 ? -14.407 -2.993 -16.755 1.00 67.81 617 MET A CA 1
ATOM 4908 C C . MET A 1 617 ? -13.577 -2.936 -18.049 1.00 67.81 617 MET A C 1
ATOM 4910 O O . MET A 1 617 ? -13.373 -3.942 -18.732 1.00 67.81 617 MET A O 1
ATOM 4914 N N . VAL A 1 618 ? -13.016 -1.764 -18.359 1.00 77.06 618 VAL A N 1
ATOM 4915 C CA . VAL A 1 618 ? -12.218 -1.567 -19.577 1.00 77.06 618 VAL A CA 1
ATOM 4916 C C . VAL A 1 618 ? -10.753 -1.927 -19.326 1.00 77.06 618 VAL A C 1
ATOM 4918 O O . VAL A 1 618 ? -10.026 -1.221 -18.624 1.00 77.06 618 VAL A O 1
ATOM 4921 N N . VAL A 1 619 ? -10.301 -3.025 -19.939 1.00 85.69 619 VAL A N 1
ATOM 4922 C CA . VAL A 1 619 ? -8.895 -3.458 -19.915 1.00 85.69 619 VAL A CA 1
ATOM 4923 C C . VAL A 1 619 ? -8.099 -2.667 -20.951 1.00 85.69 619 VAL A C 1
ATOM 4925 O O . VAL A 1 619 ? -8.295 -2.801 -22.159 1.00 85.69 619 VAL A O 1
ATOM 4928 N N . ARG A 1 620 ? -7.155 -1.856 -20.483 1.00 87.88 620 ARG A N 1
ATOM 4929 C CA . ARG A 1 620 ? -6.310 -1.005 -21.327 1.00 87.88 620 ARG A CA 1
ATOM 4930 C C . ARG A 1 620 ? -4.946 -1.594 -21.589 1.00 87.88 620 ARG A C 1
ATOM 4932 O O . ARG A 1 620 ? -4.380 -1.331 -22.645 1.00 87.88 620 ARG A O 1
ATOM 4939 N N . ASP A 1 621 ? -4.438 -2.436 -20.699 1.00 92.06 621 ASP A N 1
ATOM 4940 C CA . ASP A 1 621 ? -3.279 -3.287 -20.950 1.00 92.06 621 ASP A CA 1
ATOM 4941 C C . ASP A 1 621 ? -3.481 -4.685 -20.384 1.00 92.06 621 ASP A C 1
ATOM 4943 O O . ASP A 1 621 ? -4.155 -4.844 -19.374 1.00 92.06 621 ASP A O 1
ATOM 4947 N N . SER A 1 622 ? -2.900 -5.687 -21.041 1.00 92.06 622 SER A N 1
ATOM 4948 C CA . SER A 1 622 ? -3.060 -7.096 -20.690 1.00 92.06 622 SER A CA 1
ATOM 4949 C C . SER A 1 622 ? -1.831 -7.869 -21.158 1.00 92.06 622 SER A C 1
ATOM 4951 O O . SER A 1 622 ? -1.573 -7.958 -22.360 1.00 92.06 622 SER A O 1
ATOM 4953 N N . VAL A 1 623 ? -1.036 -8.389 -20.222 1.00 93.19 623 VAL A N 1
ATOM 4954 C CA . VAL A 1 623 ? 0.206 -9.104 -20.544 1.00 93.19 623 VAL A CA 1
ATOM 4955 C C . VAL A 1 623 ? 0.475 -10.252 -19.579 1.00 93.19 623 VAL A C 1
ATOM 4957 O O . VAL A 1 623 ? 0.424 -10.088 -18.362 1.00 93.19 623 VAL A O 1
ATOM 4960 N N . TRP A 1 624 ? 0.807 -11.418 -20.125 1.00 93.00 624 TRP A N 1
ATOM 4961 C CA . TRP A 1 624 ? 1.356 -12.524 -19.348 1.00 93.00 624 TRP A CA 1
ATOM 4962 C C . TRP A 1 624 ? 2.868 -12.363 -19.203 1.00 93.00 624 TRP A C 1
ATOM 4964 O O . TRP A 1 624 ? 3.565 -12.077 -20.177 1.00 93.00 624 TRP A O 1
ATOM 4974 N N . ILE A 1 625 ? 3.364 -12.553 -17.985 1.00 91.94 625 ILE A N 1
ATOM 4975 C CA . ILE A 1 625 ? 4.785 -12.581 -17.652 1.00 91.94 625 ILE A CA 1
ATOM 4976 C C . ILE A 1 625 ? 5.169 -13.954 -17.107 1.00 91.94 625 ILE A C 1
ATOM 4978 O O . ILE A 1 625 ? 4.361 -14.640 -16.475 1.00 91.94 625 ILE A O 1
ATOM 4982 N N . GLU A 1 626 ? 6.424 -14.327 -17.330 1.00 91.62 626 GLU A N 1
ATOM 4983 C CA . GLU A 1 626 ? 6.999 -15.569 -16.827 1.00 91.62 626 GLU A CA 1
ATOM 4984 C C . GLU A 1 626 ? 7.855 -15.317 -15.581 1.00 91.62 626 GLU A C 1
ATOM 4986 O O . GLU A 1 626 ? 8.523 -14.288 -15.439 1.00 91.62 626 GLU A O 1
ATOM 4991 N N . ASN A 1 627 ? 7.839 -16.273 -14.656 1.00 91.69 627 ASN A N 1
ATOM 4992 C CA . ASN A 1 627 ? 8.650 -16.220 -13.454 1.00 91.69 627 ASN A CA 1
ATOM 4993 C C . ASN A 1 627 ? 10.073 -16.697 -13.737 1.00 91.69 627 ASN A C 1
ATOM 4995 O O . ASN A 1 627 ? 10.386 -17.881 -13.608 1.00 91.69 627 ASN A O 1
ATOM 4999 N N . TYR A 1 628 ? 10.956 -15.749 -14.018 1.00 86.44 628 TYR A N 1
ATOM 5000 C CA . TYR A 1 628 ? 12.355 -16.055 -14.277 1.00 86.44 628 TYR A CA 1
ATOM 5001 C C . TYR A 1 628 ? 13.173 -16.492 -13.060 1.00 86.44 628 TYR A C 1
ATOM 5003 O O . TYR A 1 628 ? 14.336 -16.866 -13.189 1.00 86.44 628 TYR A O 1
ATOM 5011 N N . SER A 1 629 ? 12.603 -16.460 -11.851 1.00 83.12 629 SER A N 1
ATOM 5012 C CA . SER A 1 629 ? 13.341 -16.942 -10.683 1.00 83.12 629 SER A CA 1
ATOM 5013 C C . SER A 1 629 ? 13.625 -18.448 -10.727 1.00 83.12 629 SER A C 1
ATOM 5015 O O . SER A 1 629 ? 14.542 -18.912 -10.042 1.00 83.12 629 SER A O 1
ATOM 5017 N N . LEU A 1 630 ? 12.849 -19.174 -11.540 1.00 73.81 630 LEU A N 1
ATOM 5018 C CA . LEU A 1 630 ? 12.869 -20.627 -11.697 1.00 73.81 630 LEU A CA 1
ATOM 5019 C C . LEU A 1 630 ? 13.845 -21.126 -12.774 1.00 73.81 630 LEU A C 1
ATOM 5021 O O . LEU A 1 630 ? 14.074 -22.333 -12.840 1.00 73.81 630 LEU A O 1
ATOM 5025 N N . GLU A 1 631 ? 14.397 -20.222 -13.586 1.00 57.59 631 GLU A N 1
ATOM 5026 C CA . GLU A 1 631 ? 15.551 -20.474 -14.463 1.00 57.59 631 GLU A CA 1
ATOM 5027 C C . GLU A 1 631 ? 16.852 -20.273 -13.677 1.00 57.59 631 GLU A C 1
ATOM 5029 O O . GLU A 1 631 ? 17.761 -21.125 -13.789 1.00 57.59 631 GLU A O 1
#

Secondary structure (DSSP, 8-state):
-------------------------------------PPPPP----------------------SS-----S---STTS-TT--EEEEEEE-SPPPTTT-EEEEEEEEEE-HHHHTT-TTEEEEEEEEETTEEEEEEEEE-S-TTS-EE-SSEEEE--EEE-TTT--EEEPPEEEEEEEEEEEPSS-EEEEEEEEEEE----------------------------------------------------------------PPPEEEEEEPPPEEEEPPPPTTS-EEEEEE----SSHHHHHHHHHHHHHHHTTTGGGS-TTSPTTTT---EEEEES--S--TT-THHHHHHHHHHHHHHTTS-EEEE--GGG----TTT---SHHHHHH---TT-EEEEEEEPPPHHHHHHS-TTS-S---S-EEEEETTSEEEEETTEEEEE--TTS--STTSHHHHHIIIIIGGG--TTT--EEEEE-SS-SS--BSTTTT-HHHHHHHHTTHHHHHHHTT--EEEE-SSSSEEEEPPB-TTSPBPSSSSSSPEEEEE--S--TT-PPPBS-SS---TTEEEEESS--EEEEEEESSSSEEEEEEEES-S--TTS-S---SS--EEEEEEEE-GGG-

Foldseek 3Di:
DDDDDDDDDDDDDDDDDDDDDDDDDDDDDDDDDDDDDDDDDDDDDDDDDDDDDDDDDQDFDDDPDPDQGDRPPPPVPPPFQFAWALWFKAWAEFQDQPQQWGKMKIKTFGACVRVVVAQWKKKKKWKDADPDTPDIDIDTCNDSPDWDDDPFKTWDKDWFQQLVPRDIDIGTTMMIGMDGGDHAAFTKMKMKMWMKHFDDPPPDDDDDDDDDDDDDDDDDDDDDDDDDDDDDDDDDDDDDDDDDDDDDDDDDDDDPPPPDDPDGDMDTRYIDDMAIATHFRFFFAKAKEWEAEQLADDPLSLLQLVVLQCQQVVVFCPPVDPPDPPPSHHHREYEYQANQHLCLSVVVSVVSSSNSNCVRRNHHHYAYAHALQQQRQGNPPLWGNVVVLRNDAHYPFDQDKDKAGFDPVCSVPDSRNRDLDADRIAIDTRSNWDWYDGYQEIETEHELRHDCAPPGPRVCCVVVPRLVVDDCVRHVAYEYGHADFLDDQFDPCVPRPSSVCCLVRCVQVVCLVSQHAEYEYADQLWWWKWQFAHSVRDHDPVSQRGYIYIYRNVSPHPVAWTHGPDPPDDDPGTPDIGTHFHHIWMWIDRGSFKIKIWTWGSAQDDVPRPPDRDPHIDTPDIDMDTRSVVD

Mean predicted aligned error: 14.49 Å

Radius of gyration: 34.12 Å; Cα contacts (8 Å, |Δi|>4): 1298; chains: 1; bounding box: 140×77×102 Å

InterPro domains:
  IPR004843 Calcineurin-like, phosphoesterase domain [PF00149] (288-527)
  IPR025733 Purple acid phosphatase, C-terminal domain [PF14008] (546-605)
  IPR029052 Metallo-dependent phosphatase-like [G3DSA:3.60.21.10] (284-629)
  IPR029052 Metallo-dependent phosphatase-like [SSF56300] (286-603)
  IPR039331 Purple acid phosphatase-like [PTHR22953] (270-625)
  IPR041792 Purple acid phosphatase, metallophosphatase domain [cd00839] (286-627)

Nearest PDB structures (foldseek):
  6at6-assembly1_B  TM=3.932E-01  e=7.131E-01  Homo sapiens
  5d7l-assembly3_E  TM=3.616E-01  e=1.004E+00  Homo sapiens
  9c3e-assembly1_B  TM=3.963E-01  e=2.234E+00  Homo sapiens
  6xc9-assembly2_J  TM=3.882E-01  e=2.505E+00  Homo sapiens
  3rev-assembly1_B  TM=3.829E-01  e=7.849E+00  Homo sapiens

Organism: NCBI:txid183589

pLDDT: mean 74.83, std 27.12, range [21.34, 98.69]